Protein AF-A0A094FSR0-F1 (afdb_monomer_lite)

pLDDT: mean 74.22, std 22.24, range [37.44, 98.38]

Foldseek 3Di:
DDDDDDDDDDDDDDDDDDDDDPDDDDDPPPPPPDDDDDDDDDDDDDDDDDDDDDDDDDDDDDDDDDPDDDDDDDDPDDDDDDDDDPDCVVVVVVVVVVVVVVVVVVVVVVVVVVVVVVVVVVVVVVVVVVVVVVVVVVVVVVVVVVVVVVVVVVVVVVVVVVVVVVVVVVVVVVVVVVVVVVVVVVVVVVVVVVVVVVVVVVVVVVVVVVVVVVVVVVVVVVVVVVVVVVVVVVVVVVVVVVVVVVVVVPPDDDDDDDDDDDDDDDDDDDDDDDDDDDDDDDDDDDDDDDDDDDDDDDDDDPPDPPVPPDPPPQDPDPPPDPWDFLVQLLVLLVWLPDDWADDVDSQDTPVCVVVVHTTHTQPPVCVVLSSVLVSLSVCLVPDDPVCNVVSSVVSNVSSVVSSVVSVVVCVVVVVVVVVVVVVVVVVVVVVVVVVVVVVVVVVVPPPPPPVPDDDPDPPVVVVVVVPPD

Sequence (469 aa):
MARINVKVEDFDDGNRPYRSRASSPTTPRRTTRSASKRPAESVDLTERSPRSIKKHKTAVIPIRVQDDKNESDEDDYTSGESSEGTTDDDEKLVKKQLASVQKEQQRKADIMRNEMQMKQCEENRRRERERFERLAKHRKEQEQKLKESEENQRREKEHLERLEKARKEKEAREKKRLEEEDQRKKKLFRQQETLNMYNRVKERMDQERLAKEHNEAEEKRDRRLAAEREERLSKIRQAGVDAAKKLELEEADDEGDDDEDKDEDEESENEEDENESDEDDEPAKKDTRKTKLKEDRKDKDNGGKKNSFLGANAPDLPKAEFCACVRCIRSLATSPLFSCVFTDDPDKCSRCIDRGRSCKPVPNSLHDVVCELLVLQKQYDGADPKSREALRTRVQTEASAIAEKIRIEQSPRRKTQENTYRAILFGQVEIKHNQEEILKLLRSFLPGHSAKEKGSALSDRIAIQKRSA

Secondary structure (DSSP, 8-state):
-------------------------------------------------------------------------------------TT-HHHHHHHHHHHHHHHHHHHHHHHHHHHHHHHHHHHHHHHHHHHHHHHHHHHHHHHHHHHHHHHHHHHHHHHHHHHHHHHHHHHHHHHHHHHHHHHHHHHHHHHHHHHHHHHHHHHHHHHHHHHHHHHHHHHHHHHHHHHHHHHHHHHHHHHHHHHHHHHTT-SS-------------------------------------------------------TTS-S------------BHHHHHHHTT-S-----B-SSTT-BHHHHHTT----BPPGGGHHHHHHHHHHHHHHHHS-HHHHHHHHHHHHHHHHHHHHHHHHHHHHHHHHHHHHHHHHHHHHHHHHHHHHHHHHHHHHHS------SS-SSSSSHHHHTTS--

Radius of gyration: 61.95 Å; chains: 1; bounding box: 132×57×213 Å

Structure (mmCIF, N/CA/C/O backbone):
data_AF-A0A094FSR0-F1
#
_entry.id   AF-A0A094FSR0-F1
#
loop_
_atom_site.group_PDB
_atom_site.id
_atom_site.type_symbol
_atom_site.label_atom_id
_atom_site.label_alt_id
_atom_site.label_comp_id
_atom_site.label_asym_id
_atom_site.label_entity_id
_atom_site.label_seq_id
_atom_site.pdbx_PDB_ins_code
_atom_site.Cartn_x
_atom_site.Cartn_y
_atom_site.Cartn_z
_atom_site.occupancy
_atom_site.B_iso_or_equiv
_atom_site.auth_seq_id
_atom_site.auth_comp_id
_atom_site.auth_asym_id
_atom_site.auth_atom_id
_atom_site.pdbx_PDB_model_num
ATOM 1 N N . MET A 1 1 ? -54.459 -12.807 -39.708 1.00 43.84 1 MET A N 1
ATOM 2 C CA . MET A 1 1 ? -55.376 -12.789 -38.549 1.00 43.84 1 MET A CA 1
ATOM 3 C C . MET A 1 1 ? -54.689 -13.465 -37.373 1.00 43.84 1 MET A C 1
ATOM 5 O O . MET A 1 1 ? -54.616 -14.683 -37.341 1.00 43.84 1 MET A O 1
ATOM 9 N N . ALA A 1 2 ? -54.139 -12.677 -36.452 1.00 43.12 2 ALA A N 1
ATOM 10 C CA . ALA A 1 2 ? -53.562 -13.146 -35.197 1.00 43.12 2 ALA A CA 1
ATOM 11 C C . ALA A 1 2 ? -53.977 -12.141 -34.116 1.00 43.12 2 ALA A C 1
ATOM 13 O O . ALA A 1 2 ? -53.751 -10.942 -34.267 1.00 43.12 2 ALA A O 1
ATOM 14 N N . ARG A 1 3 ? -54.692 -12.625 -33.097 1.00 42.28 3 ARG A N 1
ATOM 15 C CA . ARG A 1 3 ? -55.248 -11.827 -32.000 1.00 42.28 3 ARG A CA 1
ATOM 16 C C . ARG A 1 3 ? -54.177 -11.672 -30.923 1.00 42.28 3 ARG A C 1
ATOM 18 O O . ARG A 1 3 ? -53.754 -12.674 -30.355 1.00 42.28 3 ARG A O 1
ATOM 25 N N . ILE A 1 4 ? -53.768 -10.440 -30.635 1.00 50.75 4 ILE A N 1
ATOM 26 C CA . ILE A 1 4 ? -52.958 -10.113 -29.458 1.00 50.75 4 ILE A CA 1
ATOM 27 C C . ILE A 1 4 ? -53.881 -9.384 -28.480 1.00 50.75 4 ILE A C 1
ATOM 29 O O . ILE A 1 4 ? -54.333 -8.274 -28.746 1.00 50.75 4 ILE A O 1
ATOM 33 N N . ASN A 1 5 ? -54.205 -10.069 -27.383 1.00 43.47 5 ASN A N 1
ATOM 34 C CA . ASN A 1 5 ? -54.980 -9.547 -26.262 1.00 43.47 5 ASN A CA 1
ATOM 35 C C . ASN A 1 5 ? -54.150 -8.507 -25.501 1.00 43.47 5 ASN A C 1
ATOM 37 O O . ASN A 1 5 ? -53.149 -8.853 -24.875 1.00 43.47 5 ASN A O 1
ATOM 41 N N . VAL A 1 6 ? -54.597 -7.254 -25.520 1.00 45.62 6 VAL A N 1
ATOM 42 C CA . VAL A 1 6 ? -54.106 -6.193 -24.636 1.00 45.62 6 VAL A CA 1
ATOM 43 C C . VAL A 1 6 ? -54.909 -6.269 -23.339 1.00 45.62 6 VAL A C 1
ATOM 45 O O . VAL A 1 6 ? -56.114 -6.026 -23.338 1.00 45.62 6 VAL A O 1
ATOM 48 N N . LYS A 1 7 ? -54.253 -6.649 -22.237 1.00 50.91 7 LYS A N 1
ATOM 49 C CA . LYS A 1 7 ? -54.781 -6.445 -20.884 1.00 50.91 7 LYS A CA 1
ATOM 50 C C . LYS A 1 7 ? -54.538 -4.989 -20.501 1.00 50.91 7 LYS A C 1
ATOM 52 O O . LYS A 1 7 ? -53.390 -4.576 -20.366 1.00 50.91 7 LYS A O 1
ATOM 57 N N . VAL A 1 8 ? -55.627 -4.247 -20.360 1.00 50.06 8 VAL A N 1
ATOM 58 C CA . VAL A 1 8 ? -55.680 -2.953 -19.682 1.00 50.06 8 VAL A CA 1
ATOM 59 C C . VAL A 1 8 ? -55.925 -3.269 -18.209 1.00 50.06 8 VAL A C 1
ATOM 61 O O . VAL A 1 8 ? -56.940 -3.881 -17.885 1.00 50.06 8 VAL A O 1
ATOM 64 N N . GLU A 1 9 ? -54.968 -2.944 -17.344 1.00 52.50 9 GLU A N 1
ATOM 65 C CA . GLU A 1 9 ? -55.216 -2.845 -15.906 1.00 52.50 9 GLU A CA 1
ATOM 66 C C . GLU A 1 9 ? -55.279 -1.365 -15.549 1.00 52.50 9 GLU A C 1
ATOM 68 O O . GLU A 1 9 ? -54.282 -0.643 -15.619 1.00 52.50 9 GLU A O 1
ATOM 73 N N . ASP A 1 10 ? -56.491 -0.948 -15.202 1.00 46.72 10 ASP A N 1
ATOM 74 C CA . ASP A 1 10 ? -56.797 0.274 -14.483 1.00 46.72 10 ASP A CA 1
ATOM 75 C C . ASP A 1 10 ? -56.188 0.197 -13.077 1.00 46.72 10 ASP A C 1
ATOM 77 O O . ASP A 1 10 ? -56.450 -0.745 -12.327 1.00 46.72 10 ASP A O 1
ATOM 81 N N . PHE A 1 11 ? -55.404 1.206 -12.697 1.00 46.72 11 PHE A N 1
ATOM 82 C CA . PHE A 1 11 ? -55.164 1.517 -11.291 1.00 46.72 11 PHE A CA 1
ATOM 83 C C . PHE A 1 11 ? -55.527 2.971 -11.036 1.00 46.72 11 PHE A C 1
ATOM 85 O O . PHE A 1 11 ? -54.746 3.899 -11.253 1.00 46.72 11 PHE A O 1
ATOM 92 N N . ASP A 1 12 ? -56.771 3.093 -10.600 1.00 48.53 12 ASP A N 1
ATOM 93 C CA . ASP A 1 12 ? -57.404 4.268 -10.045 1.00 48.53 12 ASP A CA 1
ATOM 94 C C . ASP A 1 12 ? -56.803 4.650 -8.682 1.00 48.53 12 ASP A C 1
ATOM 96 O O . ASP A 1 12 ? -56.354 3.809 -7.899 1.00 48.53 12 ASP A O 1
ATOM 100 N N . ASP A 1 13 ? -56.874 5.950 -8.423 1.00 43.97 13 ASP A N 1
ATOM 101 C CA . ASP A 1 13 ? -56.979 6.606 -7.124 1.00 43.97 13 ASP A CA 1
ATOM 102 C C . ASP A 1 13 ? -55.958 6.329 -6.005 1.00 43.97 13 ASP A C 1
ATOM 104 O O . ASP A 1 13 ? -56.028 5.399 -5.200 1.00 43.97 13 ASP A O 1
ATOM 108 N N . GLY A 1 14 ? -55.077 7.317 -5.828 1.00 42.06 14 GLY A N 1
ATOM 109 C CA . GLY A 1 14 ? -54.175 7.426 -4.686 1.00 42.06 14 GLY A CA 1
ATOM 110 C C . GLY A 1 14 ? -53.884 8.865 -4.279 1.00 42.06 14 GLY A C 1
ATOM 111 O O . GLY A 1 14 ? -52.733 9.208 -4.019 1.00 42.06 14 GLY A O 1
ATOM 112 N N . ASN A 1 15 ? -54.919 9.704 -4.227 1.00 46.00 15 ASN A N 1
ATOM 113 C CA . ASN A 1 15 ? -54.903 11.052 -3.662 1.00 46.00 15 ASN A CA 1
ATOM 114 C C . ASN A 1 15 ? -54.245 11.047 -2.259 1.00 46.00 15 ASN A C 1
ATOM 116 O O . ASN A 1 15 ? -54.845 10.614 -1.272 1.00 46.00 15 ASN A O 1
ATOM 120 N N . ARG A 1 16 ? -52.996 11.520 -2.141 1.00 40.97 16 ARG A N 1
ATOM 121 C CA . ARG A 1 16 ? -52.360 11.814 -0.845 1.00 40.97 16 ARG A CA 1
ATOM 122 C C . ARG A 1 16 ? -51.785 13.228 -0.839 1.00 40.97 16 ARG A C 1
ATOM 124 O O . ARG A 1 16 ? -50.930 13.538 -1.667 1.00 40.97 16 ARG A O 1
ATOM 131 N N . PRO A 1 17 ? -52.196 14.077 0.118 1.00 54.84 17 PRO A N 1
ATOM 132 C CA . PRO A 1 17 ? -51.729 15.445 0.195 1.00 54.84 17 PRO A CA 1
ATOM 133 C C . PRO A 1 17 ? -50.281 15.494 0.688 1.00 54.84 17 PRO A C 1
ATOM 135 O O . PRO A 1 17 ? -49.914 14.920 1.716 1.00 54.84 17 PRO A O 1
ATOM 138 N N . TYR A 1 18 ? -49.485 16.219 -0.089 1.00 50.06 18 TYR A N 1
ATOM 139 C CA . TYR A 1 18 ? -48.314 17.008 0.277 1.00 50.06 18 TYR A CA 1
ATOM 140 C C . TYR A 1 18 ? -47.999 17.039 1.789 1.00 50.06 18 TYR A C 1
ATOM 142 O O . TYR A 1 18 ? -48.530 17.850 2.548 1.00 50.06 18 TYR A O 1
ATOM 150 N N . ARG A 1 19 ? -47.083 16.171 2.240 1.00 39.91 19 ARG A N 1
ATOM 151 C CA . ARG A 1 19 ? -46.357 16.365 3.504 1.00 39.91 19 ARG A CA 1
ATOM 152 C C . ARG A 1 19 ? -44.909 16.710 3.204 1.00 39.91 19 ARG A C 1
ATOM 154 O O . ARG A 1 19 ? -44.064 15.836 3.033 1.00 39.91 19 ARG A O 1
ATOM 161 N N . SER A 1 20 ? -44.636 18.008 3.222 1.00 50.81 20 SER A N 1
ATOM 162 C CA . SER A 1 20 ? -43.314 18.591 3.406 1.00 50.81 20 SER A CA 1
ATOM 163 C C . SER A 1 20 ? -42.628 17.945 4.613 1.00 50.81 20 SER A C 1
ATOM 165 O O . SER A 1 20 ? -42.999 18.187 5.763 1.00 50.81 20 SER A O 1
ATOM 167 N N . ARG A 1 21 ? -41.615 17.114 4.369 1.00 41.81 21 ARG A N 1
ATOM 168 C CA . ARG A 1 21 ? -40.647 16.713 5.391 1.00 41.81 21 ARG A CA 1
ATOM 169 C C . ARG A 1 21 ? -39.294 17.283 5.005 1.00 41.81 21 ARG A C 1
ATOM 171 O O . ARG A 1 21 ? -38.531 16.685 4.258 1.00 41.81 21 ARG A O 1
ATOM 178 N N . ALA A 1 22 ? -39.020 18.460 5.557 1.00 48.03 22 ALA A N 1
ATOM 179 C CA . ALA A 1 22 ? -37.665 18.914 5.791 1.00 48.03 22 ALA A CA 1
ATOM 180 C C . ALA A 1 22 ? -36.964 17.874 6.680 1.00 48.03 22 ALA A C 1
ATOM 182 O O . ALA A 1 22 ? -37.241 17.768 7.874 1.00 48.03 22 ALA A O 1
ATOM 183 N N . SER A 1 23 ? -36.092 17.068 6.087 1.00 39.88 23 SER A N 1
ATOM 184 C CA . SER A 1 23 ? -35.124 16.253 6.814 1.00 39.88 23 SER A CA 1
ATOM 185 C C . SER A 1 23 ? -33.767 16.933 6.721 1.00 39.88 23 SER A C 1
ATOM 187 O O . SER A 1 23 ? -32.976 16.680 5.815 1.00 39.88 23 SER A O 1
ATOM 189 N N . SER A 1 24 ? -33.527 17.821 7.682 1.00 51.06 24 SER A N 1
ATOM 190 C CA . SER A 1 24 ? -32.193 18.260 8.078 1.00 51.06 24 SER A CA 1
ATOM 191 C C . SER A 1 24 ? -31.370 17.041 8.522 1.00 51.06 24 SER A C 1
ATOM 193 O O . SER A 1 24 ? -31.921 16.148 9.175 1.00 51.06 24 SER A O 1
ATOM 195 N N . PRO A 1 25 ? -30.064 16.973 8.220 1.00 53.81 25 PRO A N 1
ATOM 196 C CA . PRO A 1 25 ? -29.224 15.865 8.645 1.00 53.81 25 PRO A CA 1
ATOM 197 C C . PRO A 1 25 ? -29.012 15.939 10.161 1.00 53.81 25 PRO A C 1
ATOM 199 O O . PRO A 1 25 ? -28.206 16.716 10.670 1.00 53.81 25 PRO A O 1
ATOM 202 N N . THR A 1 26 ? -29.751 15.116 10.900 1.00 44.50 26 THR A N 1
ATOM 203 C CA . THR A 1 26 ? -29.479 14.825 12.306 1.00 44.50 26 THR A CA 1
ATOM 204 C C . THR A 1 26 ? -28.156 14.081 12.407 1.00 44.50 26 THR A C 1
ATOM 206 O O . THR A 1 26 ? -28.063 12.885 12.127 1.00 44.50 26 THR A O 1
ATOM 209 N N . THR A 1 27 ? -27.121 14.799 12.826 1.00 56.94 27 THR A N 1
ATOM 210 C CA . THR A 1 27 ? -25.922 14.207 13.405 1.00 56.94 27 THR A CA 1
ATOM 211 C C . THR A 1 27 ? -26.318 13.434 14.671 1.00 56.94 27 THR A C 1
ATOM 213 O O . THR A 1 27 ? -27.090 13.943 15.490 1.00 56.94 27 THR A O 1
ATOM 216 N N . PRO A 1 28 ? -25.825 12.203 14.886 1.00 50.50 28 PRO A N 1
ATOM 217 C CA . PRO A 1 28 ? -26.023 11.538 16.162 1.00 50.50 28 PRO A CA 1
ATOM 218 C C . PRO A 1 28 ? -25.202 12.272 17.230 1.00 50.50 28 PRO A C 1
ATOM 220 O O . PRO A 1 28 ? -23.974 12.184 17.281 1.00 50.50 28 PRO A O 1
ATOM 223 N N . ARG A 1 29 ? -25.901 13.015 18.097 1.00 44.56 29 ARG A N 1
ATOM 224 C CA . ARG A 1 29 ? -25.373 13.549 19.356 1.00 44.56 29 ARG A CA 1
ATOM 225 C C . ARG A 1 29 ? -24.877 12.380 20.207 1.00 44.56 29 ARG A C 1
ATOM 227 O O . ARG A 1 29 ? -25.660 11.674 20.836 1.00 44.56 29 ARG A O 1
ATOM 234 N N . ARG A 1 30 ? -23.559 12.195 20.252 1.00 41.16 30 ARG A N 1
ATOM 235 C CA . ARG A 1 30 ? -22.891 11.327 21.222 1.00 41.16 30 ARG A CA 1
ATOM 236 C C . ARG A 1 30 ? -22.998 11.986 22.599 1.00 41.16 30 ARG A C 1
ATOM 238 O O . ARG A 1 30 ? -22.191 12.832 22.965 1.00 41.16 30 ARG A O 1
ATOM 245 N N . THR A 1 31 ? -24.028 11.624 23.353 1.00 41.44 31 THR A N 1
ATOM 246 C CA . THR A 1 31 ? -24.169 11.952 24.774 1.00 41.44 31 THR A CA 1
ATOM 247 C C . THR A 1 31 ? -23.152 11.152 25.585 1.00 41.44 31 THR A C 1
ATOM 249 O O . THR A 1 31 ? -23.440 10.046 26.035 1.00 41.44 31 THR A O 1
ATOM 252 N N . THR A 1 32 ? -21.955 11.699 25.799 1.00 45.06 32 THR A N 1
ATOM 253 C CA . THR A 1 32 ? -21.090 11.259 26.901 1.00 45.06 32 THR A CA 1
ATOM 254 C C . THR A 1 32 ? -21.557 11.952 28.171 1.00 45.06 32 THR A C 1
ATOM 256 O O . THR A 1 32 ? -21.217 13.100 28.451 1.00 45.06 32 THR A O 1
ATOM 259 N N . ARG A 1 33 ? -22.400 11.247 28.921 1.00 42.94 33 ARG A N 1
ATOM 260 C CA . ARG A 1 33 ? -22.825 11.624 30.264 1.00 42.94 33 ARG A CA 1
ATOM 261 C C . ARG A 1 33 ? -21.732 11.175 31.239 1.00 42.94 33 ARG A C 1
ATOM 263 O O . ARG A 1 33 ? -21.821 10.097 31.808 1.00 42.94 33 ARG A O 1
ATOM 270 N N . SER A 1 34 ? -20.691 11.981 31.410 1.00 41.44 34 SER A N 1
ATOM 271 C CA . SER A 1 34 ? -19.741 11.837 32.519 1.00 41.44 34 SER A CA 1
ATOM 272 C C . SER A 1 34 ? -19.976 12.973 33.504 1.00 41.44 34 SER A C 1
ATOM 274 O O . SER A 1 34 ? -19.424 14.065 33.408 1.00 41.44 34 SER A O 1
ATOM 276 N N . ALA A 1 35 ? -20.860 12.689 34.457 1.00 45.66 35 ALA A N 1
ATOM 277 C CA . ALA A 1 35 ? -20.922 13.403 35.714 1.00 45.66 35 ALA A CA 1
ATOM 278 C C . ALA A 1 35 ? -19.736 12.948 36.573 1.00 45.66 35 ALA A C 1
ATOM 280 O O . ALA A 1 35 ? -19.643 11.780 36.935 1.00 45.66 35 ALA A O 1
ATOM 281 N N . SER A 1 36 ? -18.843 13.875 36.897 1.00 44.97 36 SER A N 1
ATOM 282 C CA . SER A 1 36 ? -17.933 13.751 38.032 1.00 44.97 36 SER A CA 1
ATOM 283 C C . SER A 1 36 ? -17.534 15.157 38.470 1.00 44.97 36 SER A C 1
ATOM 285 O O . SER A 1 36 ? -16.567 15.747 37.999 1.00 44.97 36 SER A O 1
ATOM 287 N N . LYS A 1 37 ? -18.374 15.732 39.333 1.00 55.59 37 LYS A N 1
ATOM 288 C CA . LYS A 1 37 ? -17.992 16.791 40.264 1.00 55.59 37 LYS A CA 1
ATOM 289 C C . LYS A 1 37 ? -17.608 16.087 41.565 1.00 55.59 37 LYS A C 1
ATOM 291 O O . LYS A 1 37 ? -18.510 15.595 42.238 1.00 55.59 37 LYS A O 1
ATOM 296 N N . ARG A 1 38 ? -16.327 16.092 41.937 1.00 50.06 38 ARG A N 1
ATOM 297 C CA . ARG A 1 38 ? -15.820 16.724 43.173 1.00 50.06 38 ARG A CA 1
ATOM 298 C C . ARG A 1 38 ? -14.296 16.540 43.336 1.00 50.06 38 ARG A C 1
ATOM 300 O O . ARG A 1 38 ? -13.741 15.641 42.712 1.00 50.06 38 ARG A O 1
ATOM 307 N N . PRO A 1 39 ? -13.647 17.426 44.120 1.00 63.62 39 PRO A N 1
ATOM 308 C CA . PRO A 1 39 ? -12.198 17.610 44.186 1.00 63.62 39 PRO A CA 1
ATOM 309 C C . PRO A 1 39 ? -11.564 16.944 45.422 1.00 63.62 39 PRO A C 1
ATOM 311 O O . PRO A 1 39 ? -12.248 16.746 46.423 1.00 63.62 39 PRO A O 1
ATOM 314 N N . ALA A 1 40 ? -10.262 16.664 45.355 1.00 43.88 40 ALA A N 1
ATOM 315 C CA . ALA A 1 40 ? -9.326 16.508 46.479 1.00 43.88 40 ALA A CA 1
ATOM 316 C C . ALA A 1 40 ? -7.914 16.494 45.859 1.00 43.88 40 ALA A C 1
ATOM 318 O O . ALA A 1 40 ? -7.660 15.736 44.929 1.00 43.88 40 ALA A O 1
ATOM 319 N N . GLU A 1 41 ? -7.134 17.551 46.058 1.00 37.50 41 GLU A N 1
ATOM 320 C CA . GLU A 1 41 ? -6.096 17.645 47.096 1.00 37.50 41 GLU A CA 1
ATOM 321 C C . GLU A 1 41 ? -4.815 16.869 46.756 1.00 37.50 41 GLU A C 1
ATOM 323 O O . GLU A 1 41 ? -4.781 15.656 46.583 1.00 37.50 41 GLU A O 1
ATOM 328 N N . SER A 1 42 ? -3.763 17.674 46.649 1.00 51.12 42 SER A N 1
ATOM 329 C CA . SER A 1 42 ? -2.338 17.380 46.592 1.00 51.12 42 SER A CA 1
ATOM 330 C C . SER A 1 42 ? -1.875 16.241 47.493 1.00 51.12 42 SER A C 1
ATOM 332 O O . SER A 1 42 ? -2.148 16.302 48.687 1.00 51.12 42 SER A O 1
ATOM 334 N N . VAL A 1 43 ? -1.015 15.362 46.967 1.00 43.62 43 VAL A N 1
ATOM 335 C CA . VAL A 1 43 ? 0.235 14.962 47.638 1.00 43.62 43 VAL A CA 1
ATOM 336 C C . VAL A 1 43 ? 1.268 14.587 46.564 1.00 43.62 43 VAL A C 1
ATOM 338 O O . VAL A 1 43 ? 1.073 13.627 45.819 1.00 43.62 43 VAL A O 1
ATOM 341 N N . ASP A 1 44 ? 2.366 15.341 46.496 1.00 60.84 44 ASP A N 1
ATOM 342 C CA . ASP A 1 44 ? 3.619 14.912 45.872 1.00 60.84 44 ASP A CA 1
ATOM 343 C C . ASP A 1 44 ? 4.149 13.674 46.600 1.00 60.84 44 ASP A C 1
ATOM 345 O O . ASP A 1 44 ? 4.447 13.751 47.792 1.00 60.84 44 ASP A O 1
ATOM 349 N N . LEU A 1 45 ? 4.336 12.553 45.899 1.00 43.53 45 LEU A N 1
ATOM 350 C CA . LEU A 1 45 ? 5.230 11.499 46.372 1.00 43.53 45 LEU A CA 1
ATOM 351 C C . LEU A 1 45 ? 6.140 11.012 45.246 1.00 43.53 45 LEU A C 1
ATOM 353 O O . LEU A 1 45 ? 5.733 10.417 44.251 1.00 43.53 45 LEU A O 1
ATOM 357 N N . THR A 1 46 ? 7.401 11.326 45.493 1.00 47.34 46 THR A N 1
ATOM 358 C CA . THR A 1 46 ? 8.648 10.942 44.859 1.00 47.34 46 THR A CA 1
ATOM 359 C C . THR A 1 46 ? 8.764 9.460 44.518 1.00 47.34 46 THR A C 1
ATOM 361 O O . THR A 1 46 ? 8.390 8.566 45.278 1.00 47.34 46 THR A O 1
ATOM 364 N N . GLU A 1 47 ? 9.408 9.232 43.377 1.00 53.22 47 GLU A N 1
ATOM 365 C CA . GLU A 1 47 ? 10.026 7.980 42.965 1.00 53.22 47 GLU A CA 1
ATOM 366 C C . GLU A 1 47 ? 10.829 7.350 44.115 1.00 53.22 47 GLU A C 1
ATOM 368 O O . GLU A 1 47 ? 11.793 7.929 44.623 1.00 53.22 47 GLU A O 1
ATOM 373 N N . ARG A 1 48 ? 10.479 6.119 44.506 1.00 40.41 48 ARG A N 1
ATOM 374 C CA . ARG A 1 48 ? 11.389 5.259 45.268 1.00 40.41 48 ARG A CA 1
ATOM 375 C C . ARG A 1 48 ? 11.344 3.818 44.770 1.00 40.41 48 ARG A C 1
ATOM 377 O O . ARG A 1 48 ? 10.313 3.156 44.740 1.00 40.41 48 ARG A O 1
ATOM 384 N N . SER A 1 49 ? 12.536 3.397 44.369 1.00 44.19 49 SER A N 1
ATOM 385 C CA . SER A 1 49 ? 12.959 2.117 43.805 1.00 44.19 49 SER A CA 1
ATOM 386 C C . SER A 1 49 ? 12.584 0.884 44.657 1.00 44.19 49 SER A C 1
ATOM 388 O O . SER A 1 49 ? 12.563 0.978 45.888 1.00 44.19 49 SER A O 1
ATOM 390 N N . PRO A 1 50 ? 12.352 -0.300 44.051 1.00 55.31 50 PRO A N 1
ATOM 391 C CA . PRO A 1 50 ? 11.938 -1.497 44.770 1.00 55.31 50 PRO A CA 1
ATOM 392 C C . PRO A 1 50 ? 13.146 -2.359 45.161 1.00 55.31 50 PRO A C 1
ATOM 394 O O . PRO A 1 50 ? 13.594 -3.189 44.375 1.00 55.31 50 PRO A O 1
ATOM 397 N N . ARG A 1 51 ? 13.663 -2.227 46.390 1.00 42.38 51 ARG A N 1
ATOM 398 C CA . ARG A 1 51 ? 14.527 -3.255 47.011 1.00 42.38 51 ARG A CA 1
ATOM 399 C C . ARG A 1 51 ? 14.402 -3.263 48.535 1.00 42.38 51 ARG A C 1
ATOM 401 O O . ARG A 1 51 ? 14.929 -2.398 49.219 1.00 42.38 51 ARG A O 1
ATOM 408 N N . SER A 1 52 ? 13.777 -4.300 49.077 1.00 45.12 52 SER A N 1
ATOM 409 C CA . SER A 1 52 ? 14.435 -5.297 49.938 1.00 45.12 52 SER A CA 1
ATOM 410 C C . SER A 1 52 ? 13.399 -6.028 50.791 1.00 45.12 52 SER A C 1
ATOM 412 O O . SER A 1 52 ? 12.561 -5.445 51.473 1.00 45.12 52 SER A O 1
ATOM 414 N N . ILE A 1 53 ? 13.461 -7.350 50.705 1.00 54.06 53 ILE A N 1
ATOM 415 C CA . ILE A 1 53 ? 12.674 -8.291 51.488 1.00 54.06 53 ILE A CA 1
ATOM 416 C C . ILE A 1 53 ? 13.344 -8.374 52.860 1.00 54.06 53 ILE A C 1
ATOM 418 O O . ILE A 1 53 ? 14.431 -8.940 52.974 1.00 54.06 53 ILE A O 1
ATOM 422 N N . LYS A 1 54 ? 12.710 -7.840 53.907 1.00 52.66 54 LYS A N 1
ATOM 423 C CA . LYS A 1 54 ? 13.107 -8.122 55.291 1.00 52.66 54 LYS A CA 1
ATOM 424 C C . LYS A 1 54 ? 11.901 -8.634 56.069 1.00 52.66 54 LYS A C 1
ATOM 426 O O . LYS A 1 54 ? 10.953 -7.912 56.358 1.00 52.66 54 LYS A O 1
ATOM 431 N N . LYS A 1 55 ? 11.943 -9.940 56.335 1.00 60.84 55 LYS A N 1
ATOM 432 C CA . LYS A 1 55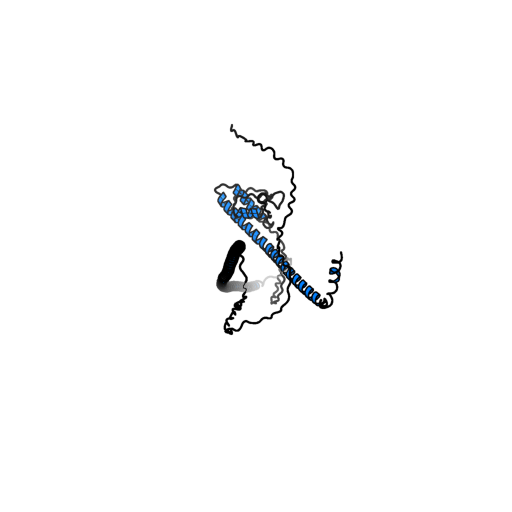 ? 10.990 -10.689 57.151 1.00 60.84 55 LYS A CA 1
ATOM 433 C C . LYS A 1 55 ? 10.955 -10.085 58.558 1.00 60.84 55 LYS A C 1
ATOM 435 O O . LYS A 1 55 ? 11.964 -10.139 59.254 1.00 60.84 55 LYS A O 1
ATOM 440 N N . HIS A 1 56 ? 9.796 -9.604 58.993 1.00 42.16 56 HIS A N 1
ATOM 441 C CA . HIS A 1 56 ? 9.498 -9.439 60.411 1.00 42.16 56 HIS A CA 1
ATOM 442 C C . HIS A 1 56 ? 8.403 -10.433 60.794 1.00 42.16 56 HIS A C 1
ATOM 444 O O . HIS A 1 56 ? 7.281 -10.378 60.301 1.00 42.16 56 HIS A O 1
ATOM 450 N N . LYS A 1 57 ? 8.789 -11.391 61.644 1.00 60.69 57 LYS A N 1
ATOM 451 C CA . LYS A 1 57 ? 7.883 -12.206 62.451 1.00 60.69 57 LYS A CA 1
ATOM 452 C C . LYS A 1 57 ? 7.139 -11.261 63.393 1.00 60.69 57 LYS A C 1
ATOM 454 O O . LYS A 1 57 ? 7.772 -10.676 64.266 1.00 60.69 57 LYS A O 1
ATOM 459 N N . THR A 1 58 ? 5.825 -11.159 63.260 1.00 49.47 58 THR A N 1
ATOM 460 C CA . THR A 1 58 ? 4.961 -10.658 64.330 1.00 49.47 58 THR A CA 1
ATOM 461 C C . THR A 1 58 ? 4.234 -11.848 64.934 1.00 49.47 58 THR A C 1
ATOM 463 O O . THR A 1 58 ? 3.422 -12.507 64.288 1.00 49.47 58 THR A O 1
ATOM 466 N N . ALA A 1 59 ? 4.619 -12.159 66.170 1.00 48.97 59 ALA A N 1
ATOM 467 C CA . ALA A 1 59 ? 3.915 -13.078 67.038 1.00 48.97 59 ALA A CA 1
ATOM 468 C C . ALA A 1 59 ? 2.501 -12.539 67.286 1.00 48.97 59 ALA A C 1
ATOM 470 O O . ALA A 1 59 ? 2.319 -11.374 67.638 1.00 48.97 59 ALA A O 1
ATOM 471 N N . VAL A 1 60 ? 1.512 -13.398 67.069 1.00 57.44 60 VAL A N 1
ATOM 472 C CA . VAL A 1 60 ? 0.114 -13.153 67.412 1.00 57.44 60 VAL A CA 1
ATOM 473 C C . VAL A 1 60 ? 0.002 -13.239 68.932 1.00 57.44 60 VAL A C 1
ATOM 475 O O . VAL A 1 60 ? 0.198 -14.307 69.505 1.00 57.44 60 VAL A O 1
ATOM 478 N N . ILE A 1 61 ? -0.282 -12.111 69.582 1.00 57.22 61 ILE A N 1
ATOM 479 C CA . ILE A 1 61 ? -0.724 -12.073 70.978 1.00 57.22 61 ILE A CA 1
ATOM 480 C C . ILE A 1 61 ? -2.229 -12.376 70.963 1.00 57.22 61 ILE A C 1
ATOM 482 O O . ILE A 1 61 ? -2.976 -11.614 70.345 1.00 57.22 61 ILE A O 1
ATOM 486 N N . PRO A 1 62 ? -2.706 -13.462 71.594 1.00 51.94 62 PRO A N 1
ATOM 487 C CA . PRO A 1 62 ? -4.132 -13.678 71.752 1.00 51.94 62 PRO A CA 1
ATOM 488 C C . PRO A 1 62 ? -4.656 -12.740 72.844 1.00 51.94 62 PRO A C 1
ATOM 490 O O . PRO A 1 62 ? -4.234 -12.799 73.999 1.00 51.94 62 PRO A O 1
ATOM 493 N N . ILE A 1 63 ? -5.579 -11.863 72.457 1.00 48.62 63 ILE A N 1
ATOM 494 C CA . ILE A 1 63 ? -6.375 -11.047 73.372 1.00 48.62 63 ILE A CA 1
ATOM 495 C C . ILE A 1 63 ? -7.283 -12.005 74.153 1.00 48.62 63 ILE A C 1
ATOM 497 O O . ILE A 1 63 ? -8.190 -12.612 73.586 1.00 48.62 63 ILE A O 1
ATOM 501 N N . ARG A 1 64 ? -7.003 -12.168 75.451 1.00 45.03 64 ARG A N 1
ATOM 502 C CA . ARG A 1 64 ? -7.921 -12.772 76.422 1.00 45.03 64 ARG A CA 1
ATOM 503 C C . ARG A 1 64 ? -9.108 -11.825 76.579 1.00 45.03 64 ARG A C 1
ATOM 505 O O . ARG A 1 64 ? -8.942 -10.718 77.081 1.00 45.03 64 ARG A O 1
ATOM 512 N N . VAL A 1 65 ? -10.276 -12.262 76.127 1.00 49.94 65 VAL A N 1
ATOM 513 C CA . VAL A 1 65 ? -11.556 -11.652 76.490 1.00 49.94 65 VAL A CA 1
ATOM 514 C C . VAL A 1 65 ? -11.799 -12.010 77.956 1.00 49.94 65 VAL A C 1
ATOM 516 O O . VAL A 1 65 ? -11.816 -13.189 78.305 1.00 49.94 65 VAL A O 1
ATOM 519 N N . GLN A 1 66 ? -11.852 -10.991 78.813 1.00 41.28 66 GLN A N 1
ATOM 520 C CA . GLN A 1 66 ? -12.316 -11.101 80.192 1.00 41.28 66 GLN A CA 1
ATOM 521 C C . GLN A 1 66 ? -13.824 -11.362 80.162 1.00 41.28 66 GLN A C 1
ATOM 523 O O . GLN A 1 66 ? -14.576 -10.554 79.620 1.00 41.28 66 GLN A O 1
ATOM 528 N N . ASP A 1 67 ? -14.238 -12.496 80.721 1.00 43.41 67 ASP A N 1
ATOM 529 C CA . ASP A 1 67 ? -15.621 -12.742 81.113 1.00 43.41 67 ASP A CA 1
ATOM 530 C C . ASP A 1 67 ? -15.907 -11.900 82.362 1.00 43.41 67 ASP A C 1
ATOM 532 O O . ASP A 1 67 ? -15.584 -12.290 83.485 1.00 43.41 67 ASP A O 1
ATOM 536 N N . ASP A 1 68 ? -16.466 -10.712 82.148 1.00 48.62 68 ASP A N 1
ATOM 537 C CA . ASP A 1 68 ? -17.071 -9.917 83.208 1.00 48.62 68 ASP A CA 1
ATOM 538 C C . ASP A 1 68 ? -18.503 -10.404 83.473 1.00 48.62 68 ASP A C 1
ATOM 540 O O . ASP A 1 68 ? -19.321 -10.506 82.558 1.00 48.62 68 ASP A O 1
ATOM 544 N N . LYS A 1 69 ? -18.787 -10.573 84.770 1.00 51.75 69 LYS A N 1
ATOM 545 C CA . LYS A 1 69 ? -20.098 -10.629 85.438 1.00 51.75 69 LYS A CA 1
ATOM 546 C C . LYS A 1 69 ? -20.912 -11.924 85.350 1.00 51.75 69 LYS A C 1
ATOM 548 O O . LYS A 1 69 ? -21.638 -12.181 84.400 1.00 51.75 69 LYS A O 1
ATOM 553 N N . ASN A 1 70 ? -20.949 -12.612 86.488 1.00 45.38 70 ASN A N 1
ATOM 554 C CA . ASN A 1 70 ? -22.205 -12.748 87.224 1.00 45.38 70 ASN A CA 1
ATOM 555 C C . ASN A 1 70 ? -21.895 -12.662 88.721 1.00 45.38 70 ASN A C 1
ATOM 557 O O . ASN A 1 70 ? -21.439 -13.622 89.340 1.00 45.38 70 ASN A O 1
ATOM 561 N N . GLU A 1 71 ? -22.092 -11.463 89.263 1.00 47.94 71 GLU A N 1
ATOM 562 C CA . GLU A 1 71 ? -22.266 -11.246 90.693 1.00 47.94 71 GLU A CA 1
ATOM 563 C C . GLU A 1 71 ? -23.541 -11.994 91.100 1.00 47.94 71 GLU A C 1
ATOM 565 O O . GLU A 1 71 ? -24.603 -11.821 90.503 1.00 47.94 71 GLU A O 1
ATOM 570 N N . SER A 1 72 ? -23.376 -12.920 92.040 1.00 46.12 72 SER A N 1
ATOM 571 C CA . SER A 1 72 ? -24.457 -13.637 92.699 1.00 46.12 72 SER A CA 1
ATOM 572 C C . SER A 1 72 ? -25.203 -12.630 93.565 1.00 46.12 72 SER A C 1
ATOM 574 O O . SER A 1 72 ? -24.612 -12.102 94.504 1.00 46.12 72 SER A O 1
ATOM 576 N N . ASP A 1 73 ? -26.460 -12.354 93.220 1.00 49.38 73 ASP A N 1
ATOM 577 C CA . ASP A 1 73 ? -27.368 -11.580 94.063 1.00 49.38 73 ASP A CA 1
ATOM 578 C C . ASP A 1 73 ? -27.481 -12.241 95.438 1.00 49.38 73 ASP A C 1
ATOM 580 O O . ASP A 1 73 ? -27.564 -13.467 95.563 1.00 49.38 73 ASP A O 1
ATOM 584 N N . GLU A 1 74 ? -27.429 -11.385 96.447 1.00 49.62 74 GLU A N 1
ATOM 585 C CA . GLU A 1 74 ? -27.442 -11.730 97.852 1.00 49.62 74 GLU A CA 1
ATOM 586 C C . GLU A 1 74 ? -28.810 -12.252 98.301 1.00 49.62 74 GLU A C 1
ATOM 588 O O . GLU A 1 74 ? -29.871 -11.760 97.909 1.00 49.62 74 GLU A O 1
ATOM 593 N N . ASP A 1 75 ? -28.751 -13.252 99.174 1.00 47.69 75 ASP A N 1
ATOM 594 C CA . ASP A 1 75 ? -29.876 -13.789 99.920 1.00 47.69 75 ASP A CA 1
ATOM 595 C C . ASP A 1 75 ? -30.337 -12.768 100.977 1.00 47.69 75 ASP A C 1
ATOM 597 O O . ASP A 1 75 ? -29.847 -12.756 102.109 1.00 47.69 75 ASP A O 1
ATOM 601 N N . ASP A 1 76 ? -31.301 -11.913 100.627 1.00 47.19 76 ASP A N 1
ATOM 602 C CA . ASP A 1 76 ? -32.006 -11.080 101.606 1.00 47.19 76 ASP A CA 1
ATOM 603 C C . ASP A 1 76 ? -33.066 -11.925 102.336 1.00 47.19 76 ASP A C 1
ATOM 605 O O . ASP A 1 76 ? -34.194 -12.142 101.881 1.00 47.19 76 ASP A O 1
ATOM 609 N N . TYR A 1 77 ? -32.656 -12.461 103.486 1.00 49.16 77 TYR A N 1
ATOM 610 C CA . TYR A 1 77 ? -33.531 -13.034 104.501 1.00 49.16 77 TYR A CA 1
ATOM 611 C C . TYR A 1 77 ? -34.357 -11.920 105.156 1.00 49.16 77 TYR A C 1
ATOM 613 O O . TYR A 1 77 ? -33.977 -11.379 106.195 1.00 49.16 77 TYR A O 1
ATOM 621 N N . THR A 1 78 ? -35.546 -11.638 104.622 1.00 45.47 78 THR A N 1
ATOM 622 C CA . THR A 1 78 ? -36.566 -10.894 105.373 1.00 45.47 78 THR A CA 1
ATOM 623 C C . THR A 1 78 ? -37.599 -11.849 105.966 1.00 45.47 78 THR A C 1
ATOM 625 O O . THR A 1 78 ? -38.524 -12.325 105.310 1.00 45.47 78 THR A O 1
ATOM 628 N N . SER A 1 79 ? -37.392 -12.126 107.253 1.00 51.62 79 SER A N 1
ATOM 629 C CA . SER A 1 79 ? -38.363 -12.696 108.183 1.00 51.62 79 SER A CA 1
ATOM 630 C C . SER A 1 79 ? -39.615 -11.813 108.265 1.00 51.62 79 SER A C 1
ATOM 632 O O . SER A 1 79 ? -39.509 -10.591 108.370 1.00 51.62 79 SER A O 1
ATOM 634 N N . GLY A 1 80 ? -40.795 -12.433 108.243 1.00 43.75 80 GLY A N 1
ATOM 635 C CA . GLY A 1 80 ? -42.082 -11.759 108.391 1.00 43.75 80 GLY A CA 1
ATOM 636 C C . GLY A 1 80 ? -43.178 -12.738 108.801 1.00 43.75 80 GLY A C 1
ATOM 637 O O . GLY A 1 80 ? -43.894 -13.268 107.956 1.00 43.75 80 GLY A O 1
ATOM 638 N N . GLU A 1 81 ? -43.288 -12.983 110.107 1.00 50.88 81 GLU A N 1
ATOM 639 C CA . GLU A 1 81 ? -44.482 -13.534 110.756 1.00 50.88 81 GLU A CA 1
ATOM 640 C C . GLU A 1 81 ? -45.684 -12.593 110.565 1.00 50.88 81 GLU A C 1
ATOM 642 O O . GLU A 1 81 ? -45.578 -11.396 110.828 1.00 50.88 81 GLU A O 1
ATOM 647 N N . SER A 1 82 ? -46.840 -13.121 110.144 1.00 42.66 82 SER A N 1
ATOM 648 C CA . SER A 1 82 ? -48.198 -12.615 110.465 1.00 42.66 82 SER A CA 1
ATOM 649 C C . SER A 1 82 ? -49.244 -13.565 109.856 1.00 42.66 82 SER A C 1
ATOM 651 O O . SER A 1 82 ? -49.303 -13.762 108.647 1.00 42.66 82 SER A O 1
ATOM 653 N N . SER A 1 83 ? -49.883 -14.386 110.689 1.00 43.50 83 SER A N 1
ATOM 654 C CA . SER A 1 83 ? -51.229 -14.181 111.258 1.00 43.50 83 SER A CA 1
ATOM 655 C C . SER A 1 83 ? -52.372 -14.665 110.352 1.00 43.50 83 SER A C 1
ATOM 657 O O . SER A 1 83 ? -52.811 -13.982 109.433 1.00 43.50 83 SER A O 1
ATOM 659 N N . GLU A 1 84 ? -52.815 -15.884 110.656 1.00 51.59 84 GLU A N 1
ATOM 660 C CA . GLU A 1 84 ? -54.209 -16.330 110.799 1.00 51.59 84 GLU A CA 1
ATOM 661 C C . GLU A 1 84 ? -55.306 -15.384 110.252 1.00 51.59 84 GLU A C 1
ATOM 663 O O . GLU A 1 84 ? -55.605 -14.341 110.828 1.00 51.59 84 GLU A O 1
ATOM 668 N N . GLY A 1 85 ? -55.923 -15.790 109.135 1.00 48.47 85 GLY A N 1
ATOM 669 C CA . GLY A 1 85 ? -57.051 -15.114 108.483 1.00 48.47 85 GLY A CA 1
ATOM 670 C C . GLY A 1 85 ? -57.504 -15.882 107.234 1.00 48.47 85 GLY A C 1
ATOM 671 O O . GLY A 1 85 ? -57.021 -15.652 106.130 1.00 48.47 85 GLY A O 1
ATOM 672 N N . THR A 1 86 ? -58.393 -16.854 107.421 1.00 49.22 86 THR A N 1
ATOM 673 C CA . THR A 1 86 ? -58.748 -17.952 106.500 1.00 49.22 86 THR A CA 1
ATOM 674 C C . THR A 1 86 ? -59.776 -17.601 105.409 1.00 49.22 86 THR A C 1
ATOM 676 O O . THR A 1 86 ? -60.662 -18.403 105.120 1.00 49.22 86 THR A O 1
ATOM 679 N N . THR A 1 87 ? -59.674 -16.435 104.758 1.00 50.69 87 THR A N 1
ATOM 680 C CA . THR A 1 87 ? -60.605 -16.069 103.659 1.00 50.69 87 THR A CA 1
ATOM 681 C C . THR A 1 87 ? -59.974 -15.419 102.417 1.00 50.69 87 THR A C 1
ATOM 683 O O . THR A 1 87 ? -60.707 -15.105 101.488 1.00 50.69 87 THR A O 1
ATOM 686 N N . ASP A 1 88 ? -58.643 -15.268 102.349 1.00 55.59 88 ASP A N 1
ATOM 687 C CA . ASP A 1 88 ? -57.926 -14.560 101.258 1.00 55.59 88 ASP A CA 1
ATOM 688 C C . ASP A 1 88 ? -57.054 -15.468 100.354 1.00 55.59 88 ASP A C 1
ATOM 690 O O . ASP A 1 88 ? -56.294 -14.994 99.500 1.00 55.59 88 ASP A O 1
ATOM 694 N N . ASP A 1 89 ? -57.128 -16.790 100.535 1.00 67.31 89 ASP A N 1
ATOM 695 C CA . ASP A 1 89 ? -56.277 -17.758 99.823 1.00 67.31 89 ASP A CA 1
ATOM 696 C C . ASP A 1 89 ? -56.574 -17.840 98.316 1.00 67.31 89 ASP A C 1
ATOM 698 O O . ASP A 1 89 ? -55.658 -18.012 97.501 1.00 67.31 89 ASP A O 1
ATOM 702 N N . ASP A 1 90 ? -57.829 -17.628 97.920 1.00 74.50 90 ASP A N 1
ATOM 703 C CA . ASP A 1 90 ? -58.241 -17.706 96.517 1.00 74.50 90 ASP A CA 1
ATOM 704 C C . ASP A 1 90 ? -57.670 -16.547 95.681 1.00 74.50 90 ASP A C 1
ATOM 706 O O . ASP A 1 90 ? -57.201 -16.751 94.556 1.00 74.50 90 ASP A O 1
ATOM 710 N N . GLU A 1 91 ? -57.599 -15.331 96.233 1.00 79.81 91 GLU A N 1
ATOM 711 C CA . GLU A 1 91 ? -56.990 -14.188 95.540 1.00 79.81 91 GLU A CA 1
ATOM 712 C C . GLU A 1 91 ? -55.483 -14.370 95.322 1.00 79.81 91 GLU A C 1
ATOM 714 O O . GLU A 1 91 ? -54.945 -14.023 94.261 1.00 79.81 91 GLU A O 1
ATOM 719 N N . LYS A 1 92 ? -54.778 -14.921 96.318 1.00 83.00 92 LYS A N 1
ATOM 720 C CA . LYS A 1 92 ? -53.342 -15.210 96.208 1.00 83.00 92 LYS A CA 1
ATOM 721 C C . LYS A 1 92 ? -53.080 -16.287 95.159 1.00 83.00 92 LYS A C 1
ATOM 723 O O . LYS A 1 92 ? -52.112 -16.171 94.400 1.00 83.00 92 LYS A O 1
ATOM 728 N N . LEU A 1 93 ? -53.954 -17.291 95.061 1.00 85.00 93 LEU A N 1
ATOM 729 C CA . LEU A 1 93 ? -53.869 -18.334 94.042 1.00 85.00 93 LEU A CA 1
ATOM 730 C C . LEU A 1 93 ? -54.025 -17.757 92.625 1.00 85.00 93 LEU A C 1
ATOM 732 O O . LEU A 1 93 ? -53.200 -18.046 91.753 1.00 85.00 93 LEU A O 1
ATOM 736 N N . VAL A 1 94 ? -55.014 -16.883 92.409 1.00 87.19 94 VAL A N 1
ATOM 737 C CA . VAL A 1 94 ? -55.254 -16.227 91.109 1.00 87.19 94 VAL A CA 1
ATOM 738 C C . VAL A 1 94 ? -54.089 -15.312 90.716 1.00 87.19 94 VAL A C 1
ATOM 740 O O . VAL A 1 94 ? -53.601 -15.388 89.585 1.00 87.19 94 VAL A O 1
ATOM 743 N N . LYS A 1 95 ? -53.566 -14.500 91.646 1.00 88.44 95 LYS A N 1
ATOM 744 C CA . LYS A 1 95 ? -52.381 -13.649 91.403 1.00 88.44 95 LYS A CA 1
ATOM 745 C C . LYS A 1 95 ? -51.150 -14.485 91.033 1.00 88.44 95 LYS A C 1
ATOM 747 O O . LYS A 1 95 ? -50.408 -14.122 90.118 1.00 88.44 95 LYS A O 1
ATOM 752 N N . LYS A 1 96 ? -50.954 -15.638 91.682 1.00 91.44 96 LYS A N 1
ATOM 753 C CA . LYS A 1 96 ? -49.852 -16.567 91.383 1.00 91.44 96 LYS A CA 1
ATOM 754 C C . LYS A 1 96 ? -50.010 -17.234 90.012 1.00 91.44 96 LYS A C 1
ATOM 756 O O . LYS A 1 96 ? -49.023 -17.352 89.285 1.00 91.44 96 LYS A O 1
ATOM 761 N N . GLN A 1 97 ? -51.229 -17.618 89.626 1.00 91.75 97 GLN A N 1
ATOM 762 C CA . GLN A 1 97 ? -51.513 -18.146 88.286 1.00 91.75 97 GLN A CA 1
ATOM 763 C C . GLN A 1 97 ? -51.294 -17.090 87.193 1.00 91.75 97 GLN A C 1
ATOM 765 O O . GLN A 1 97 ? -50.614 -17.380 86.209 1.00 91.75 97 GLN A O 1
ATOM 770 N N . LEU A 1 98 ? -51.770 -15.855 87.382 1.00 93.75 98 LEU A N 1
ATOM 771 C CA . LEU A 1 98 ? -51.534 -14.746 86.448 1.00 93.75 98 LEU A CA 1
ATOM 772 C C . LEU A 1 98 ? -50.040 -14.440 86.282 1.00 93.75 98 LEU A C 1
ATOM 774 O O . LEU A 1 98 ? -49.559 -14.332 85.155 1.00 93.75 98 LEU A O 1
ATOM 778 N N . ALA A 1 99 ? -49.284 -14.382 87.382 1.00 93.31 99 ALA A N 1
ATOM 779 C CA . ALA A 1 99 ? -47.836 -14.193 87.335 1.00 93.31 99 ALA A CA 1
ATOM 780 C C . ALA A 1 99 ? -47.119 -15.348 86.609 1.00 93.31 99 ALA A C 1
ATOM 782 O O . ALA A 1 99 ? -46.143 -15.117 85.895 1.00 93.31 99 ALA A O 1
ATOM 783 N N . SER A 1 100 ? -47.605 -16.587 86.755 1.00 94.62 100 SER A N 1
ATOM 784 C CA . SER A 1 100 ? -47.089 -17.749 86.019 1.00 94.62 100 SER A CA 1
ATOM 785 C C . SER A 1 100 ? -47.333 -17.618 84.513 1.00 94.62 100 SER A C 1
ATOM 787 O O . SER A 1 100 ? -46.396 -17.765 83.729 1.00 94.62 100 SER A O 1
ATOM 789 N N . VAL A 1 101 ? -48.555 -17.256 84.105 1.00 95.62 101 VAL A N 1
ATOM 790 C CA . VAL A 1 101 ? -48.906 -17.028 82.692 1.00 95.62 101 VAL A CA 1
ATOM 791 C C . VAL A 1 101 ? -48.090 -15.880 82.100 1.00 95.62 101 VAL A C 1
ATOM 793 O O . VAL A 1 101 ? -47.563 -16.007 80.997 1.00 95.62 101 VAL A O 1
ATOM 796 N N . GLN A 1 102 ? -47.918 -14.779 82.835 1.00 95.75 102 GLN A N 1
ATOM 797 C CA . GLN A 1 102 ? -47.118 -13.641 82.385 1.00 95.75 102 GLN A CA 1
ATOM 798 C C . GLN A 1 102 ? -45.636 -14.015 82.224 1.00 95.75 102 GLN A C 1
ATOM 800 O O . GLN A 1 102 ? -45.027 -13.678 81.208 1.00 95.75 102 GLN A O 1
ATOM 805 N N . LYS A 1 103 ? -45.063 -14.781 83.167 1.00 95.69 103 LYS A N 1
ATOM 806 C CA . LYS A 1 103 ? -43.698 -15.324 83.048 1.00 95.69 103 LYS A CA 1
ATOM 807 C C . LYS A 1 103 ? -43.563 -16.283 81.865 1.00 95.69 103 LYS A C 1
ATOM 809 O O . LYS A 1 103 ? -42.546 -16.252 81.176 1.00 95.69 103 LYS A O 1
ATOM 814 N N . GLU A 1 104 ? -44.561 -17.125 81.603 1.00 94.94 104 GLU A N 1
ATOM 815 C CA . GLU A 1 104 ? -44.555 -18.024 80.445 1.00 94.94 104 GLU A CA 1
ATOM 816 C C . GLU A 1 104 ? -44.623 -17.247 79.121 1.00 94.94 104 GLU A C 1
ATOM 818 O O . GLU A 1 104 ? -43.863 -17.537 78.195 1.00 94.94 104 GLU A O 1
ATOM 823 N N . GLN A 1 105 ? -45.478 -16.222 79.038 1.00 96.50 105 GLN A N 1
ATOM 824 C CA . GLN A 1 105 ? -45.558 -15.333 77.876 1.00 96.50 105 GLN A CA 1
ATOM 825 C C . GLN A 1 105 ? -44.241 -14.585 77.645 1.00 96.50 105 GLN A C 1
ATOM 827 O O . GLN A 1 105 ? -43.775 -14.513 76.508 1.00 96.50 105 GLN A O 1
ATOM 832 N N . GLN A 1 106 ? -43.602 -14.092 78.709 1.00 97.00 106 GLN A N 1
ATOM 833 C CA . GLN A 1 106 ? -42.303 -13.428 78.618 1.00 97.00 106 GLN A CA 1
ATOM 834 C C . GLN A 1 106 ? -41.208 -14.392 78.144 1.00 97.00 106 GLN A C 1
ATOM 836 O O . GLN A 1 106 ? -40.492 -14.077 77.198 1.00 97.00 106 GLN A O 1
ATOM 841 N N . ARG A 1 107 ? -41.150 -15.615 78.693 1.00 96.62 107 ARG A N 1
ATOM 842 C CA . ARG A 1 107 ? -40.224 -16.661 78.220 1.00 96.62 107 ARG A CA 1
ATOM 843 C C . ARG A 1 107 ? -40.430 -16.987 76.741 1.00 96.62 107 ARG A C 1
ATOM 845 O O . ARG A 1 107 ? -39.456 -17.100 76.004 1.00 96.62 107 ARG A O 1
ATOM 852 N N . LYS A 1 108 ? -41.681 -17.107 76.284 1.00 97.50 108 LYS A N 1
ATOM 853 C CA . LYS A 1 108 ? -42.001 -17.319 74.861 1.00 97.50 108 LYS A CA 1
ATOM 854 C C . LYS A 1 108 ? -41.534 -16.147 73.990 1.00 97.50 108 LYS A C 1
ATOM 856 O O . LYS A 1 108 ? -40.981 -16.380 72.916 1.00 97.50 108 LYS A O 1
ATOM 861 N N . ALA A 1 109 ? -41.713 -14.908 74.449 1.00 96.81 109 ALA A N 1
ATOM 862 C CA . ALA A 1 109 ? -41.237 -13.720 73.743 1.00 96.81 109 ALA A CA 1
ATOM 863 C C . ALA A 1 109 ? -39.701 -13.671 73.653 1.00 96.81 109 ALA A C 1
ATOM 865 O O . ALA A 1 109 ? -39.162 -13.357 72.591 1.00 96.81 109 ALA A O 1
ATOM 866 N N . ASP A 1 110 ? -38.996 -14.036 74.724 1.00 96.81 110 ASP A N 1
ATOM 867 C CA . ASP A 1 110 ? -37.531 -14.071 74.746 1.00 96.81 110 ASP A CA 1
ATOM 868 C C . ASP A 1 110 ? -36.968 -15.185 73.854 1.00 96.81 110 ASP A C 1
ATOM 870 O O . ASP A 1 110 ? -36.017 -14.948 73.109 1.00 96.81 110 ASP A O 1
ATOM 874 N N . ILE A 1 111 ? -37.595 -16.368 73.836 1.00 97.38 111 ILE A N 1
ATOM 875 C CA . ILE A 1 111 ? -37.245 -17.444 72.893 1.00 97.38 111 ILE A CA 1
ATOM 876 C C . ILE A 1 111 ? -37.412 -16.957 71.449 1.00 97.38 111 ILE A C 1
ATOM 878 O O . ILE A 1 111 ? -36.484 -17.083 70.653 1.00 97.38 111 ILE A O 1
ATOM 882 N N . MET A 1 112 ? -38.546 -16.330 71.116 1.00 97.00 112 MET A N 1
ATOM 883 C CA . MET A 1 112 ? -38.790 -15.796 69.771 1.00 97.00 112 MET A CA 1
ATOM 884 C C . MET A 1 112 ? -37.767 -14.713 69.386 1.00 97.00 112 MET A C 1
ATOM 886 O O . MET A 1 112 ? -37.294 -14.678 68.247 1.00 97.00 112 MET A O 1
ATOM 890 N N . ARG A 1 113 ? -37.391 -13.842 70.331 1.00 97.81 113 ARG A N 1
ATOM 891 C CA . ARG A 1 113 ? -36.361 -12.815 70.123 1.00 97.81 113 ARG A CA 1
ATOM 892 C C . ARG A 1 113 ? -34.990 -13.448 69.865 1.00 97.81 113 ARG A C 1
ATOM 894 O O . ARG A 1 113 ? -34.321 -13.049 68.911 1.00 97.81 113 ARG A O 1
ATOM 901 N N . ASN A 1 114 ? -34.599 -14.450 70.651 1.00 96.62 114 ASN A N 1
ATOM 902 C CA . ASN A 1 114 ? -33.333 -15.166 70.482 1.00 96.62 114 ASN A CA 1
ATOM 903 C C . ASN A 1 114 ? -33.287 -15.934 69.152 1.00 96.62 114 ASN A C 1
ATOM 905 O O . ASN A 1 114 ? -32.286 -15.874 68.439 1.00 96.62 114 ASN A O 1
ATOM 909 N N . GLU A 1 115 ? -34.380 -16.591 68.760 1.00 97.69 115 GLU A N 1
ATOM 910 C CA . GLU A 1 115 ? -34.488 -17.246 67.453 1.00 97.69 115 GLU A CA 1
ATOM 911 C C . GLU A 1 115 ? -34.353 -16.251 66.294 1.00 97.69 115 GLU A C 1
ATOM 913 O O . GLU A 1 115 ? -33.669 -16.535 65.307 1.00 97.69 115 GLU A O 1
ATOM 918 N N . MET A 1 116 ? -34.978 -15.074 66.403 1.00 97.06 116 MET A N 1
ATOM 919 C CA . MET A 1 116 ? -34.866 -14.019 65.395 1.00 97.06 116 MET A CA 1
ATOM 920 C C . MET A 1 116 ? -33.424 -13.508 65.276 1.00 97.06 116 MET A C 1
ATOM 922 O O . MET A 1 116 ? -32.916 -13.377 64.161 1.00 97.06 116 MET A O 1
ATOM 926 N N . GLN A 1 117 ? -32.744 -13.281 66.403 1.00 96.88 117 GLN A N 1
ATOM 927 C CA . GLN A 1 117 ? -31.338 -12.866 66.420 1.00 96.88 117 GLN A CA 1
ATOM 928 C C . GLN A 1 117 ? -30.417 -13.932 65.816 1.00 96.88 117 GLN A C 1
ATOM 930 O O . GLN A 1 117 ? -29.545 -13.604 65.012 1.00 96.88 117 GLN A O 1
ATOM 935 N N . MET A 1 118 ? -30.636 -15.213 66.126 1.00 95.88 118 MET A N 1
ATOM 936 C CA . MET A 1 118 ? -29.855 -16.313 65.551 1.00 95.88 118 MET A CA 1
ATOM 937 C C . MET A 1 118 ? -30.040 -16.419 64.034 1.00 95.88 118 MET A C 1
ATOM 939 O O . MET A 1 118 ? -29.049 -16.504 63.306 1.00 95.88 118 MET A O 1
ATOM 943 N N . LYS A 1 119 ? -31.284 -16.320 63.542 1.00 98.06 119 LYS A N 1
ATOM 944 C CA . LYS A 1 119 ? -31.575 -16.281 62.097 1.00 98.06 119 LYS A CA 1
ATOM 945 C C . LYS A 1 119 ? -30.889 -15.096 61.417 1.00 98.06 119 LYS A C 1
ATOM 947 O O . LYS A 1 119 ? -30.305 -15.256 60.347 1.00 98.06 119 LYS A O 1
ATOM 952 N N . GLN A 1 120 ? -30.898 -13.925 62.053 1.00 97.12 120 GLN A N 1
ATOM 953 C CA . GLN A 1 120 ? -30.232 -12.733 61.529 1.00 97.12 120 GLN A CA 1
ATOM 954 C C . GLN A 1 120 ? -28.700 -12.890 61.488 1.00 97.12 120 GLN A C 1
ATOM 956 O O . GLN A 1 120 ? -28.065 -12.526 60.495 1.00 97.12 120 GLN A O 1
ATOM 961 N N . CYS A 1 121 ? -28.093 -13.468 62.528 1.00 97.56 121 CYS A N 1
ATOM 962 C CA . CYS A 1 121 ? -26.662 -13.780 62.563 1.00 97.56 121 CYS A CA 1
ATOM 963 C C . CYS A 1 121 ? -26.259 -14.783 61.470 1.00 97.56 121 CYS A C 1
ATOM 965 O O . CYS A 1 121 ? -25.233 -14.605 60.805 1.00 97.56 121 CYS A O 1
ATOM 967 N N . GLU A 1 122 ? -27.067 -15.819 61.244 1.00 97.69 122 GLU A N 1
ATOM 968 C CA . GLU A 1 122 ? -26.819 -16.806 60.193 1.00 97.69 122 GLU A CA 1
ATOM 969 C C . GLU A 1 122 ? -26.966 -16.207 58.786 1.00 97.69 122 GLU A C 1
ATOM 971 O O . GLU A 1 122 ? -26.117 -16.442 57.917 1.00 97.69 122 GLU A O 1
ATOM 976 N N . GLU A 1 123 ? -27.980 -15.367 58.567 1.00 97.69 123 GLU A N 1
ATOM 977 C CA . GLU A 1 123 ? -28.157 -14.652 57.305 1.00 97.69 123 GLU A CA 1
ATOM 978 C C . GLU A 1 123 ? -26.981 -13.705 57.021 1.00 97.69 123 GLU A C 1
ATOM 980 O O . GLU A 1 123 ? -26.460 -13.676 55.902 1.00 97.69 123 GLU A O 1
ATOM 985 N N . ASN A 1 124 ? -26.493 -12.981 58.032 1.00 97.50 124 ASN A N 1
ATOM 986 C CA . ASN A 1 124 ? -25.308 -12.134 57.894 1.00 97.50 124 ASN A CA 1
ATOM 987 C C . ASN A 1 124 ? -24.067 -12.957 57.516 1.00 97.50 124 ASN A C 1
ATOM 989 O O . ASN A 1 124 ? -23.376 -12.609 56.555 1.00 97.50 124 ASN A O 1
ATOM 993 N N . ARG A 1 125 ? -23.839 -14.107 58.166 1.00 98.06 125 ARG A N 1
ATOM 994 C CA . ARG A 1 125 ? -22.761 -15.044 57.792 1.00 98.06 125 ARG A CA 1
ATOM 995 C C . ARG A 1 125 ? -22.905 -15.572 56.366 1.00 98.06 125 ARG A C 1
ATOM 997 O O . ARG A 1 125 ? -21.907 -15.803 55.680 1.00 98.06 125 ARG A O 1
ATOM 1004 N N . ARG A 1 126 ? -24.130 -15.805 55.894 1.00 98.31 126 ARG A N 1
ATOM 1005 C CA . ARG A 1 126 ? -24.383 -16.194 54.500 1.00 98.31 126 ARG A CA 1
ATOM 1006 C C . ARG A 1 126 ? -24.015 -15.063 53.537 1.00 98.31 126 ARG A C 1
ATOM 1008 O O . ARG A 1 126 ? -23.265 -15.301 52.594 1.00 98.31 126 ARG A O 1
ATOM 1015 N N . ARG A 1 127 ? -24.468 -13.835 53.801 1.00 97.56 127 ARG A N 1
ATOM 1016 C CA . ARG A 1 127 ? -24.157 -12.655 52.973 1.00 97.56 127 ARG A CA 1
ATOM 1017 C C . ARG A 1 127 ? -22.655 -12.373 52.913 1.00 97.56 127 ARG A C 1
ATOM 1019 O O . ARG A 1 127 ? -22.151 -11.997 51.857 1.00 97.56 127 ARG A O 1
ATOM 1026 N N . GLU A 1 128 ? -21.925 -12.569 54.008 1.00 97.44 128 GLU A N 1
ATOM 1027 C CA . GLU A 1 128 ? -20.463 -12.443 54.017 1.00 97.44 128 GLU A CA 1
ATOM 1028 C C . GLU A 1 128 ? -19.784 -13.487 53.129 1.00 97.44 128 GLU A C 1
ATOM 1030 O O . GLU A 1 128 ? -18.936 -13.126 52.310 1.00 97.44 128 GLU A O 1
ATOM 1035 N N . ARG A 1 129 ? -20.200 -14.757 53.212 1.00 97.69 129 ARG A N 1
ATOM 1036 C CA . ARG A 1 129 ? -19.694 -15.820 52.326 1.00 97.69 129 ARG A CA 1
ATOM 1037 C C . ARG A 1 129 ? -19.937 -15.492 50.853 1.00 97.69 129 ARG A C 1
ATOM 1039 O O . ARG A 1 129 ? -19.007 -15.569 50.054 1.00 97.69 129 ARG A O 1
ATOM 1046 N N . GLU A 1 130 ? -21.136 -15.024 50.511 1.00 97.75 130 GLU A N 1
ATOM 1047 C CA . GLU A 1 130 ? -21.467 -14.600 49.144 1.00 97.75 130 GLU A CA 1
ATOM 1048 C C . GLU A 1 130 ? -20.611 -13.406 48.676 1.00 97.75 130 GLU A C 1
ATOM 1050 O O . GLU A 1 130 ? -20.200 -13.348 47.514 1.00 97.75 130 GLU A O 1
ATOM 1055 N N . ARG A 1 131 ? -20.287 -12.452 49.563 1.00 98.00 131 ARG A N 1
ATOM 1056 C CA . ARG A 1 131 ? -19.375 -11.337 49.239 1.00 98.00 131 ARG A CA 1
ATOM 1057 C C . ARG A 1 131 ? -17.958 -11.832 48.955 1.00 98.00 131 ARG A C 1
ATOM 1059 O O . ARG A 1 131 ? -17.363 -11.407 47.962 1.00 98.00 131 ARG A O 1
ATOM 1066 N N . PHE A 1 132 ? -17.429 -12.735 49.781 1.00 97.44 132 PHE A N 1
ATOM 1067 C CA . PHE A 1 132 ? -16.107 -13.325 49.561 1.00 97.44 132 PHE A CA 1
ATOM 1068 C C . PHE A 1 132 ? -16.046 -14.126 48.260 1.00 97.44 132 PHE A C 1
ATOM 1070 O O . PHE A 1 132 ? -15.082 -13.989 47.506 1.00 97.44 132 PHE A O 1
ATOM 1077 N N . GLU A 1 133 ? -17.088 -14.893 47.945 1.00 98.38 133 GLU A N 1
ATOM 1078 C CA . GLU A 1 133 ? -17.163 -15.657 46.701 1.00 98.38 133 GLU A CA 1
ATOM 1079 C C . GLU A 1 133 ? -17.182 -14.743 45.466 1.00 98.38 133 GLU A C 1
ATOM 1081 O O . GLU A 1 133 ? -16.436 -14.973 44.510 1.00 98.38 133 GLU A O 1
ATOM 1086 N N . ARG A 1 134 ? -17.951 -13.644 45.499 1.00 97.56 134 ARG A N 1
ATOM 1087 C CA . ARG A 1 134 ? -17.958 -12.643 44.416 1.00 97.56 134 ARG A CA 1
ATOM 1088 C C . ARG A 1 134 ? -16.586 -11.998 44.221 1.00 97.56 134 ARG A C 1
ATOM 1090 O O . ARG A 1 134 ? -16.143 -11.853 43.082 1.00 97.56 134 ARG A O 1
ATOM 1097 N N . LEU A 1 135 ? -15.893 -11.650 45.307 1.00 95.62 135 LEU A N 1
ATOM 1098 C CA . LEU A 1 135 ? -14.537 -11.094 45.239 1.00 95.62 135 LEU A CA 1
ATOM 1099 C C . LEU A 1 135 ? -13.527 -12.109 44.691 1.00 95.62 135 LEU A C 1
ATOM 1101 O O . LEU A 1 135 ? -12.688 -11.752 43.863 1.00 95.62 135 LEU A O 1
ATOM 1105 N N . ALA A 1 136 ? -13.620 -13.375 45.101 1.00 98.25 136 ALA A N 1
ATOM 1106 C CA . ALA A 1 136 ? -12.773 -14.444 44.582 1.00 98.25 136 ALA A CA 1
ATOM 1107 C C . ALA A 1 136 ? -13.011 -14.675 43.081 1.00 98.25 136 ALA A C 1
ATOM 1109 O O . ALA A 1 136 ? -12.052 -14.801 42.318 1.00 98.25 136 ALA A O 1
ATOM 1110 N N . LYS A 1 137 ? -14.275 -14.665 42.637 1.00 98.12 137 LYS A N 1
ATOM 1111 C CA . LYS A 1 137 ? -14.638 -14.775 41.219 1.00 98.12 137 LYS A CA 1
ATOM 1112 C C . LYS A 1 137 ? -14.089 -13.603 40.403 1.00 98.12 137 LYS A C 1
ATOM 1114 O O . LYS A 1 137 ? -13.479 -13.829 39.364 1.00 98.12 137 LYS A O 1
ATOM 1119 N N . HIS A 1 138 ? -14.221 -12.377 40.906 1.00 96.25 138 HIS A N 1
ATOM 1120 C CA . HIS A 1 138 ? -13.677 -11.185 40.254 1.00 96.25 138 HIS A CA 1
ATOM 1121 C C . HIS A 1 138 ? -12.144 -11.234 40.127 1.00 96.25 138 HIS A C 1
ATOM 1123 O O . HIS A 1 138 ? -11.605 -10.914 39.071 1.00 96.25 138 HIS A O 1
ATOM 1129 N N . ARG A 1 139 ? -11.427 -11.691 41.165 1.00 97.38 139 ARG A N 1
ATOM 1130 C CA . ARG A 1 139 ? -9.965 -11.883 41.091 1.00 97.38 139 ARG A CA 1
ATOM 1131 C C . ARG A 1 139 ? -9.572 -12.913 40.032 1.00 97.38 139 ARG A C 1
ATOM 1133 O O . ARG A 1 139 ? -8.660 -12.649 39.257 1.00 97.38 139 ARG A O 1
ATOM 1140 N N . LYS A 1 140 ? -10.280 -14.046 39.960 1.00 98.06 140 LYS A N 1
ATOM 1141 C CA . LYS A 1 140 ? -10.046 -15.066 38.922 1.00 98.06 140 LYS A CA 1
ATOM 1142 C C . LYS A 1 140 ? -10.287 -14.517 37.516 1.00 98.06 140 LYS A C 1
ATOM 1144 O O . LYS A 1 140 ? -9.507 -14.799 36.616 1.00 98.06 140 LYS A O 1
ATOM 1149 N N . GLU A 1 141 ? -11.330 -13.712 37.330 1.00 97.75 141 GLU A N 1
ATOM 1150 C CA . GLU A 1 141 ? -11.620 -13.078 36.039 1.00 97.75 141 GLU A CA 1
ATOM 1151 C C . GLU A 1 141 ? -10.528 -12.073 35.635 1.00 97.75 141 GLU A C 1
ATOM 1153 O O . GLU A 1 141 ? -10.106 -12.045 34.481 1.00 97.75 141 GLU A O 1
ATOM 1158 N N . GLN A 1 142 ? -10.019 -11.276 36.582 1.00 95.44 142 GLN A N 1
ATOM 1159 C CA . GLN A 1 142 ? -8.886 -10.381 36.325 1.00 95.44 142 GLN A CA 1
ATOM 1160 C C . GLN A 1 142 ? -7.611 -11.151 35.961 1.00 95.44 142 GLN A C 1
ATOM 1162 O O . GLN A 1 142 ? -6.912 -10.762 35.029 1.00 95.44 142 GLN A O 1
ATOM 1167 N N . GLU A 1 143 ? -7.327 -12.260 36.647 1.00 97.81 143 GLU A N 1
ATOM 1168 C CA . GLU A 1 143 ? -6.181 -13.117 36.331 1.00 97.81 143 GLU A CA 1
ATOM 1169 C C . GLU A 1 143 ? -6.305 -13.745 34.933 1.00 97.81 143 GLU A C 1
ATOM 1171 O O . GLU A 1 143 ? -5.331 -13.781 34.184 1.00 97.81 143 GLU A O 1
ATOM 1176 N N . GLN A 1 144 ? -7.505 -14.192 34.546 1.00 97.69 144 GLN A N 1
ATOM 1177 C CA . GLN A 1 144 ? -7.766 -14.706 33.198 1.00 97.69 144 GLN A CA 1
ATOM 1178 C C . GLN A 1 144 ? -7.550 -13.635 32.126 1.00 97.69 144 GLN A C 1
ATOM 1180 O O . GLN A 1 144 ? -6.862 -13.897 31.144 1.00 97.69 144 GLN A O 1
ATOM 1185 N N . LYS A 1 145 ? -8.056 -12.415 32.344 1.00 96.38 145 LYS A N 1
ATOM 1186 C CA . LYS A 1 145 ? -7.852 -11.283 31.424 1.00 96.38 145 LYS A CA 1
ATOM 1187 C C . LYS A 1 145 ? -6.376 -10.919 31.263 1.00 96.38 145 LYS A C 1
ATOM 1189 O O . LYS A 1 145 ? -5.944 -10.602 30.158 1.00 96.38 145 LYS A O 1
ATOM 1194 N N . LEU A 1 146 ? -5.592 -10.980 32.341 1.00 96.75 146 LEU A N 1
ATOM 1195 C CA . LEU A 1 146 ? -4.146 -10.752 32.272 1.00 96.75 146 LEU A CA 1
ATOM 1196 C C . LEU A 1 146 ? -3.438 -11.855 31.479 1.00 96.75 146 LEU A C 1
ATOM 1198 O O . LEU A 1 146 ? -2.657 -11.536 30.588 1.00 96.75 146 LEU A O 1
ATOM 1202 N N . LYS A 1 147 ? -3.760 -13.132 31.727 1.00 98.12 147 LYS A N 1
ATOM 1203 C CA . LYS A 1 147 ? -3.199 -14.259 30.960 1.00 98.12 147 LYS A CA 1
ATOM 1204 C C . LYS A 1 147 ? -3.531 -14.167 29.470 1.00 98.12 147 LYS A C 1
ATOM 1206 O O . LYS A 1 147 ? -2.649 -14.356 28.640 1.00 98.12 147 LYS A O 1
ATOM 1211 N N . GLU A 1 148 ? -4.771 -13.822 29.131 1.00 97.00 148 GLU A N 1
ATOM 1212 C CA . GLU A 1 148 ? -5.196 -13.619 27.742 1.00 97.00 148 GLU A CA 1
ATOM 1213 C C . GLU A 1 148 ? -4.456 -12.437 27.092 1.00 97.00 148 GLU A C 1
ATOM 1215 O O . GLU A 1 148 ? -3.991 -12.533 25.957 1.00 97.00 148 GLU A O 1
ATOM 1220 N N . SER A 1 149 ? -4.272 -11.332 27.825 1.00 96.44 149 SER A N 1
ATOM 1221 C CA . SER A 1 149 ? -3.485 -10.190 27.348 1.00 96.44 149 SER A CA 1
ATOM 1222 C C . SER A 1 149 ? -2.015 -10.553 27.114 1.00 96.44 149 SER A C 1
ATOM 1224 O O . SER A 1 149 ? -1.430 -10.103 26.130 1.00 96.44 149 SER A O 1
ATOM 1226 N N . GLU A 1 150 ? -1.400 -11.342 27.995 1.00 97.50 150 GLU A N 1
ATOM 1227 C CA . GLU A 1 150 ? -0.018 -11.809 27.830 1.00 97.50 150 GLU A CA 1
ATOM 1228 C C . GLU A 1 150 ? 0.124 -12.757 26.634 1.00 97.50 150 GLU A C 1
ATOM 1230 O O . GLU A 1 150 ? 1.086 -12.652 25.870 1.00 97.50 150 GLU A O 1
ATOM 1235 N N . GLU A 1 151 ? -0.837 -13.660 26.431 1.00 97.69 151 GLU A N 1
ATOM 1236 C CA . GLU A 1 151 ? -0.853 -14.556 25.275 1.00 97.69 151 GLU A CA 1
ATOM 1237 C C . GLU A 1 151 ? -1.016 -13.779 23.962 1.00 97.69 151 GLU A C 1
ATOM 1239 O O . GLU A 1 151 ? -0.280 -14.022 23.003 1.00 97.69 151 GLU A O 1
ATOM 1244 N N . ASN A 1 152 ? -1.908 -12.786 23.929 1.00 94.50 152 ASN A N 1
ATOM 1245 C CA . ASN A 1 152 ? -2.070 -11.909 22.771 1.00 94.50 152 ASN A CA 1
ATOM 1246 C C . ASN A 1 152 ? -0.780 -11.139 22.461 1.00 94.50 152 ASN A C 1
ATOM 1248 O O . ASN A 1 152 ? -0.358 -11.108 21.306 1.00 94.50 152 ASN A O 1
ATOM 1252 N N . GLN A 1 153 ? -0.083 -10.617 23.476 1.00 95.00 153 GLN A N 1
ATOM 1253 C CA . GLN A 1 153 ? 1.223 -9.979 23.276 1.00 95.00 153 GLN A CA 1
ATOM 1254 C C . GLN A 1 153 ? 2.279 -10.946 22.721 1.00 95.00 153 GLN A C 1
ATOM 1256 O O . GLN A 1 153 ? 3.117 -10.537 21.915 1.00 95.00 153 GLN A O 1
ATOM 1261 N N . ARG A 1 154 ? 2.268 -12.225 23.121 1.00 97.75 154 ARG A N 1
ATOM 1262 C CA . ARG A 1 154 ? 3.170 -13.238 22.543 1.00 97.75 154 ARG A CA 1
ATOM 1263 C C . ARG A 1 154 ? 2.857 -13.484 21.070 1.00 97.75 154 ARG A C 1
ATOM 1265 O O . ARG A 1 154 ? 3.769 -13.435 20.250 1.00 97.75 154 ARG A O 1
ATOM 1272 N N . ARG A 1 155 ? 1.578 -13.655 20.723 1.00 95.94 155 ARG A N 1
ATOM 1273 C CA . ARG A 1 155 ? 1.130 -13.838 19.331 1.00 95.94 155 ARG A CA 1
ATOM 1274 C C . ARG A 1 155 ? 1.485 -12.635 18.452 1.00 95.94 155 ARG A C 1
ATOM 1276 O O . ARG A 1 155 ? 1.939 -12.813 17.324 1.00 95.94 155 ARG A O 1
ATOM 1283 N N . GLU A 1 156 ? 1.333 -11.416 18.968 1.00 95.56 156 GLU A N 1
ATOM 1284 C CA . GLU A 1 156 ? 1.731 -10.192 18.261 1.00 95.56 156 GLU A CA 1
ATOM 1285 C C . GLU A 1 156 ? 3.246 -10.113 18.045 1.00 95.56 156 GLU A C 1
ATOM 1287 O O . GLU A 1 156 ? 3.687 -9.796 16.939 1.00 95.56 156 GLU A O 1
ATOM 1292 N N . LYS A 1 157 ? 4.054 -10.454 19.060 1.00 96.56 157 LYS A N 1
ATOM 1293 C CA . LYS A 1 157 ? 5.519 -10.512 18.926 1.00 96.56 157 LYS A CA 1
ATOM 1294 C C . LYS A 1 157 ? 5.957 -11.535 17.880 1.00 96.56 157 LYS A C 1
ATOM 1296 O O . LYS A 1 157 ? 6.758 -11.196 17.014 1.00 96.56 157 LYS A O 1
ATOM 1301 N N . GLU A 1 158 ? 5.393 -12.741 17.901 1.00 97.25 158 GLU A N 1
ATOM 1302 C CA . GLU A 1 158 ? 5.675 -13.770 16.890 1.00 97.25 158 GLU A CA 1
ATOM 1303 C C . GLU A 1 158 ? 5.271 -13.317 15.480 1.00 97.25 158 GLU A C 1
ATOM 1305 O O . GLU A 1 158 ? 5.979 -13.573 14.504 1.00 97.25 158 GLU A O 1
ATOM 1310 N N . HIS A 1 159 ? 4.141 -12.620 15.347 1.00 96.00 159 HIS A N 1
ATOM 1311 C CA . HIS A 1 159 ? 3.704 -12.072 14.067 1.00 96.00 159 HIS A CA 1
ATOM 1312 C C . HIS A 1 159 ? 4.671 -10.998 13.542 1.00 96.00 159 HIS A C 1
ATOM 1314 O O . HIS A 1 159 ? 5.026 -11.012 12.361 1.00 96.00 159 HIS A O 1
ATOM 1320 N N . LEU A 1 160 ? 5.140 -10.098 14.411 1.00 93.69 160 LEU A N 1
ATOM 1321 C CA . LEU A 1 160 ? 6.141 -9.090 14.057 1.00 93.69 160 LEU A CA 1
ATOM 1322 C C . LEU A 1 160 ? 7.476 -9.726 13.647 1.00 93.69 160 LEU A C 1
ATOM 1324 O O . LEU A 1 160 ? 8.049 -9.324 12.635 1.00 93.69 160 LEU A O 1
ATOM 1328 N N . GLU A 1 161 ? 7.931 -10.758 14.358 1.00 97.69 161 GLU A N 1
ATOM 1329 C CA . GLU A 1 161 ? 9.156 -11.490 14.015 1.00 97.69 161 GLU A CA 1
ATOM 1330 C C . GLU A 1 161 ? 9.048 -12.174 12.641 1.00 97.69 161 GLU A C 1
ATOM 1332 O O . GLU A 1 161 ? 9.970 -12.102 11.822 1.00 97.69 161 GLU A O 1
ATOM 1337 N N . ARG A 1 162 ? 7.891 -12.773 12.322 1.00 97.50 162 ARG A N 1
ATOM 1338 C CA . ARG A 1 162 ? 7.631 -13.351 10.990 1.00 97.50 162 ARG A CA 1
ATOM 1339 C C . ARG A 1 162 ? 7.684 -12.297 9.886 1.00 97.50 162 ARG A C 1
ATOM 1341 O O . ARG A 1 162 ? 8.255 -12.561 8.826 1.00 97.50 162 ARG A O 1
ATOM 1348 N N . LEU A 1 163 ? 7.120 -11.111 10.123 1.00 94.75 163 LEU A N 1
ATOM 1349 C CA . LEU A 1 163 ? 7.180 -10.002 9.168 1.00 94.75 163 LEU A CA 1
ATOM 1350 C C . LEU A 1 163 ? 8.611 -9.490 8.972 1.00 94.75 163 LEU A C 1
ATOM 1352 O O . LEU A 1 163 ? 9.015 -9.226 7.838 1.00 94.75 163 LEU A O 1
ATOM 1356 N N . GLU A 1 164 ? 9.396 -9.387 10.044 1.00 97.19 164 GLU A N 1
ATOM 1357 C CA . GLU A 1 164 ? 10.800 -8.987 9.959 1.00 97.19 164 GLU A CA 1
ATOM 1358 C C . GLU A 1 164 ? 11.626 -10.015 9.175 1.00 97.19 164 GLU A C 1
ATOM 1360 O O . GLU A 1 164 ? 12.399 -9.646 8.287 1.00 97.19 164 GLU A O 1
ATOM 1365 N N . LYS A 1 165 ? 11.413 -11.311 9.430 1.00 97.38 165 LYS A N 1
ATOM 1366 C CA . LYS A 1 165 ? 12.067 -12.395 8.687 1.00 97.38 165 LYS A CA 1
ATOM 1367 C C . LYS A 1 165 ? 11.713 -12.357 7.199 1.00 97.38 165 LYS A C 1
ATOM 1369 O O . LYS A 1 165 ? 12.612 -12.431 6.363 1.00 97.38 165 LYS A O 1
ATOM 1374 N N . ALA A 1 166 ? 10.437 -12.163 6.861 1.00 96.38 166 ALA A N 1
ATOM 1375 C CA . ALA A 1 166 ? 9.993 -12.024 5.473 1.00 96.38 166 ALA A CA 1
ATOM 1376 C C . ALA A 1 166 ? 10.609 -10.793 4.784 1.00 96.38 166 ALA A C 1
ATOM 1378 O O . ALA A 1 166 ? 10.978 -10.853 3.609 1.00 96.38 166 ALA A O 1
ATOM 1379 N N . ARG A 1 167 ? 10.770 -9.679 5.512 1.00 96.94 167 ARG A N 1
ATOM 1380 C CA . ARG A 1 167 ? 11.442 -8.477 5.002 1.00 96.94 167 ARG A CA 1
ATOM 1381 C C . ARG A 1 167 ? 12.920 -8.741 4.709 1.00 96.94 167 ARG A C 1
ATOM 1383 O O . ARG A 1 167 ? 13.365 -8.417 3.611 1.00 96.94 167 ARG A O 1
ATOM 1390 N N . LYS A 1 168 ? 13.648 -9.364 5.642 1.00 96.44 168 LYS A N 1
ATOM 1391 C CA . LYS A 1 168 ? 15.065 -9.729 5.461 1.00 96.44 168 LYS A CA 1
ATOM 1392 C C . LYS A 1 168 ? 15.257 -10.699 4.295 1.00 96.44 168 LYS A C 1
ATOM 1394 O O . LYS A 1 168 ? 16.181 -10.538 3.506 1.00 96.44 168 LYS A O 1
ATOM 1399 N N . GLU A 1 169 ? 14.364 -11.674 4.138 1.00 97.56 169 GLU A N 1
ATOM 1400 C CA . GLU A 1 169 ? 14.412 -12.603 3.006 1.00 97.56 169 GLU A CA 1
ATOM 1401 C C . GLU A 1 169 ? 14.170 -11.889 1.668 1.00 97.56 169 GLU A C 1
ATOM 1403 O O . GLU A 1 169 ? 14.873 -12.147 0.689 1.00 97.56 169 GLU A O 1
ATOM 1408 N N . LYS A 1 170 ? 13.208 -10.960 1.616 1.00 95.62 170 LYS A N 1
ATOM 1409 C CA . LYS A 1 170 ? 12.949 -10.157 0.415 1.00 95.62 170 LYS A CA 1
ATOM 1410 C C . LYS A 1 170 ? 14.158 -9.295 0.042 1.00 95.62 170 LYS A C 1
ATOM 1412 O O . LYS A 1 170 ? 14.527 -9.266 -1.128 1.00 95.62 170 LYS A O 1
ATOM 1417 N N . GLU A 1 171 ? 14.787 -8.657 1.024 1.00 96.25 171 GLU A N 1
ATOM 1418 C CA . GLU A 1 171 ? 15.999 -7.852 0.837 1.00 96.25 171 GLU A CA 1
ATOM 1419 C C . GLU A 1 171 ? 17.178 -8.706 0.343 1.00 96.25 171 GLU A C 1
ATOM 1421 O O . GLU A 1 171 ? 17.851 -8.337 -0.617 1.00 96.25 171 GLU A O 1
ATOM 1426 N N . ALA A 1 172 ? 17.376 -9.901 0.908 1.00 97.56 172 ALA A N 1
ATOM 1427 C CA . ALA A 1 172 ? 18.402 -10.835 0.445 1.00 97.56 172 ALA A CA 1
ATOM 1428 C C . ALA A 1 172 ? 18.162 -11.300 -1.003 1.00 97.56 172 ALA A C 1
ATOM 1430 O O . ALA A 1 172 ? 19.100 -11.380 -1.799 1.00 97.56 172 ALA A O 1
ATOM 1431 N N . ARG A 1 173 ? 16.902 -11.573 -1.376 1.00 95.88 173 ARG A N 1
ATOM 1432 C CA . ARG A 1 173 ? 16.534 -11.920 -2.759 1.00 95.88 173 ARG A CA 1
ATOM 1433 C C . ARG A 1 173 ? 16.776 -10.759 -3.721 1.00 95.88 173 ARG A C 1
ATOM 1435 O O . ARG A 1 173 ? 17.245 -10.988 -4.832 1.00 95.88 173 ARG A O 1
ATOM 1442 N N . GLU A 1 174 ? 16.466 -9.531 -3.318 1.00 96.81 174 GLU A N 1
ATOM 1443 C CA . GLU A 1 174 ? 16.703 -8.334 -4.128 1.00 96.81 174 GLU A CA 1
ATOM 1444 C C . GLU A 1 174 ? 18.199 -8.075 -4.328 1.00 96.81 174 GLU A C 1
ATOM 1446 O O . GLU A 1 174 ? 18.636 -7.901 -5.463 1.00 96.81 174 GLU A O 1
ATOM 1451 N N . LYS A 1 175 ? 19.000 -8.185 -3.262 1.00 97.31 175 LYS A N 1
ATOM 1452 C CA . LYS A 1 175 ? 20.462 -8.090 -3.345 1.00 97.31 175 LYS A CA 1
ATOM 1453 C C . LYS A 1 175 ? 21.048 -9.127 -4.306 1.00 97.31 175 LYS A C 1
ATOM 1455 O O . LYS A 1 175 ? 21.845 -8.773 -5.169 1.00 97.31 175 LYS A O 1
ATOM 1460 N N . LYS A 1 176 ? 20.596 -10.383 -4.226 1.00 97.56 176 LYS A N 1
ATOM 1461 C CA . LYS A 1 176 ? 21.028 -11.440 -5.152 1.00 97.56 176 LYS A CA 1
ATOM 1462 C C . LYS A 1 176 ? 20.671 -11.117 -6.609 1.00 97.56 176 LYS A C 1
ATOM 1464 O O . LYS A 1 176 ? 21.485 -11.337 -7.500 1.00 97.56 176 LYS A O 1
ATOM 1469 N N . ARG A 1 177 ? 19.479 -10.562 -6.864 1.00 96.62 177 ARG A N 1
ATOM 1470 C CA . ARG A 1 177 ? 19.077 -10.133 -8.216 1.00 96.62 177 ARG A CA 1
ATOM 1471 C C . ARG A 1 177 ? 19.959 -9.007 -8.754 1.00 96.62 177 ARG A C 1
ATOM 1473 O O . ARG A 1 177 ? 20.309 -9.048 -9.928 1.00 96.62 177 ARG A O 1
ATOM 1480 N N . LEU A 1 178 ? 20.319 -8.037 -7.913 1.00 96.25 178 LEU A N 1
ATOM 1481 C CA . LEU A 1 178 ? 21.222 -6.947 -8.293 1.00 96.25 178 LEU A CA 1
ATOM 1482 C C . LEU A 1 178 ? 22.626 -7.472 -8.623 1.00 96.25 178 LEU A C 1
ATOM 1484 O O . LEU A 1 178 ? 23.184 -7.110 -9.653 1.00 96.25 178 LEU A O 1
ATOM 1488 N N . GLU A 1 179 ? 23.163 -8.391 -7.816 1.00 97.62 179 GLU A N 1
ATOM 1489 C CA . GLU A 1 179 ? 24.460 -9.027 -8.087 1.00 97.62 179 GLU A CA 1
ATOM 1490 C C . GLU A 1 179 ? 24.455 -9.816 -9.411 1.00 97.62 179 GLU A C 1
ATOM 1492 O O . GLU A 1 179 ? 25.408 -9.735 -10.190 1.00 97.62 179 GLU A O 1
ATOM 1497 N N . GLU A 1 180 ? 23.377 -10.549 -9.711 1.00 97.19 180 GLU A N 1
ATOM 1498 C CA . GLU A 1 180 ? 23.212 -11.247 -10.994 1.00 97.19 180 GLU A CA 1
ATOM 1499 C C . GLU A 1 180 ? 23.112 -10.271 -12.181 1.00 97.19 180 GLU A C 1
ATOM 1501 O O . GLU A 1 180 ? 23.679 -10.530 -13.247 1.00 97.19 180 GLU A O 1
ATOM 1506 N N . GLU A 1 181 ? 22.417 -9.143 -12.018 1.00 96.12 181 GLU A N 1
ATOM 1507 C CA . GLU A 1 181 ? 22.312 -8.103 -13.045 1.00 96.12 181 GLU A CA 1
ATOM 1508 C C . GLU A 1 181 ? 23.667 -7.434 -13.314 1.00 96.12 181 GLU A C 1
ATOM 1510 O O . GLU A 1 181 ? 24.054 -7.273 -14.474 1.00 96.12 181 GLU A O 1
ATOM 1515 N N . ASP A 1 182 ? 24.437 -7.134 -12.270 1.00 96.00 182 ASP A N 1
ATOM 1516 C CA . ASP A 1 182 ? 25.787 -6.584 -12.395 1.00 96.00 182 ASP A CA 1
ATOM 1517 C C . ASP A 1 182 ? 26.736 -7.560 -13.094 1.00 96.00 182 ASP A C 1
ATOM 1519 O O . ASP A 1 182 ? 27.543 -7.159 -13.937 1.00 96.00 182 ASP A O 1
ATOM 1523 N N . GLN A 1 183 ? 26.622 -8.861 -12.816 1.00 97.12 183 GLN A N 1
ATOM 1524 C CA . GLN A 1 183 ? 27.375 -9.873 -13.557 1.00 97.12 183 GLN A CA 1
ATOM 1525 C C . GLN A 1 183 ? 26.979 -9.918 -15.038 1.00 97.12 183 GLN A C 1
ATOM 1527 O O . GLN A 1 183 ? 27.855 -10.060 -15.895 1.00 97.12 183 GLN A O 1
ATOM 1532 N N . ARG A 1 184 ? 25.688 -9.772 -15.368 1.00 96.94 184 ARG A N 1
ATOM 1533 C CA . ARG A 1 184 ? 25.227 -9.686 -16.766 1.00 96.94 184 ARG A CA 1
ATOM 1534 C C . ARG A 1 184 ? 25.773 -8.440 -17.457 1.00 96.94 184 ARG A C 1
ATOM 1536 O O . ARG A 1 184 ? 26.307 -8.562 -18.555 1.00 96.94 184 ARG A O 1
ATOM 1543 N N . LYS A 1 185 ? 25.723 -7.277 -16.801 1.00 96.50 185 LYS A N 1
ATOM 1544 C CA . LYS A 1 185 ? 26.299 -6.024 -17.317 1.00 96.50 185 LYS A CA 1
ATOM 1545 C C . LYS A 1 185 ? 27.800 -6.155 -17.561 1.00 96.50 185 LYS A C 1
ATOM 1547 O O . LYS A 1 185 ? 28.263 -5.818 -18.643 1.00 96.50 185 LYS A O 1
ATOM 1552 N N . LYS A 1 186 ? 28.551 -6.740 -16.620 1.00 97.50 186 LYS A N 1
ATOM 1553 C CA . LYS A 1 186 ? 29.990 -7.011 -16.792 1.00 97.50 186 LYS A CA 1
ATOM 1554 C C . LYS A 1 186 ? 30.278 -7.938 -17.976 1.00 97.50 186 LYS A C 1
ATOM 1556 O O . LYS A 1 186 ? 31.248 -7.717 -18.693 1.00 97.50 186 LYS A O 1
ATOM 1561 N N . LYS A 1 187 ? 29.453 -8.967 -18.204 1.00 97.44 187 LYS A N 1
ATOM 1562 C CA . LYS A 1 187 ? 29.593 -9.856 -19.373 1.00 97.44 187 LYS A CA 1
ATOM 1563 C C . LYS A 1 187 ? 29.324 -9.121 -20.687 1.00 97.44 187 LYS A C 1
ATOM 1565 O O . LYS A 1 187 ? 30.110 -9.272 -21.614 1.00 97.44 187 LYS A O 1
ATOM 1570 N N . LEU A 1 188 ? 28.262 -8.315 -20.746 1.00 96.62 188 LEU A N 1
ATOM 1571 C CA . LEU A 1 188 ? 27.944 -7.497 -21.921 1.00 96.62 188 LEU A CA 1
ATOM 1572 C C . LEU A 1 188 ? 29.051 -6.482 -22.216 1.00 96.62 188 LEU A C 1
ATOM 1574 O O . LEU A 1 188 ? 29.451 -6.338 -23.365 1.00 96.62 188 LEU A O 1
ATOM 1578 N N . PHE A 1 189 ? 29.599 -5.845 -21.181 1.00 96.81 189 PHE A N 1
ATOM 1579 C CA . PHE A 1 189 ? 30.707 -4.906 -21.328 1.00 96.81 189 PHE A CA 1
ATOM 1580 C C . PHE A 1 189 ? 31.947 -5.578 -21.934 1.00 96.81 189 PHE A C 1
ATOM 1582 O O . PHE A 1 189 ? 32.484 -5.088 -22.919 1.00 96.81 189 PHE A O 1
ATOM 1589 N N . ARG A 1 190 ? 32.332 -6.765 -21.443 1.00 96.25 190 ARG A N 1
ATOM 1590 C CA . ARG A 1 190 ? 33.437 -7.545 -22.034 1.00 96.25 190 ARG A CA 1
ATOM 1591 C C . ARG A 1 190 ? 33.178 -7.922 -23.494 1.00 96.25 190 ARG A C 1
ATOM 1593 O O . ARG A 1 190 ? 34.089 -7.861 -24.309 1.00 96.25 190 ARG A O 1
ATOM 1600 N N . GLN A 1 191 ? 31.945 -8.306 -23.837 1.00 96.44 191 GLN A N 1
ATOM 1601 C CA . GLN A 1 191 ? 31.573 -8.592 -25.230 1.00 96.44 191 GLN A CA 1
ATOM 1602 C C . GLN A 1 191 ? 31.693 -7.341 -26.110 1.00 96.44 191 GLN A C 1
ATOM 1604 O O . GLN A 1 191 ? 32.205 -7.410 -27.226 1.00 96.44 191 GLN A O 1
ATOM 1609 N N . GLN A 1 192 ? 31.280 -6.185 -25.597 1.00 96.50 192 GLN A N 1
ATOM 1610 C CA . GLN A 1 192 ? 31.415 -4.916 -26.300 1.00 96.50 192 GLN A CA 1
ATOM 1611 C C . GLN A 1 192 ? 32.887 -4.528 -26.495 1.00 96.50 192 GLN A C 1
ATOM 1613 O O . GLN A 1 192 ? 33.263 -4.126 -27.591 1.00 96.50 192 GLN A O 1
ATOM 1618 N N . GLU A 1 193 ? 33.743 -4.718 -25.488 1.00 97.12 193 GLU A N 1
ATOM 1619 C CA . GLU A 1 193 ? 35.192 -4.501 -25.608 1.00 97.12 193 GLU A CA 1
ATOM 1620 C C . GLU A 1 193 ? 35.815 -5.392 -26.689 1.00 97.12 193 GLU A C 1
ATOM 1622 O O . GLU A 1 193 ? 36.596 -4.905 -27.508 1.00 97.12 193 GLU A O 1
ATOM 1627 N N . THR A 1 194 ? 35.434 -6.675 -26.752 1.00 97.06 194 THR A N 1
ATOM 1628 C CA . THR A 1 194 ? 35.927 -7.574 -27.810 1.00 97.06 194 THR A CA 1
ATOM 1629 C C . THR A 1 194 ? 35.493 -7.129 -29.204 1.00 97.06 194 THR A C 1
ATOM 1631 O O . THR A 1 194 ? 36.276 -7.209 -30.150 1.00 97.06 194 THR A O 1
ATOM 1634 N N . LEU A 1 195 ? 34.270 -6.611 -29.332 1.00 97.44 195 LEU A N 1
ATOM 1635 C CA . LEU A 1 195 ? 33.717 -6.163 -30.608 1.00 97.44 195 LEU A CA 1
ATOM 1636 C C . LEU A 1 195 ? 34.363 -4.841 -31.051 1.00 97.44 195 LEU A C 1
ATOM 1638 O O . LEU A 1 195 ? 34.739 -4.691 -32.210 1.00 97.44 195 LEU A O 1
ATOM 1642 N N . ASN A 1 196 ? 34.608 -3.930 -30.108 1.00 97.06 196 ASN A N 1
ATOM 1643 C CA . ASN A 1 196 ? 35.361 -2.699 -30.342 1.00 97.06 196 ASN A CA 1
ATOM 1644 C C . ASN A 1 196 ? 36.808 -2.987 -30.768 1.00 97.06 196 ASN A C 1
ATOM 1646 O O . ASN A 1 196 ? 37.321 -2.337 -31.676 1.00 97.06 196 ASN A O 1
ATOM 1650 N N . MET A 1 197 ? 37.468 -3.971 -30.148 1.00 97.38 197 MET A N 1
ATOM 1651 C CA . MET A 1 197 ? 38.816 -4.390 -30.543 1.00 97.38 197 MET A CA 1
ATOM 1652 C C . MET A 1 197 ? 38.835 -4.933 -31.978 1.00 97.38 197 MET A C 1
ATOM 1654 O O . MET A 1 197 ? 39.698 -4.541 -32.761 1.00 97.38 197 MET A O 1
ATOM 165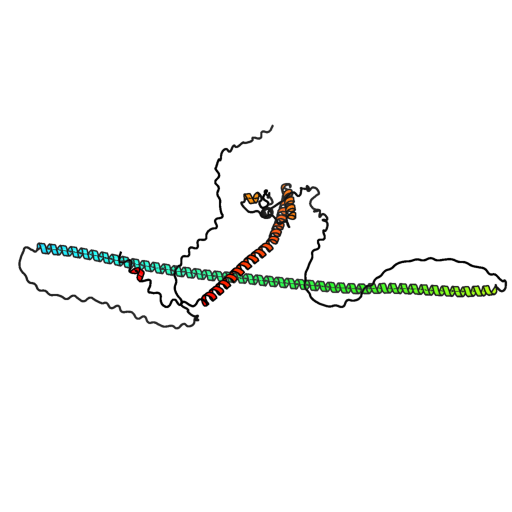8 N N . TYR A 1 198 ? 37.869 -5.783 -32.338 1.00 97.94 198 TYR A N 1
ATOM 1659 C CA . TYR A 1 198 ? 37.725 -6.291 -33.702 1.00 97.94 198 TYR A CA 1
ATOM 1660 C C . TYR A 1 198 ? 37.507 -5.158 -34.714 1.00 97.94 198 TYR A C 1
ATOM 1662 O O . TYR A 1 198 ? 38.199 -5.109 -35.729 1.00 97.94 198 TYR A O 1
ATOM 1670 N N . ASN A 1 199 ? 36.617 -4.209 -34.410 1.00 97.00 199 ASN A N 1
ATOM 1671 C CA . ASN A 1 199 ? 36.359 -3.058 -35.276 1.00 97.00 199 ASN A CA 1
ATOM 1672 C C . ASN A 1 199 ? 37.613 -2.199 -35.482 1.00 97.00 199 ASN A C 1
ATOM 1674 O O . ASN A 1 199 ? 37.905 -1.845 -36.616 1.00 97.00 199 ASN A O 1
ATOM 1678 N N . ARG A 1 200 ? 38.408 -1.952 -34.430 1.00 97.88 200 ARG A N 1
ATOM 1679 C CA . ARG A 1 200 ? 39.696 -1.240 -34.551 1.00 97.88 200 ARG A CA 1
ATOM 1680 C C . ARG A 1 200 ? 40.701 -1.981 -35.433 1.00 97.88 200 ARG A C 1
ATOM 1682 O O . ARG A 1 200 ? 41.442 -1.361 -36.185 1.00 97.88 200 ARG A O 1
ATOM 1689 N N . VAL A 1 201 ? 40.772 -3.311 -35.332 1.00 98.06 201 VAL A N 1
ATOM 1690 C CA . VAL A 1 201 ? 41.646 -4.113 -36.206 1.00 98.06 201 VAL A CA 1
ATOM 1691 C C . VAL A 1 201 ? 41.171 -4.033 -37.654 1.00 98.06 201 VAL A C 1
ATOM 1693 O O . VAL A 1 201 ? 41.993 -3.837 -38.543 1.00 98.06 201 VAL A O 1
ATOM 1696 N N . LYS A 1 202 ? 39.859 -4.140 -37.881 1.00 97.81 202 LYS A N 1
ATOM 1697 C CA . LYS A 1 202 ? 39.260 -4.017 -39.210 1.00 97.81 202 LYS A CA 1
ATOM 1698 C C . LYS A 1 202 ? 39.537 -2.646 -39.828 1.00 97.81 202 LYS A C 1
ATOM 1700 O O . LYS A 1 202 ? 39.991 -2.585 -40.960 1.00 97.81 202 LYS A O 1
ATOM 1705 N N . GLU A 1 203 ? 39.343 -1.576 -39.066 1.00 97.69 203 GLU A N 1
ATOM 1706 C CA . GLU A 1 203 ? 39.614 -0.206 -39.504 1.00 97.69 203 GLU A CA 1
ATOM 1707 C C . GLU A 1 203 ? 41.081 -0.020 -39.909 1.00 97.69 203 GLU A C 1
ATOM 1709 O O . GLU A 1 203 ? 41.345 0.521 -40.976 1.00 97.69 203 GLU A O 1
ATOM 1714 N N . ARG A 1 204 ? 42.038 -0.565 -39.142 1.00 97.69 204 ARG A N 1
ATOM 1715 C CA . ARG A 1 204 ? 43.459 -0.547 -39.534 1.00 97.69 204 ARG A CA 1
ATOM 1716 C C . ARG A 1 204 ? 43.735 -1.311 -40.830 1.00 97.69 204 ARG A C 1
ATOM 1718 O O . ARG A 1 204 ? 44.481 -0.819 -41.665 1.00 97.69 204 ARG A O 1
ATOM 1725 N N . MET A 1 205 ? 43.132 -2.486 -41.009 1.00 97.25 205 MET A N 1
ATOM 1726 C CA . MET A 1 205 ? 43.274 -3.279 -42.240 1.00 97.25 205 MET A CA 1
ATOM 1727 C C . MET A 1 205 ? 42.670 -2.570 -43.460 1.00 97.25 205 MET A C 1
ATOM 1729 O O . MET A 1 205 ? 43.201 -2.669 -44.565 1.00 97.25 205 MET A O 1
ATOM 1733 N N . ASP A 1 206 ? 41.543 -1.882 -43.275 1.00 97.69 206 ASP A N 1
ATOM 1734 C CA . ASP A 1 206 ? 40.88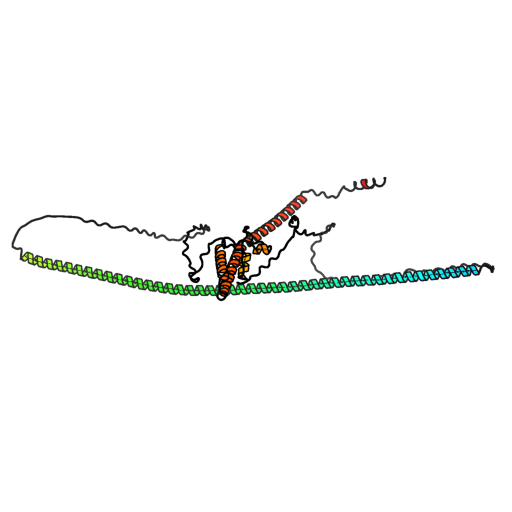9 -1.118 -44.335 1.00 97.69 206 ASP A CA 1
ATOM 1735 C C . ASP A 1 206 ? 41.698 0.156 -44.662 1.00 97.69 206 ASP A C 1
ATOM 1737 O O . ASP A 1 206 ? 41.912 0.444 -45.837 1.00 97.69 206 ASP A O 1
ATOM 1741 N N . GLN A 1 207 ? 42.251 0.850 -43.658 1.00 97.06 207 GLN A N 1
ATOM 1742 C CA . GLN A 1 207 ? 43.185 1.972 -43.850 1.00 97.06 207 GLN A CA 1
ATOM 1743 C C . GLN A 1 207 ? 44.463 1.548 -44.584 1.00 97.06 207 GLN A C 1
ATOM 1745 O O . GLN A 1 207 ? 44.891 2.232 -45.509 1.00 97.06 207 GLN A O 1
ATOM 1750 N N . GLU A 1 208 ? 45.059 0.410 -44.219 1.00 97.50 208 GLU A N 1
ATOM 1751 C CA . GLU A 1 208 ? 46.246 -0.128 -44.894 1.00 97.50 208 GLU A CA 1
ATOM 1752 C C . GLU A 1 208 ? 45.955 -0.469 -46.363 1.00 97.50 208 GLU A C 1
ATOM 1754 O O . GLU A 1 208 ? 46.768 -0.183 -47.242 1.00 97.50 208 GLU A O 1
ATOM 1759 N N . ARG A 1 209 ? 44.768 -1.022 -46.652 1.00 98.00 209 ARG A N 1
ATOM 1760 C CA . ARG A 1 209 ? 44.331 -1.291 -48.028 1.00 98.00 209 ARG A CA 1
ATOM 1761 C C . ARG A 1 209 ? 44.185 -0.005 -48.836 1.00 98.00 209 ARG A C 1
ATOM 1763 O O . ARG A 1 209 ? 44.716 0.060 -49.939 1.00 98.00 209 ARG A O 1
ATOM 1770 N N . LEU A 1 210 ? 43.521 1.008 -48.278 1.00 97.38 210 LEU A N 1
ATOM 1771 C CA . LEU A 1 210 ? 43.350 2.309 -48.931 1.00 97.38 210 LEU A CA 1
ATOM 1772 C C . LEU A 1 210 ? 44.696 3.007 -49.165 1.00 97.38 210 LEU A C 1
ATOM 1774 O O . LEU A 1 210 ? 44.929 3.538 -50.246 1.00 97.38 210 LEU A O 1
ATOM 1778 N N . ALA A 1 211 ? 45.613 2.956 -48.195 1.00 97.06 211 ALA A N 1
ATOM 1779 C CA . ALA A 1 211 ? 46.963 3.497 -48.350 1.00 97.06 211 ALA A CA 1
ATOM 1780 C C . ALA A 1 211 ? 47.742 2.774 -49.459 1.00 97.06 211 ALA A C 1
ATOM 1782 O O . ALA A 1 211 ? 48.446 3.406 -50.244 1.00 97.06 211 ALA A O 1
ATOM 1783 N N . LYS A 1 212 ? 47.587 1.450 -49.568 1.00 97.38 212 LYS A N 1
ATOM 1784 C CA . LYS A 1 212 ? 48.197 0.670 -50.646 1.00 97.38 212 LYS A CA 1
ATOM 1785 C C . LYS A 1 212 ? 47.630 1.042 -52.017 1.00 97.38 212 LYS A C 1
ATOM 1787 O O . LYS A 1 212 ? 48.406 1.243 -52.944 1.00 97.38 212 LYS A O 1
ATOM 1792 N N . GLU A 1 213 ? 46.310 1.167 -52.140 1.00 96.50 213 GLU A N 1
ATOM 1793 C CA . GLU A 1 213 ? 45.652 1.605 -53.379 1.00 96.50 213 GLU A CA 1
ATOM 1794 C C . GLU A 1 213 ? 46.097 3.017 -53.787 1.00 96.50 213 GLU A C 1
ATOM 1796 O O . GLU A 1 213 ? 46.378 3.255 -54.962 1.00 96.50 213 GLU A O 1
ATOM 1801 N N . HIS A 1 214 ? 46.230 3.931 -52.821 1.00 96.19 214 HIS A N 1
ATOM 1802 C CA . HIS A 1 214 ? 46.748 5.277 -53.057 1.00 96.19 214 HIS A CA 1
ATOM 1803 C C . HIS A 1 214 ? 48.196 5.247 -53.566 1.00 96.19 214 HIS A C 1
ATOM 1805 O O . HIS A 1 214 ? 48.495 5.851 -54.594 1.00 96.19 214 HIS A O 1
ATOM 1811 N N . ASN A 1 215 ? 49.078 4.488 -52.908 1.00 96.56 215 ASN A N 1
ATOM 1812 C CA . ASN A 1 215 ? 50.478 4.352 -53.319 1.00 96.56 215 ASN A CA 1
ATOM 1813 C C . ASN A 1 215 ? 50.617 3.706 -54.710 1.00 96.56 215 ASN A C 1
ATOM 1815 O O . ASN A 1 215 ? 51.431 4.150 -55.514 1.00 96.56 215 ASN A O 1
ATOM 1819 N N . GLU A 1 216 ? 49.816 2.683 -55.029 1.00 95.94 216 GLU A N 1
ATOM 1820 C CA . GLU A 1 216 ? 49.800 2.065 -56.365 1.00 95.94 216 GLU A CA 1
ATOM 1821 C C . GLU A 1 216 ? 49.287 3.041 -57.441 1.00 95.94 216 GLU A C 1
ATOM 1823 O O . GLU A 1 216 ? 49.792 3.054 -58.569 1.00 95.94 216 GLU A O 1
ATOM 1828 N N . ALA A 1 217 ? 48.293 3.874 -57.114 1.00 95.81 217 ALA A N 1
ATOM 1829 C CA . ALA A 1 217 ? 47.785 4.908 -58.013 1.00 95.81 217 ALA A CA 1
ATOM 1830 C C . ALA A 1 217 ? 48.822 6.014 -58.265 1.00 95.81 217 ALA A C 1
ATOM 1832 O O . ALA A 1 217 ? 48.986 6.445 -59.411 1.00 95.81 217 ALA A O 1
ATOM 1833 N N . GLU A 1 218 ? 49.542 6.434 -57.225 1.00 96.50 218 GLU A N 1
ATOM 1834 C CA . GLU A 1 218 ? 50.637 7.402 -57.303 1.00 96.50 218 GLU A CA 1
ATOM 1835 C C . GLU A 1 218 ? 51.806 6.849 -58.127 1.00 96.50 218 GLU A C 1
ATOM 1837 O O . GLU A 1 218 ? 52.201 7.467 -59.113 1.00 96.50 218 GLU A O 1
ATOM 1842 N N . GLU A 1 219 ? 52.255 5.618 -57.860 1.00 96.00 219 GLU A N 1
ATOM 1843 C CA . GLU A 1 219 ? 53.308 4.969 -58.650 1.00 96.00 219 GLU A CA 1
ATOM 1844 C C . GLU A 1 219 ? 52.902 4.834 -60.131 1.00 96.00 219 GLU A C 1
ATOM 1846 O O . GLU A 1 219 ? 53.703 5.045 -61.046 1.00 96.00 219 GLU A O 1
ATOM 1851 N N . LYS A 1 220 ? 51.630 4.519 -60.407 1.00 95.81 220 LYS A N 1
ATOM 1852 C CA . LYS A 1 220 ? 51.103 4.467 -61.778 1.00 95.81 220 LYS A CA 1
ATOM 1853 C C . LYS A 1 220 ? 51.097 5.844 -62.444 1.00 95.81 220 LYS A C 1
ATOM 1855 O O . LYS A 1 220 ? 51.338 5.922 -63.652 1.00 95.81 220 LYS A O 1
ATOM 1860 N N . ARG A 1 221 ? 50.818 6.916 -61.697 1.00 95.06 221 ARG A N 1
ATOM 1861 C CA . ARG A 1 221 ? 50.910 8.301 -62.182 1.00 95.06 221 ARG A CA 1
ATOM 1862 C C . ARG A 1 221 ? 52.361 8.664 -62.492 1.00 95.06 221 ARG A C 1
ATOM 1864 O O . ARG A 1 221 ? 52.620 9.162 -63.584 1.00 95.06 221 ARG A O 1
ATOM 1871 N N . ASP A 1 222 ? 53.296 8.324 -61.615 1.00 95.31 222 ASP A N 1
ATOM 1872 C CA . ASP A 1 222 ? 54.722 8.587 -61.812 1.00 95.31 222 ASP A CA 1
ATOM 1873 C C . ASP A 1 222 ? 55.284 7.844 -63.024 1.00 95.31 222 ASP A C 1
ATOM 1875 O O . ASP A 1 222 ? 55.982 8.434 -63.848 1.00 95.31 222 ASP A O 1
ATOM 1879 N N . ARG A 1 223 ? 54.908 6.572 -63.215 1.00 94.94 223 ARG A N 1
ATOM 1880 C CA . ARG A 1 223 ? 55.275 5.808 -64.420 1.00 94.94 223 ARG A CA 1
ATOM 1881 C C . ARG A 1 223 ? 54.734 6.450 -65.700 1.00 94.94 223 ARG A C 1
ATOM 1883 O O . ARG A 1 223 ? 55.435 6.457 -66.709 1.00 94.94 223 ARG A O 1
ATOM 1890 N N . ARG A 1 224 ? 53.511 7.001 -65.676 1.00 94.50 224 ARG A N 1
ATOM 1891 C CA . ARG A 1 224 ? 52.936 7.731 -66.823 1.00 94.50 224 ARG A CA 1
ATOM 1892 C C . ARG A 1 224 ? 53.707 9.014 -67.114 1.00 94.50 224 ARG A C 1
ATOM 1894 O O . ARG A 1 224 ? 54.053 9.243 -68.266 1.00 94.50 224 ARG A O 1
ATOM 1901 N N . LEU A 1 225 ? 54.016 9.802 -66.085 1.00 94.44 225 LEU A N 1
ATOM 1902 C CA . LEU A 1 225 ? 54.802 11.031 -66.225 1.00 94.44 225 LEU A CA 1
ATOM 1903 C C . LEU A 1 225 ? 56.225 10.742 -66.728 1.00 94.44 225 LEU A C 1
ATOM 1905 O O . LEU A 1 225 ? 56.743 11.474 -67.571 1.00 94.44 225 LEU A O 1
ATOM 1909 N N . ALA A 1 226 ? 56.852 9.660 -66.259 1.00 94.69 226 ALA A N 1
ATOM 1910 C CA . ALA A 1 226 ? 58.162 9.223 -66.734 1.00 94.69 226 ALA A CA 1
ATOM 1911 C C . ALA A 1 226 ? 58.129 8.800 -68.213 1.00 94.69 226 ALA A C 1
ATOM 1913 O O . ALA A 1 226 ? 58.977 9.245 -68.986 1.00 94.69 226 ALA A O 1
ATOM 1914 N N . ALA A 1 227 ? 57.129 8.009 -68.616 1.00 93.12 227 ALA A N 1
ATOM 1915 C CA . ALA A 1 227 ? 56.940 7.602 -70.008 1.00 93.12 227 ALA A CA 1
ATOM 1916 C C . ALA A 1 227 ? 56.664 8.804 -70.929 1.00 93.12 227 ALA A C 1
ATOM 1918 O O . ALA A 1 227 ? 57.272 8.918 -71.990 1.00 93.12 227 ALA A O 1
ATOM 1919 N N . GLU A 1 228 ? 55.815 9.746 -70.504 1.00 93.19 228 GLU A N 1
ATOM 1920 C CA . GLU A 1 228 ? 55.550 10.981 -71.251 1.00 93.19 228 GLU A CA 1
ATOM 1921 C C . GLU A 1 228 ? 56.824 11.831 -71.398 1.00 93.19 228 GLU A C 1
ATOM 1923 O O . GLU A 1 228 ? 57.107 12.376 -72.467 1.00 93.19 228 GLU A O 1
ATOM 1928 N N . ARG A 1 229 ? 57.644 11.919 -70.342 1.00 92.62 229 ARG A N 1
ATOM 1929 C CA . ARG A 1 229 ? 58.934 12.620 -70.387 1.00 92.62 229 ARG A CA 1
ATOM 1930 C C . ARG A 1 229 ? 59.903 11.965 -71.372 1.00 92.62 229 ARG A C 1
ATOM 1932 O O . ARG A 1 229 ? 60.586 12.680 -72.102 1.00 92.62 229 ARG A O 1
ATOM 1939 N N . GLU A 1 230 ? 59.970 10.637 -71.411 1.00 92.12 230 GLU A N 1
ATOM 1940 C CA . GLU A 1 230 ? 60.799 9.896 -72.370 1.00 92.12 230 GLU A CA 1
ATOM 1941 C C . GLU A 1 230 ? 60.309 10.077 -73.814 1.00 92.12 230 GLU A C 1
ATOM 1943 O O . GLU A 1 230 ? 61.117 10.299 -74.722 1.00 92.12 230 GLU A O 1
ATOM 1948 N N . GLU A 1 231 ? 58.992 10.076 -74.030 1.00 91.94 231 GLU A N 1
ATOM 1949 C CA . GLU A 1 231 ? 58.389 10.369 -75.331 1.00 91.94 231 GLU A CA 1
ATOM 1950 C C . GLU A 1 231 ? 58.734 11.792 -75.795 1.00 91.94 231 GLU A C 1
ATOM 1952 O O . GLU A 1 231 ? 59.177 11.983 -76.929 1.00 91.94 231 GLU A O 1
ATOM 1957 N N . ARG A 1 232 ? 58.611 12.797 -74.913 1.00 90.44 232 ARG A N 1
ATOM 1958 C CA . ARG A 1 232 ? 59.007 14.186 -75.208 1.00 90.44 232 ARG A CA 1
ATOM 1959 C C . ARG A 1 232 ? 60.487 14.285 -75.576 1.00 90.44 232 ARG A C 1
ATOM 1961 O O . ARG A 1 232 ? 60.825 14.945 -76.554 1.00 90.44 232 ARG A O 1
ATOM 1968 N N . LEU A 1 233 ? 61.370 13.610 -74.838 1.00 90.81 233 LEU A N 1
ATOM 1969 C CA . LEU A 1 233 ? 62.804 13.583 -75.151 1.00 90.81 233 LEU A CA 1
ATOM 1970 C C . LEU A 1 233 ? 63.087 12.909 -76.500 1.00 90.81 233 LEU A C 1
ATOM 1972 O O . LEU A 1 233 ? 63.950 13.372 -77.245 1.00 90.81 233 LEU A O 1
ATOM 1976 N N . SER A 1 234 ? 62.350 11.851 -76.833 1.00 88.81 234 SER A N 1
ATOM 1977 C CA . SER A 1 234 ? 62.464 11.160 -78.121 1.00 88.81 234 SER A CA 1
ATOM 1978 C C . SER A 1 234 ? 61.997 12.048 -79.277 1.00 88.81 234 SER A C 1
ATOM 1980 O O . SER A 1 234 ? 62.708 12.151 -80.275 1.00 88.81 234 SER A O 1
ATOM 1982 N N . LYS A 1 235 ? 60.880 12.775 -79.112 1.00 89.44 235 LYS A N 1
ATOM 1983 C CA . LYS A 1 235 ? 60.404 13.786 -80.074 1.00 89.44 235 LYS A CA 1
ATOM 1984 C C . LYS A 1 235 ? 61.429 14.894 -80.293 1.00 89.44 235 LYS A C 1
ATOM 1986 O O . LYS A 1 235 ? 61.696 15.236 -81.436 1.00 89.44 235 LYS A O 1
ATOM 1991 N N . ILE A 1 236 ? 62.056 15.406 -79.230 1.00 86.12 236 ILE A N 1
ATOM 1992 C CA . ILE A 1 236 ? 63.120 16.420 -79.343 1.00 86.12 236 ILE A CA 1
ATOM 1993 C C . ILE A 1 236 ? 64.328 15.865 -80.110 1.00 86.12 236 ILE A C 1
ATOM 1995 O O . ILE A 1 236 ? 64.861 16.544 -80.982 1.00 86.12 236 ILE A O 1
ATOM 1999 N N . ARG A 1 237 ? 64.757 14.627 -79.828 1.00 83.19 237 ARG A N 1
ATOM 2000 C CA . ARG A 1 237 ? 65.859 13.991 -80.573 1.00 83.19 237 ARG A CA 1
ATOM 2001 C C . ARG A 1 237 ? 65.522 13.813 -82.048 1.00 83.19 237 ARG A C 1
ATOM 2003 O O . ARG A 1 237 ? 66.367 14.098 -82.888 1.00 83.19 237 ARG A O 1
ATOM 2010 N N . GLN A 1 238 ? 64.313 13.354 -82.356 1.00 80.88 238 GLN A N 1
ATOM 2011 C CA . GLN A 1 238 ? 63.868 13.147 -83.729 1.00 80.88 238 GLN A CA 1
ATOM 2012 C C . GLN A 1 238 ? 63.738 14.474 -84.478 1.00 80.88 238 GLN A C 1
ATOM 2014 O O . GLN A 1 238 ? 64.302 14.599 -85.556 1.00 80.88 238 GLN A O 1
ATOM 2019 N N . ALA A 1 239 ? 63.147 15.497 -83.855 1.00 80.56 239 ALA A N 1
ATOM 2020 C CA . ALA A 1 239 ? 63.127 16.857 -84.385 1.00 80.56 239 ALA A CA 1
ATOM 2021 C C . ALA A 1 239 ? 64.543 17.416 -84.599 1.00 80.56 239 ALA A C 1
ATOM 2023 O O . ALA A 1 239 ? 64.776 18.098 -85.585 1.00 80.56 239 ALA A O 1
ATOM 2024 N N . GLY A 1 240 ? 65.510 17.095 -83.731 1.00 76.75 240 GLY A N 1
ATOM 2025 C CA . GLY A 1 240 ? 66.919 17.445 -83.937 1.00 76.75 240 GLY A CA 1
ATOM 2026 C C . GLY A 1 240 ? 67.558 16.736 -85.138 1.00 76.75 240 GLY A C 1
ATOM 2027 O O . GLY A 1 240 ? 68.344 17.347 -85.855 1.00 76.75 240 GLY A O 1
ATOM 2028 N N . VAL A 1 241 ? 67.203 15.472 -85.396 1.00 75.88 241 VAL A N 1
ATOM 2029 C CA . VAL A 1 241 ? 67.642 14.726 -86.592 1.00 75.88 241 VAL A CA 1
ATOM 2030 C C . VAL A 1 241 ? 66.975 15.268 -87.857 1.00 75.88 241 VAL A C 1
ATOM 2032 O O . VAL A 1 241 ? 67.642 15.423 -88.877 1.00 75.88 241 VAL A O 1
ATOM 2035 N N . ASP A 1 242 ? 65.682 15.578 -87.797 1.00 74.50 242 ASP A N 1
ATOM 2036 C CA . ASP A 1 242 ? 64.929 16.134 -88.920 1.00 74.50 242 ASP A CA 1
ATOM 2037 C C . ASP A 1 242 ? 65.370 17.574 -89.223 1.00 74.50 242 ASP A C 1
ATOM 2039 O O . ASP A 1 242 ? 65.543 17.918 -90.386 1.00 74.50 242 ASP A O 1
ATOM 2043 N N . ALA A 1 243 ? 65.665 18.388 -88.204 1.00 70.81 243 ALA A N 1
ATOM 2044 C CA . ALA A 1 243 ? 66.260 19.715 -88.362 1.00 70.81 243 ALA A CA 1
ATOM 2045 C C . ALA A 1 243 ? 67.688 19.649 -88.922 1.00 70.81 243 ALA A C 1
ATOM 2047 O O . ALA A 1 243 ? 68.041 20.464 -89.767 1.00 70.81 243 ALA A O 1
ATOM 2048 N N . ALA A 1 244 ? 68.499 18.663 -88.518 1.00 67.19 244 ALA A N 1
ATOM 2049 C CA . ALA A 1 244 ? 69.822 18.445 -89.105 1.00 67.19 244 ALA A CA 1
ATOM 2050 C C . ALA A 1 244 ? 69.736 18.026 -90.585 1.00 67.19 244 ALA A C 1
ATOM 2052 O O . ALA A 1 244 ? 70.500 18.530 -91.399 1.00 67.19 244 ALA A O 1
ATOM 2053 N N . LYS A 1 245 ? 68.773 17.168 -90.954 1.00 63.81 245 LYS A N 1
ATOM 2054 C CA . LYS A 1 245 ? 68.482 16.839 -92.363 1.00 63.81 245 LYS A CA 1
ATOM 2055 C C . LYS A 1 245 ? 67.934 18.029 -93.148 1.00 63.81 245 LYS A C 1
ATOM 2057 O O . LYS A 1 245 ? 68.210 18.146 -94.334 1.00 63.81 245 LYS A O 1
ATOM 2062 N N . LYS A 1 246 ? 67.145 18.890 -92.502 1.00 61.06 246 LYS A N 1
ATOM 2063 C CA . LYS A 1 246 ? 66.581 20.099 -93.107 1.00 61.06 246 LYS A CA 1
ATOM 2064 C C . LYS A 1 246 ? 67.663 21.161 -93.351 1.00 61.06 246 LYS A C 1
ATOM 2066 O O . LYS A 1 246 ? 67.685 21.740 -94.426 1.00 61.06 246 LYS A O 1
ATOM 2071 N N . LEU A 1 247 ? 68.629 21.305 -92.441 1.00 57.69 247 LEU A N 1
ATOM 2072 C CA . LEU A 1 247 ? 69.836 22.123 -92.641 1.00 57.69 247 LEU A CA 1
ATOM 2073 C C . LEU A 1 247 ? 70.745 21.606 -93.768 1.00 57.69 247 LEU A C 1
ATOM 2075 O O . LEU A 1 247 ? 71.459 22.395 -94.371 1.00 57.69 247 LEU A O 1
ATOM 2079 N N . GLU A 1 248 ? 70.710 20.308 -94.079 1.00 56.59 248 GLU A N 1
ATOM 2080 C CA . GLU A 1 248 ? 71.403 19.736 -95.245 1.00 56.59 248 GLU A CA 1
ATOM 2081 C C . GLU A 1 248 ? 70.639 19.983 -96.568 1.00 56.59 248 GLU A C 1
ATOM 2083 O O . GLU A 1 248 ? 71.191 19.777 -97.646 1.00 56.59 248 GLU A O 1
ATOM 2088 N N . LEU A 1 249 ? 69.377 20.432 -96.496 1.00 49.06 249 LEU A N 1
ATOM 2089 C CA . LEU A 1 249 ? 68.521 20.742 -97.648 1.00 49.06 249 LEU A CA 1
ATOM 2090 C C . LEU A 1 249 ? 68.294 22.254 -97.866 1.00 49.06 249 LEU A C 1
ATOM 2092 O O . LEU A 1 249 ? 67.933 22.642 -98.971 1.00 49.06 249 LEU A O 1
ATOM 2096 N N . GLU A 1 250 ? 68.521 23.098 -96.855 1.00 44.81 250 GLU A N 1
ATOM 2097 C CA . GLU A 1 250 ? 68.351 24.566 -96.894 1.00 44.81 250 GLU A CA 1
ATOM 2098 C C . GLU A 1 250 ? 69.681 25.317 -97.161 1.00 44.81 250 GLU A C 1
ATOM 2100 O O . GLU A 1 250 ? 69.925 26.397 -96.631 1.00 44.81 250 GLU A O 1
ATOM 2105 N N . GLU A 1 251 ? 70.543 24.765 -98.030 1.00 47.75 251 GLU A N 1
ATOM 2106 C CA . GLU A 1 251 ? 71.547 25.542 -98.794 1.00 47.75 251 GLU A CA 1
ATOM 2107 C C . GLU A 1 251 ? 70.966 26.109 -100.114 1.00 47.75 251 GLU A C 1
ATOM 2109 O O . GLU A 1 251 ? 71.706 26.561 -100.989 1.00 47.75 251 GLU A O 1
ATOM 2114 N N . ALA A 1 252 ? 69.639 26.113 -100.276 1.00 45.09 252 ALA A N 1
ATOM 2115 C CA . ALA A 1 252 ? 68.958 26.793 -101.373 1.00 45.09 252 ALA A CA 1
ATOM 2116 C C . ALA A 1 252 ? 67.602 27.361 -100.921 1.00 45.09 252 ALA A C 1
ATOM 2118 O O . ALA A 1 252 ? 66.790 26.629 -100.361 1.00 45.09 252 ALA A O 1
ATOM 2119 N N . ASP A 1 253 ? 67.402 28.637 -101.254 1.00 38.88 253 ASP A N 1
ATOM 2120 C CA . ASP A 1 253 ? 66.187 29.461 -101.168 1.00 38.88 253 ASP A CA 1
ATOM 2121 C C . ASP A 1 253 ? 65.700 29.823 -99.749 1.00 38.88 253 ASP A C 1
ATOM 2123 O O . ASP A 1 253 ? 65.252 28.972 -98.991 1.00 38.88 253 ASP A O 1
ATOM 2127 N N . ASP A 1 254 ? 65.913 31.040 -99.236 1.00 37.53 254 ASP A N 1
ATOM 2128 C CA . ASP A 1 254 ? 65.538 32.396 -99.706 1.00 37.53 254 ASP A CA 1
ATOM 2129 C C . ASP A 1 254 ? 64.119 32.827 -99.263 1.00 37.53 254 ASP A C 1
ATOM 2131 O O . ASP A 1 254 ? 63.128 32.184 -99.587 1.00 37.53 254 ASP A O 1
ATOM 2135 N N . GLU A 1 255 ? 64.122 33.913 -98.476 1.00 41.22 255 GLU A N 1
ATOM 2136 C CA . GLU A 1 255 ? 63.128 34.972 -98.190 1.00 41.22 255 GLU A CA 1
ATOM 2137 C C . GLU A 1 255 ? 61.604 34.718 -97.990 1.00 41.22 255 GLU A C 1
ATOM 2139 O O . GLU A 1 255 ? 60.935 34.024 -98.748 1.00 41.22 255 GLU A O 1
ATOM 2144 N N . GLY A 1 256 ? 61.031 35.454 -97.012 1.00 37.44 256 GLY A N 1
ATOM 2145 C CA . GLY A 1 256 ? 59.590 35.780 -96.861 1.00 37.44 256 GLY A CA 1
ATOM 2146 C C . GLY A 1 256 ? 58.994 35.301 -95.525 1.00 37.44 256 GLY A C 1
ATOM 2147 O O . GLY A 1 256 ? 58.928 34.097 -95.307 1.00 37.44 256 GLY A O 1
ATOM 2148 N N . ASP A 1 257 ? 58.737 36.123 -94.498 1.00 45.47 257 ASP A N 1
ATOM 2149 C CA . ASP A 1 257 ? 57.808 37.275 -94.338 1.00 45.47 257 ASP A CA 1
ATOM 2150 C C . ASP A 1 257 ? 56.315 36.876 -94.262 1.00 45.47 257 ASP A C 1
ATOM 2152 O O . ASP A 1 257 ? 55.929 35.890 -94.885 1.00 45.47 257 ASP A O 1
ATOM 2156 N N . ASP A 1 258 ? 55.530 37.657 -93.501 1.00 45.38 258 ASP A N 1
ATOM 2157 C CA . ASP A 1 258 ? 54.078 37.562 -93.183 1.00 45.38 258 ASP A CA 1
ATOM 2158 C C . ASP A 1 258 ? 53.650 36.538 -92.104 1.00 45.38 258 ASP A C 1
ATOM 2160 O O . ASP A 1 258 ? 54.152 35.418 -92.032 1.00 45.38 258 ASP A O 1
ATOM 2164 N N . ASP A 1 259 ? 52.643 36.749 -91.252 1.00 43.44 259 ASP A N 1
ATOM 2165 C CA . ASP A 1 259 ? 51.826 37.891 -90.795 1.00 43.44 259 ASP A CA 1
ATOM 2166 C C . ASP A 1 259 ? 50.901 37.289 -89.700 1.00 43.44 259 ASP A C 1
ATOM 2168 O O . ASP A 1 259 ? 50.531 36.118 -89.779 1.00 43.44 259 ASP A O 1
ATOM 2172 N N . GLU A 1 260 ? 50.712 37.966 -88.565 1.00 41.41 260 GLU A N 1
ATOM 2173 C CA . GLU A 1 260 ? 49.425 38.489 -88.057 1.00 41.41 260 GLU A CA 1
ATOM 2174 C C . GLU A 1 260 ? 48.414 37.505 -87.425 1.00 41.41 260 GLU A C 1
ATOM 2176 O O . GLU A 1 260 ? 48.212 36.373 -87.851 1.00 41.41 260 GLU A O 1
ATOM 2181 N N . ASP A 1 261 ? 47.718 38.069 -86.426 1.00 44.72 261 ASP A N 1
ATOM 2182 C CA . ASP A 1 261 ? 46.393 37.702 -85.911 1.00 44.72 261 ASP A CA 1
ATOM 2183 C C . ASP A 1 261 ? 46.260 36.473 -84.989 1.00 44.72 261 ASP A C 1
ATOM 2185 O O . ASP A 1 261 ? 46.905 35.447 -85.159 1.00 44.72 261 ASP A O 1
ATOM 2189 N N . LYS A 1 262 ? 45.370 36.429 -83.992 1.00 44.25 262 LYS A N 1
ATOM 2190 C CA . LYS A 1 262 ? 44.579 37.372 -83.173 1.00 44.25 262 LYS A CA 1
ATOM 2191 C C . LYS A 1 262 ? 43.700 36.464 -82.274 1.00 44.25 262 LYS A C 1
ATOM 2193 O O . LYS A 1 262 ? 43.589 35.271 -82.547 1.00 44.25 262 LYS A O 1
ATOM 2198 N N . ASP A 1 263 ? 43.051 37.066 -81.282 1.00 46.00 263 ASP A N 1
ATOM 2199 C CA . ASP A 1 263 ? 41.813 36.604 -80.615 1.00 46.00 263 ASP A CA 1
ATOM 2200 C C . ASP A 1 263 ? 41.949 35.507 -79.532 1.00 46.00 263 ASP A C 1
ATOM 2202 O O . ASP A 1 263 ? 42.510 34.437 -79.752 1.00 46.00 263 ASP A O 1
ATOM 2206 N N . GLU A 1 264 ? 41.687 35.808 -78.252 1.00 41.47 264 GLU A N 1
ATOM 2207 C CA . GLU A 1 264 ? 40.406 36.040 -77.521 1.00 41.47 264 GLU A CA 1
ATOM 2208 C C . GLU A 1 264 ? 40.150 34.805 -76.627 1.00 41.47 264 GLU A C 1
ATOM 2210 O O . GLU A 1 264 ? 40.220 33.666 -77.078 1.00 41.47 264 GLU A O 1
ATOM 2215 N N . ASP A 1 265 ? 40.259 34.977 -75.307 1.00 48.03 265 ASP A N 1
ATOM 2216 C CA . ASP A 1 265 ? 39.142 35.031 -74.342 1.00 48.03 265 ASP A CA 1
ATOM 2217 C C . ASP A 1 265 ? 38.359 33.713 -74.203 1.00 48.03 265 ASP A C 1
ATOM 2219 O O . ASP A 1 265 ? 37.724 33.257 -75.142 1.00 48.03 265 ASP A O 1
ATOM 2223 N N . GLU A 1 266 ? 38.341 33.144 -72.990 1.00 48.91 266 GLU A N 1
ATOM 2224 C CA . GLU A 1 266 ? 37.079 32.758 -72.338 1.00 48.91 266 GLU A CA 1
ATOM 2225 C C . GLU A 1 266 ? 37.282 32.418 -70.851 1.00 48.91 266 GLU A C 1
ATOM 2227 O O . GLU A 1 266 ? 38.133 31.617 -70.452 1.00 48.91 266 GLU A O 1
ATOM 2232 N N . GLU A 1 267 ? 36.469 33.086 -70.036 1.00 49.03 267 GLU A N 1
ATOM 2233 C CA . GLU A 1 267 ? 36.272 32.888 -68.607 1.00 49.03 267 GLU A CA 1
ATOM 2234 C C . GLU A 1 267 ? 35.618 31.533 -68.285 1.00 49.03 267 GLU A C 1
ATOM 2236 O O . GLU A 1 267 ? 34.855 30.987 -69.076 1.00 49.03 267 GLU A O 1
ATOM 2241 N N . SER A 1 268 ? 35.814 31.041 -67.058 1.00 44.03 268 SER A N 1
ATOM 2242 C CA . SER A 1 268 ? 34.789 30.245 -66.372 1.00 44.03 268 SER A CA 1
ATOM 2243 C C . SER A 1 268 ? 35.038 30.250 -64.868 1.00 44.03 268 SER A C 1
ATOM 2245 O O . SER A 1 268 ? 35.982 29.644 -64.361 1.00 44.03 268 SER A O 1
ATOM 2247 N N . GLU A 1 269 ? 34.126 30.929 -64.186 1.00 46.31 269 GLU A N 1
ATOM 2248 C CA . GLU A 1 269 ? 33.735 30.814 -62.783 1.00 46.31 269 GLU A CA 1
ATOM 2249 C C . GLU A 1 269 ? 33.629 29.341 -62.321 1.00 46.31 269 GLU A C 1
ATOM 2251 O O . GLU A 1 269 ? 33.271 28.487 -63.134 1.00 46.31 269 GLU A O 1
ATOM 2256 N N . ASN A 1 270 ? 33.909 29.037 -61.040 1.00 43.12 270 ASN A N 1
ATOM 2257 C CA . ASN A 1 270 ? 32.888 28.501 -60.117 1.00 43.12 270 ASN A CA 1
ATOM 2258 C C . ASN A 1 270 ? 33.394 28.296 -58.662 1.00 43.12 270 ASN A C 1
ATOM 2260 O O . ASN A 1 270 ? 34.377 27.590 -58.448 1.00 43.12 270 ASN A O 1
ATOM 2264 N N . GLU A 1 271 ? 32.647 28.896 -57.722 1.00 46.09 271 GLU A N 1
ATOM 2265 C CA . GLU A 1 271 ? 32.222 28.455 -56.366 1.00 46.09 271 GLU A CA 1
ATOM 2266 C C . GLU A 1 271 ? 33.266 27.877 -55.378 1.00 46.09 271 GLU A C 1
ATOM 2268 O O . GLU A 1 271 ? 33.908 26.858 -55.611 1.00 46.09 271 GLU A O 1
ATOM 2273 N N . GLU A 1 272 ? 33.564 28.575 -54.273 1.00 48.34 272 GLU A N 1
ATOM 2274 C CA . GLU A 1 272 ? 32.842 28.501 -52.977 1.00 48.34 272 GLU A CA 1
ATOM 2275 C C . GLU A 1 272 ? 32.737 27.071 -52.411 1.00 48.34 272 GLU A C 1
ATOM 2277 O O . GLU A 1 272 ? 31.911 26.289 -52.861 1.00 48.34 272 GLU A O 1
ATOM 2282 N N . ASP A 1 273 ? 33.507 26.758 -51.358 1.00 45.56 273 ASP A N 1
ATOM 2283 C CA . ASP A 1 273 ? 32.883 26.247 -50.129 1.00 45.56 273 ASP A CA 1
ATOM 2284 C C . ASP A 1 273 ? 33.799 26.459 -48.914 1.00 45.56 273 ASP A C 1
ATOM 2286 O O . ASP A 1 273 ? 34.943 25.994 -48.847 1.00 45.56 273 ASP A O 1
ATOM 2290 N N . GLU A 1 274 ? 33.256 27.203 -47.962 1.00 51.25 274 GLU A N 1
ATOM 2291 C CA . GLU A 1 274 ? 33.770 27.418 -46.623 1.00 51.25 274 GLU A CA 1
ATOM 2292 C C . GLU A 1 274 ? 33.612 26.124 -45.817 1.00 51.25 274 GLU A C 1
ATOM 2294 O O . GLU A 1 274 ? 32.535 25.541 -45.753 1.00 51.25 274 GLU A O 1
ATOM 2299 N N . ASN A 1 275 ? 34.655 25.696 -45.109 1.00 40.25 275 ASN A N 1
ATOM 2300 C CA . ASN A 1 275 ? 34.434 24.960 -43.868 1.00 40.25 275 ASN A CA 1
ATOM 2301 C C . ASN A 1 275 ? 35.577 25.222 -42.892 1.00 40.25 275 ASN A C 1
ATOM 2303 O O . ASN A 1 275 ? 36.572 24.499 -42.821 1.00 40.25 275 ASN A O 1
ATOM 2307 N N . GLU A 1 276 ? 35.384 26.293 -42.126 1.00 46.66 276 GLU A N 1
ATOM 2308 C CA . GLU A 1 276 ? 35.894 26.416 -40.770 1.00 46.66 276 GLU A CA 1
ATOM 2309 C C . GLU A 1 276 ? 35.284 25.291 -39.922 1.00 46.66 276 GLU A C 1
ATOM 2311 O O . GLU A 1 276 ? 34.070 25.218 -39.735 1.00 46.66 276 GLU A O 1
ATOM 2316 N N . SER A 1 277 ? 36.120 24.407 -39.385 1.00 45.19 277 SER A N 1
ATOM 2317 C CA . SER A 1 277 ? 35.733 23.597 -38.233 1.00 45.19 277 SER A CA 1
ATOM 2318 C C . SER A 1 277 ? 36.788 23.776 -37.159 1.00 45.19 277 SER A C 1
ATOM 2320 O O . SER A 1 277 ? 37.836 23.134 -37.188 1.00 45.19 277 SER A O 1
ATOM 2322 N N . ASP A 1 278 ? 36.454 24.678 -36.240 1.00 43.75 278 ASP A N 1
ATOM 2323 C CA . ASP A 1 278 ? 37.080 24.915 -34.946 1.00 43.75 278 ASP A CA 1
ATOM 2324 C C . ASP A 1 278 ? 37.489 23.610 -34.248 1.00 43.75 278 ASP A C 1
ATOM 2326 O O . ASP A 1 278 ? 36.656 22.772 -33.885 1.00 43.75 278 ASP A O 1
ATOM 2330 N N . GLU A 1 279 ? 38.792 23.482 -34.013 1.00 49.78 279 GLU A N 1
ATOM 2331 C CA . GLU A 1 279 ? 39.356 22.651 -32.959 1.00 49.78 279 GLU A CA 1
ATOM 2332 C C . GLU A 1 279 ? 39.471 23.504 -31.690 1.00 49.78 279 GLU A C 1
ATOM 2334 O O . GLU A 1 279 ? 40.355 24.348 -31.597 1.00 49.78 279 GLU A O 1
ATOM 2339 N N . ASP A 1 280 ? 38.604 23.278 -30.701 1.00 46.66 280 ASP A N 1
ATOM 2340 C CA . ASP A 1 280 ? 38.922 23.573 -29.298 1.00 46.66 280 ASP A CA 1
ATOM 2341 C C . ASP A 1 280 ? 37.951 22.824 -28.367 1.00 46.66 280 ASP A C 1
ATOM 2343 O O . ASP A 1 280 ? 36.816 23.240 -28.129 1.00 46.66 280 ASP A O 1
ATOM 2347 N N . ASP A 1 281 ? 38.397 21.685 -27.831 1.00 45.16 281 ASP A N 1
ATOM 2348 C CA . ASP A 1 281 ? 37.712 20.984 -26.741 1.00 45.16 281 ASP A CA 1
ATOM 2349 C C . ASP A 1 281 ? 38.743 20.592 -25.671 1.00 45.16 281 ASP A C 1
ATOM 2351 O O . ASP A 1 281 ? 39.412 19.561 -25.750 1.00 45.16 281 ASP A O 1
ATOM 2355 N N . GLU A 1 282 ? 38.877 21.446 -24.654 1.00 49.94 282 GLU A N 1
ATOM 2356 C CA . GLU A 1 282 ? 39.466 21.101 -23.357 1.00 49.94 282 GLU A CA 1
ATOM 2357 C C . GLU A 1 282 ? 38.453 21.413 -22.234 1.00 49.94 282 GLU A C 1
ATOM 2359 O O . GLU A 1 282 ? 37.685 22.379 -22.307 1.00 49.94 282 GLU A O 1
ATOM 2364 N N . PRO A 1 283 ? 38.405 20.598 -21.163 1.00 61.53 283 PRO A N 1
ATOM 2365 C CA . PRO A 1 283 ? 37.192 20.396 -20.391 1.00 61.53 283 PRO A CA 1
ATOM 2366 C C . PRO A 1 283 ? 37.202 21.154 -19.059 1.00 61.53 283 PRO A C 1
ATOM 2368 O O . PRO A 1 283 ? 38.137 21.060 -18.261 1.00 61.53 283 PRO A O 1
ATOM 2371 N N . ALA A 1 284 ? 36.079 21.787 -18.710 1.00 41.78 284 ALA A N 1
ATOM 2372 C CA . ALA A 1 284 ? 35.880 22.342 -17.372 1.00 41.78 284 ALA A CA 1
ATOM 2373 C C . ALA A 1 284 ? 34.537 21.936 -16.753 1.00 41.78 284 ALA A C 1
ATOM 2375 O O . ALA A 1 284 ? 33.454 22.398 -17.105 1.00 41.78 284 ALA A O 1
ATOM 2376 N N . LYS A 1 285 ? 34.651 21.084 -15.732 1.00 59.31 285 LYS A N 1
ATOM 2377 C CA . LYS A 1 285 ? 33.631 20.778 -14.726 1.00 59.31 285 LYS A CA 1
ATOM 2378 C C . LYS A 1 285 ? 33.053 22.064 -14.119 1.00 59.31 285 LYS A C 1
ATOM 2380 O O . LYS A 1 285 ? 33.812 22.833 -13.530 1.00 59.31 285 LYS A O 1
ATOM 2385 N N . LYS A 1 286 ? 31.723 22.190 -14.055 1.00 44.31 286 LYS A N 1
ATOM 2386 C CA . LYS A 1 286 ? 31.047 22.642 -12.825 1.00 44.31 286 LYS A CA 1
ATOM 2387 C C . LYS A 1 286 ? 29.539 22.422 -12.847 1.00 44.31 286 LYS A C 1
ATOM 2389 O O . LYS A 1 286 ? 28.837 22.809 -13.772 1.00 44.31 286 LYS A O 1
ATOM 2394 N N . ASP A 1 287 ? 29.080 21.828 -11.753 1.00 49.59 287 ASP A N 1
ATOM 2395 C CA . ASP A 1 287 ? 27.702 21.776 -11.288 1.00 49.59 287 ASP A CA 1
ATOM 2396 C C . ASP A 1 287 ? 26.921 23.070 -11.543 1.00 49.59 287 ASP A C 1
ATOM 2398 O O . ASP A 1 287 ? 27.376 24.151 -11.180 1.00 49.59 287 ASP A O 1
ATOM 2402 N N . THR A 1 288 ? 25.675 22.955 -12.004 1.00 38.97 288 THR A N 1
ATOM 2403 C CA . THR A 1 288 ? 24.545 23.582 -11.299 1.00 38.97 288 THR A CA 1
ATOM 2404 C C . THR A 1 288 ? 23.192 23.050 -11.775 1.00 38.97 288 THR A C 1
ATOM 2406 O O . THR A 1 288 ? 22.832 23.039 -12.947 1.00 38.97 288 THR A O 1
ATOM 2409 N N . ARG A 1 289 ? 22.399 22.642 -10.782 1.00 51.00 289 ARG A N 1
ATOM 2410 C CA . ARG A 1 289 ? 20.959 22.390 -10.846 1.00 51.00 289 ARG A CA 1
ATOM 2411 C C . ARG A 1 289 ? 20.197 23.582 -11.444 1.00 51.00 289 ARG A C 1
ATOM 2413 O O . ARG A 1 289 ? 20.199 24.651 -10.836 1.00 51.00 289 ARG A O 1
ATOM 2420 N N . LYS A 1 290 ? 19.388 23.344 -12.482 1.00 40.84 290 LYS A N 1
ATOM 2421 C CA . LYS A 1 290 ? 18.006 23.864 -12.593 1.00 40.84 290 LYS A CA 1
ATOM 2422 C C . LYS A 1 290 ? 17.274 23.240 -13.783 1.00 40.84 290 LYS A C 1
ATOM 2424 O O . LYS A 1 290 ? 17.376 23.682 -14.919 1.00 40.84 290 LYS A O 1
ATOM 2429 N N . THR A 1 291 ? 16.465 22.233 -13.487 1.00 38.88 291 THR A N 1
ATOM 2430 C CA . THR A 1 291 ? 15.411 21.714 -14.358 1.00 38.88 291 THR A CA 1
ATOM 2431 C C . THR A 1 291 ? 14.326 22.781 -14.548 1.00 38.88 291 THR A C 1
ATOM 2433 O O . THR A 1 291 ? 13.486 22.998 -13.677 1.00 38.88 291 THR A O 1
ATOM 2436 N N . LYS A 1 292 ? 14.339 23.454 -15.701 1.00 49.12 292 LYS A N 1
ATOM 2437 C CA . LYS A 1 292 ? 13.170 24.111 -16.303 1.00 49.12 292 LYS A CA 1
ATOM 2438 C C . LYS A 1 292 ? 12.914 23.428 -17.646 1.00 49.12 292 LYS A C 1
ATOM 2440 O O . LYS A 1 292 ? 13.451 23.842 -18.665 1.00 49.12 292 LYS A O 1
ATOM 2445 N N . LEU A 1 293 ? 12.108 22.369 -17.630 1.00 43.66 293 LEU A N 1
ATOM 2446 C CA . LEU A 1 293 ? 11.503 21.830 -18.845 1.00 43.66 293 LEU A CA 1
ATOM 2447 C C . LEU A 1 293 ? 10.293 22.707 -19.181 1.00 43.66 293 LEU A C 1
ATOM 2449 O O . LEU A 1 293 ? 9.270 22.656 -18.500 1.00 43.66 293 LEU A O 1
ATOM 2453 N N . LYS A 1 294 ? 10.458 23.559 -20.195 1.00 42.66 294 LYS A N 1
ATOM 2454 C CA . LYS A 1 294 ? 9.354 24.048 -21.019 1.00 42.66 294 LYS A CA 1
ATOM 2455 C C . LYS A 1 294 ? 8.989 22.903 -21.967 1.00 42.66 294 LYS A C 1
ATOM 2457 O O . LYS A 1 294 ? 9.830 22.473 -22.749 1.00 42.66 294 LYS A O 1
ATOM 2462 N N . GLU A 1 295 ? 7.771 22.389 -21.854 1.00 39.31 295 GLU A N 1
ATOM 2463 C CA . GLU A 1 295 ? 7.168 21.542 -22.883 1.00 39.31 295 GLU A CA 1
ATOM 2464 C C . GLU A 1 295 ? 6.632 22.453 -23.991 1.00 39.31 295 GLU A C 1
ATOM 2466 O O . GLU A 1 295 ? 5.566 23.051 -23.843 1.00 39.31 295 GLU A O 1
ATOM 2471 N N . ASP A 1 296 ? 7.373 22.559 -25.093 1.00 43.41 296 ASP A N 1
ATOM 2472 C CA . ASP A 1 296 ? 6.815 23.030 -26.356 1.00 43.41 296 ASP A CA 1
ATOM 2473 C C . ASP A 1 296 ? 6.058 21.875 -27.015 1.00 43.41 296 ASP A C 1
ATOM 2475 O O . ASP A 1 296 ? 6.606 20.825 -27.363 1.00 43.41 296 ASP A O 1
ATOM 2479 N N . ARG A 1 297 ? 4.746 22.080 -27.137 1.00 49.62 297 ARG A N 1
ATOM 2480 C CA . ARG A 1 297 ? 3.808 21.209 -27.838 1.00 49.62 297 ARG A CA 1
ATOM 2481 C C . ARG A 1 297 ? 4.117 21.252 -29.330 1.00 49.62 297 ARG A C 1
ATOM 2483 O O . ARG A 1 297 ? 3.836 22.244 -29.993 1.00 49.62 297 ARG A O 1
ATOM 2490 N N . LYS A 1 298 ? 4.649 20.152 -29.861 1.00 47.41 298 LYS A N 1
ATOM 2491 C CA . LYS A 1 298 ? 4.599 19.862 -31.295 1.00 47.41 298 LYS A CA 1
ATOM 2492 C C . LYS A 1 298 ? 3.435 18.907 -31.530 1.00 47.41 298 LYS A C 1
ATOM 2494 O O . LYS A 1 298 ? 3.539 17.718 -31.224 1.00 47.41 298 LYS A O 1
ATOM 2499 N N . ASP A 1 299 ? 2.330 19.459 -32.027 1.00 51.66 299 ASP A N 1
ATOM 2500 C CA . ASP A 1 299 ? 1.213 18.710 -32.594 1.00 51.66 299 ASP A CA 1
ATOM 2501 C C . ASP A 1 299 ? 1.753 17.772 -33.679 1.00 51.66 299 ASP A C 1
ATOM 2503 O O . ASP A 1 299 ? 2.211 18.205 -34.738 1.00 51.66 299 ASP A O 1
ATOM 2507 N N . LYS A 1 300 ? 1.759 16.469 -33.384 1.00 47.19 300 LYS A N 1
ATOM 2508 C CA . LYS A 1 300 ? 1.920 15.432 -34.396 1.00 47.19 300 LYS A CA 1
ATOM 2509 C C . LYS A 1 300 ? 0.546 14.896 -34.740 1.00 47.19 300 LYS A C 1
ATOM 2511 O O . LYS A 1 300 ? -0.099 14.222 -33.941 1.00 47.19 300 LYS A O 1
ATOM 2516 N N . ASP A 1 301 ? 0.176 15.241 -35.960 1.00 43.41 301 ASP A N 1
ATOM 2517 C CA . ASP A 1 301 ? -0.853 14.660 -36.797 1.00 43.41 301 ASP A CA 1
ATOM 2518 C C . ASP A 1 301 ? -1.107 13.178 -36.480 1.00 43.41 301 ASP A C 1
ATOM 2520 O O . ASP A 1 301 ? -0.202 12.332 -36.515 1.00 43.41 301 ASP A O 1
ATOM 2524 N N . ASN A 1 302 ? -2.359 12.877 -36.138 1.00 41.78 302 ASN A N 1
ATOM 2525 C CA . ASN A 1 302 ? -2.850 11.542 -35.831 1.00 41.78 302 ASN A CA 1
ATOM 2526 C C . ASN A 1 302 ? -2.899 10.706 -37.116 1.00 41.78 302 ASN A C 1
ATOM 2528 O O . ASN A 1 302 ? -3.948 10.531 -37.736 1.00 41.78 302 ASN A O 1
ATOM 2532 N N . GLY A 1 303 ? -1.756 10.127 -37.482 1.00 39.50 303 GLY A N 1
ATOM 2533 C CA . GLY A 1 303 ? -1.698 8.981 -38.380 1.00 39.50 303 GLY A CA 1
ATOM 2534 C C . GLY A 1 303 ? -2.559 7.852 -37.812 1.00 39.50 303 GLY A C 1
ATOM 2535 O O . GLY A 1 303 ? -2.232 7.255 -36.785 1.00 39.50 303 GLY A O 1
ATOM 2536 N N . GLY A 1 304 ? -3.695 7.601 -38.466 1.00 48.06 304 GLY A N 1
ATOM 2537 C CA . GLY A 1 304 ? -4.709 6.649 -38.040 1.00 48.06 304 GLY A CA 1
ATOM 2538 C C . GLY A 1 304 ? -4.140 5.258 -37.774 1.00 48.06 304 GLY A C 1
ATOM 2539 O O . GLY A 1 304 ? -3.882 4.485 -38.698 1.00 48.06 304 GLY A O 1
ATOM 2540 N N . LYS A 1 305 ? -4.039 4.896 -36.492 1.00 44.59 305 LYS A N 1
ATOM 2541 C CA . LYS A 1 305 ? -3.993 3.497 -36.063 1.00 44.59 305 LYS A CA 1
ATOM 2542 C C . LYS A 1 305 ? -5.351 2.868 -36.360 1.00 44.59 305 LYS A C 1
ATOM 2544 O O . LYS A 1 305 ? -6.232 2.806 -35.508 1.00 44.59 305 LYS A O 1
ATOM 2549 N N . LYS A 1 306 ? -5.521 2.398 -37.595 1.00 45.91 306 LYS A N 1
ATOM 2550 C CA . LYS A 1 306 ? -6.557 1.425 -37.928 1.00 45.91 306 LYS A CA 1
ATOM 2551 C C . LYS A 1 306 ? -6.263 0.175 -37.102 1.00 45.91 306 LYS A C 1
ATOM 2553 O O . LYS A 1 306 ? -5.248 -0.484 -37.312 1.00 45.91 306 LYS A O 1
ATOM 2558 N N . ASN A 1 307 ? -7.130 -0.117 -36.137 1.00 42.31 307 ASN A N 1
ATOM 2559 C CA . ASN A 1 307 ? -7.138 -1.382 -35.414 1.00 42.31 307 ASN A CA 1
ATOM 2560 C C . ASN A 1 307 ? -7.325 -2.510 -36.440 1.00 42.31 307 ASN A C 1
ATOM 2562 O O . ASN A 1 307 ? -8.442 -2.784 -36.867 1.00 42.31 307 ASN A O 1
ATOM 2566 N N . SER A 1 308 ? -6.231 -3.157 -36.842 1.00 46.97 308 SER A N 1
ATOM 2567 C CA . SER A 1 308 ? -6.151 -4.151 -37.925 1.00 46.97 308 SER A CA 1
ATOM 2568 C C . SER A 1 308 ? -6.898 -5.469 -37.658 1.00 46.97 308 SER A C 1
ATOM 2570 O O . SER A 1 308 ? -6.741 -6.425 -38.409 1.00 46.97 308 SER A O 1
ATOM 2572 N N . PHE A 1 309 ? -7.726 -5.533 -36.612 1.00 47.78 309 PHE A N 1
ATOM 2573 C CA . PHE A 1 309 ? -8.440 -6.743 -36.197 1.00 47.78 309 PHE A CA 1
ATOM 2574 C C . PHE A 1 309 ? -9.971 -6.600 -36.186 1.00 47.78 309 PHE A C 1
ATOM 2576 O O . PHE A 1 309 ? -10.678 -7.563 -35.905 1.00 47.78 309 PHE A O 1
ATOM 2583 N N . LEU A 1 310 ? -10.504 -5.411 -36.483 1.00 47.34 310 LEU A N 1
ATOM 2584 C CA . LEU A 1 310 ? -11.942 -5.179 -36.618 1.00 47.34 310 LEU A CA 1
ATOM 2585 C C . LEU A 1 310 ? -12.219 -4.945 -38.103 1.00 47.34 310 LEU A C 1
ATOM 2587 O O . LEU A 1 310 ? -11.858 -3.903 -38.641 1.00 47.34 310 LEU A O 1
ATOM 2591 N N . GLY A 1 311 ? -12.777 -5.953 -38.778 1.00 41.97 311 GLY A N 1
ATOM 2592 C CA . GLY A 1 311 ? -13.131 -5.877 -40.197 1.00 41.97 311 GLY A CA 1
ATOM 2593 C C . GLY A 1 311 ? -13.941 -4.619 -40.537 1.00 41.97 311 GLY A C 1
ATOM 2594 O O . GLY A 1 311 ? -14.588 -4.034 -39.671 1.00 41.97 311 GLY A O 1
ATOM 2595 N N . ALA A 1 312 ? -13.907 -4.227 -41.811 1.00 46.31 312 ALA A N 1
ATOM 2596 C CA . ALA A 1 312 ? -14.358 -2.948 -42.379 1.00 46.31 312 ALA A CA 1
ATOM 2597 C C . ALA A 1 312 ? -15.841 -2.538 -42.165 1.00 46.31 312 ALA A C 1
ATOM 2599 O O . ALA A 1 312 ? -16.290 -1.574 -42.772 1.00 46.31 312 ALA A O 1
ATOM 2600 N N . ASN A 1 313 ? -16.595 -3.227 -41.304 1.00 46.75 313 ASN A N 1
ATOM 2601 C CA . ASN A 1 313 ? -18.035 -3.050 -41.093 1.00 46.75 313 ASN A CA 1
ATOM 2602 C C . ASN A 1 313 ? -18.393 -2.527 -39.688 1.00 46.75 313 ASN A C 1
ATOM 2604 O O . ASN A 1 313 ? -19.491 -2.787 -39.199 1.00 46.75 313 ASN A O 1
ATOM 2608 N N . ALA A 1 314 ? -17.486 -1.829 -38.997 1.00 48.84 314 ALA A N 1
ATOM 2609 C CA . ALA A 1 314 ? -17.848 -1.148 -37.755 1.00 48.84 314 ALA A CA 1
ATOM 2610 C C . ALA A 1 314 ? -18.682 0.106 -38.097 1.00 48.84 314 ALA A C 1
ATOM 2612 O O . ALA A 1 314 ? -18.168 0.975 -38.798 1.00 48.84 314 ALA A O 1
ATOM 2613 N N . PRO A 1 315 ? -19.950 0.217 -37.654 1.00 52.19 315 PRO A N 1
ATOM 2614 C CA . PRO A 1 315 ? -20.761 1.397 -37.933 1.00 52.19 315 PRO A CA 1
ATOM 2615 C C . PRO A 1 315 ? -20.136 2.634 -37.275 1.00 52.19 315 PRO A C 1
ATOM 2617 O O . PRO A 1 315 ? -19.878 2.625 -36.068 1.00 52.19 315 PRO A O 1
ATOM 2620 N N . ASP A 1 316 ? -19.919 3.690 -38.064 1.00 48.94 316 ASP A N 1
ATOM 2621 C CA . ASP A 1 316 ? -19.519 5.015 -37.581 1.00 48.94 316 ASP A CA 1
ATOM 2622 C C . ASP A 1 316 ? -20.656 5.593 -36.729 1.00 48.94 316 ASP A C 1
ATOM 2624 O O . ASP A 1 316 ? -21.611 6.200 -37.216 1.00 48.94 316 ASP A O 1
ATOM 2628 N N . LEU A 1 317 ? -20.595 5.334 -35.424 1.00 54.16 317 LEU A N 1
ATOM 2629 C CA . LEU A 1 317 ? -21.537 5.891 -34.466 1.00 54.16 317 LEU A CA 1
ATOM 2630 C C . LEU A 1 317 ? -21.144 7.349 -34.179 1.00 54.16 317 LEU A C 1
ATOM 2632 O O . LEU A 1 317 ? -19.970 7.613 -33.901 1.00 54.16 317 LEU A O 1
ATOM 2636 N N . PRO A 1 318 ? -22.097 8.303 -34.191 1.00 54.06 318 PRO A N 1
ATOM 2637 C CA . PRO A 1 318 ? -21.806 9.682 -33.822 1.00 54.06 318 PRO A CA 1
ATOM 2638 C C . PRO A 1 318 ? -21.204 9.706 -32.412 1.00 54.06 318 PRO A C 1
ATOM 2640 O O . PRO A 1 318 ? -21.731 9.060 -31.505 1.00 54.06 318 PRO A O 1
ATOM 2643 N N . LYS A 1 319 ? -20.116 10.466 -32.216 1.00 55.00 319 LYS A N 1
ATOM 2644 C CA . LYS A 1 319 ? -19.408 10.667 -30.927 1.00 55.00 319 LYS A CA 1
ATOM 2645 C C . LYS A 1 319 ? -20.269 11.330 -29.831 1.00 55.00 319 LYS A C 1
ATOM 2647 O O . LYS A 1 319 ? -19.733 11.821 -28.842 1.00 55.00 319 LYS A O 1
ATOM 2652 N N . ALA A 1 320 ? -21.586 11.378 -30.010 1.00 50.72 320 ALA A N 1
ATOM 2653 C CA . ALA A 1 320 ? -22.531 11.959 -29.080 1.00 50.72 320 ALA A CA 1
ATOM 2654 C C . ALA A 1 320 ? -22.506 11.194 -27.744 1.00 50.72 320 ALA A C 1
ATOM 2656 O O . ALA A 1 320 ? -22.999 10.073 -27.631 1.00 50.72 320 ALA A O 1
ATOM 2657 N N . GLU A 1 321 ? -21.882 11.836 -26.755 1.00 67.38 321 GLU A N 1
ATOM 2658 C CA . GLU A 1 321 ? -22.179 11.761 -25.319 1.00 67.38 321 GLU A CA 1
ATOM 2659 C C . GLU A 1 321 ? -22.201 10.358 -24.690 1.00 67.38 321 GLU A C 1
ATOM 2661 O O . GLU A 1 321 ? -23.052 10.023 -23.862 1.00 67.38 321 GLU A O 1
ATOM 2666 N N . PHE A 1 322 ? -21.215 9.520 -25.020 1.00 71.69 322 PHE A N 1
ATOM 2667 C CA . PHE A 1 322 ? -20.977 8.285 -24.272 1.00 71.69 322 PHE A CA 1
ATOM 2668 C C . PHE A 1 322 ? -20.348 8.575 -22.909 1.00 71.69 322 PHE A C 1
ATOM 2670 O O . PHE A 1 322 ? -19.142 8.442 -22.716 1.00 71.69 322 PHE A O 1
ATOM 2677 N N . CYS A 1 323 ? -21.190 8.919 -21.939 1.00 80.06 323 CYS A N 1
ATOM 2678 C CA . CYS A 1 323 ? -20.783 9.113 -20.557 1.00 80.06 323 CYS A CA 1
ATOM 2679 C C . CYS A 1 323 ? -21.042 7.841 -19.735 1.00 80.06 323 CYS A C 1
ATOM 2681 O O . CYS A 1 323 ? -22.160 7.330 -19.662 1.00 80.06 323 CYS A O 1
ATOM 2683 N N . ALA A 1 324 ? -20.023 7.363 -19.017 1.00 86.81 324 ALA A N 1
ATOM 2684 C CA . ALA A 1 324 ? -20.186 6.394 -17.932 1.00 86.81 324 ALA A CA 1
ATOM 2685 C C . ALA A 1 324 ? -19.574 6.945 -16.643 1.00 86.81 324 ALA A C 1
ATOM 2687 O O . ALA A 1 324 ? -18.575 7.654 -16.669 1.00 86.81 324 ALA A O 1
ATOM 2688 N N . CYS A 1 325 ? -20.162 6.615 -15.493 1.00 92.12 325 CYS A N 1
ATOM 2689 C CA . CYS A 1 325 ? -19.593 7.001 -14.204 1.00 92.12 325 CYS A CA 1
ATOM 2690 C C . CYS A 1 325 ? -18.680 5.894 -13.656 1.00 92.12 325 CYS A C 1
ATOM 2692 O O . CYS A 1 325 ? -18.848 4.712 -13.974 1.00 92.12 325 CYS A O 1
ATOM 2694 N N . VAL A 1 326 ? -17.719 6.254 -12.796 1.00 92.12 326 VAL A N 1
ATOM 2695 C CA . VAL A 1 326 ? -16.651 5.344 -12.320 1.00 92.12 326 VAL A CA 1
ATOM 2696 C C . VAL A 1 326 ? -17.208 4.037 -11.739 1.00 92.12 326 VAL A C 1
ATOM 2698 O O . VAL A 1 326 ? -16.620 2.965 -11.885 1.00 92.12 326 VAL A O 1
ATOM 2701 N N . ARG A 1 327 ? -18.365 4.106 -11.071 1.00 91.25 327 ARG A N 1
ATOM 2702 C CA . ARG A 1 327 ? -19.024 2.927 -10.490 1.00 91.25 327 ARG A CA 1
ATOM 2703 C C . ARG A 1 327 ? -19.550 1.970 -11.550 1.00 91.25 327 ARG A C 1
ATOM 2705 O O . ARG A 1 327 ? -19.452 0.760 -11.361 1.00 91.25 327 ARG A O 1
ATOM 2712 N N . CYS A 1 328 ? -20.119 2.502 -12.624 1.00 91.31 328 CYS A N 1
ATOM 2713 C CA . CYS A 1 328 ? -20.662 1.701 -13.710 1.00 91.31 328 CYS A CA 1
ATOM 2714 C C . CYS A 1 328 ? -19.535 0.995 -14.467 1.00 91.31 328 CYS A C 1
ATOM 2716 O O . CYS A 1 328 ? -19.645 -0.203 -14.687 1.00 91.31 328 CYS A O 1
ATOM 2718 N N . ILE A 1 329 ? -18.403 1.667 -14.704 1.00 91.75 329 ILE A N 1
ATOM 2719 C CA . ILE A 1 329 ? -17.207 1.046 -15.309 1.00 91.75 329 ILE A CA 1
ATOM 2720 C C . ILE A 1 329 ? -16.652 -0.083 -14.438 1.00 91.75 329 ILE A C 1
ATOM 2722 O O . ILE A 1 329 ? -16.398 -1.180 -14.921 1.00 91.75 329 ILE A O 1
ATOM 2726 N N . ARG A 1 330 ? -16.530 0.129 -13.122 1.00 92.31 330 ARG A N 1
ATOM 2727 C CA . ARG A 1 330 ? -16.117 -0.954 -12.206 1.00 92.31 330 ARG A CA 1
ATOM 2728 C C . ARG A 1 330 ? -17.074 -2.135 -12.203 1.00 92.31 330 ARG A C 1
ATOM 2730 O O . ARG A 1 330 ? -16.675 -3.238 -11.857 1.00 92.31 330 ARG A O 1
ATOM 2737 N N . SER A 1 331 ? -18.338 -1.888 -12.513 1.00 91.12 331 SER A N 1
ATOM 2738 C CA . SER A 1 331 ? -19.323 -2.954 -12.568 1.00 91.12 331 SER A CA 1
ATOM 2739 C C . SER A 1 331 ? -19.307 -3.670 -13.927 1.00 91.12 331 SER A C 1
ATOM 2741 O O . SER A 1 331 ? -19.494 -4.879 -13.949 1.00 91.12 331 SER A O 1
ATOM 2743 N N . LEU A 1 332 ? -18.964 -2.971 -15.020 1.00 89.31 332 LEU A N 1
ATOM 2744 C CA . LEU A 1 332 ? -18.663 -3.574 -16.329 1.00 89.31 332 LEU A CA 1
ATOM 2745 C C . LEU A 1 332 ? -17.511 -4.588 -16.256 1.00 89.31 332 LEU A C 1
ATOM 2747 O O . LEU A 1 332 ? -17.530 -5.615 -16.928 1.00 89.31 332 LEU A O 1
ATOM 2751 N N . ALA A 1 333 ? -16.534 -4.337 -15.382 1.00 90.06 333 ALA A N 1
ATOM 2752 C CA . ALA A 1 333 ? -15.445 -5.275 -15.122 1.00 90.06 333 ALA A CA 1
ATOM 2753 C C . ALA A 1 333 ? -15.925 -6.622 -14.544 1.00 90.06 333 ALA A C 1
ATOM 2755 O O . ALA A 1 333 ? -15.282 -7.644 -14.765 1.00 90.06 333 ALA A O 1
ATOM 2756 N N . THR A 1 334 ? -17.045 -6.652 -13.811 1.00 89.38 334 THR A N 1
ATOM 2757 C CA . THR A 1 334 ? -17.558 -7.883 -13.184 1.00 89.38 334 THR A CA 1
ATOM 2758 C C . THR A 1 334 ? -18.668 -8.543 -13.991 1.00 89.38 334 THR A C 1
ATOM 2760 O O . THR A 1 334 ? -18.748 -9.769 -14.039 1.00 89.38 334 THR A O 1
ATOM 2763 N N . SER A 1 335 ? -19.506 -7.772 -14.676 1.00 86.50 335 SER A N 1
ATOM 2764 C CA . SER A 1 335 ? -20.489 -8.314 -15.611 1.00 86.50 335 SER A CA 1
ATOM 2765 C C . SER A 1 335 ? -20.660 -7.356 -16.793 1.00 86.50 335 SER A C 1
ATOM 2767 O O . SER A 1 335 ? -20.615 -6.152 -16.594 1.00 86.50 335 SER A O 1
ATOM 2769 N N . PRO A 1 336 ? -20.837 -7.856 -18.025 1.00 76.75 336 PRO A N 1
ATOM 2770 C CA . PRO A 1 336 ? -20.991 -7.012 -19.208 1.00 76.75 336 PRO A CA 1
ATOM 2771 C C . PRO A 1 336 ? -22.418 -6.464 -19.363 1.00 76.75 336 PRO A C 1
ATOM 2773 O O . PRO A 1 336 ? -22.665 -5.639 -20.222 1.00 76.75 336 PRO A O 1
ATOM 2776 N N . LEU A 1 337 ? -23.398 -6.896 -18.562 1.00 76.00 337 LEU A N 1
ATOM 2777 C CA . LEU A 1 337 ? -24.789 -6.441 -18.699 1.00 76.00 337 LEU A CA 1
ATOM 2778 C C . LEU A 1 337 ? -25.009 -5.120 -17.945 1.00 76.00 337 LEU A C 1
ATOM 2780 O O . LEU A 1 337 ? -25.574 -5.098 -16.845 1.00 76.00 337 LEU A O 1
ATOM 2784 N N . PHE A 1 338 ? -24.502 -4.010 -18.489 1.00 69.06 338 PHE A N 1
ATOM 2785 C CA . PHE A 1 338 ? -24.624 -2.697 -17.850 1.00 69.06 338 PHE A CA 1
ATOM 2786 C C . PHE A 1 338 ? -24.973 -1.591 -18.837 1.00 69.06 338 PHE A C 1
ATOM 2788 O O . PHE A 1 338 ? -24.148 -1.179 -19.643 1.00 69.06 338 PHE A O 1
ATOM 2795 N N . SER A 1 339 ? -26.152 -1.001 -18.643 1.00 74.69 339 SER A N 1
ATOM 2796 C CA . SER A 1 339 ? -26.460 0.339 -19.126 1.00 74.69 339 SER A CA 1
ATOM 2797 C C . SER A 1 339 ? -26.160 1.369 -18.030 1.00 74.69 339 SER A C 1
ATOM 2799 O O . SER A 1 339 ? -26.471 1.185 -16.845 1.00 74.69 339 SER A O 1
ATOM 2801 N N . CYS A 1 340 ? -25.492 2.453 -18.417 1.00 81.81 340 CYS A N 1
ATOM 2802 C CA . CYS A 1 340 ? -25.298 3.645 -17.604 1.00 81.81 340 CYS A CA 1
ATOM 2803 C C . CYS A 1 340 ? -25.792 4.826 -18.429 1.00 81.81 340 CYS A C 1
ATOM 2805 O O . CYS A 1 340 ? -25.126 5.215 -19.378 1.00 81.81 340 CYS A O 1
ATOM 2807 N N . VAL A 1 341 ? -26.953 5.368 -18.072 1.00 83.06 341 VAL A N 1
ATOM 2808 C CA . VAL A 1 341 ? -27.530 6.539 -18.741 1.00 83.06 341 VAL A CA 1
ATOM 2809 C C . VAL A 1 341 ? -27.514 7.688 -17.745 1.00 83.06 341 VAL A C 1
ATOM 2811 O O . VAL A 1 341 ? -28.085 7.554 -16.655 1.00 83.06 341 VAL A O 1
ATOM 2814 N N . PHE A 1 342 ? -26.798 8.761 -18.076 1.00 74.62 342 PHE A N 1
ATOM 2815 C CA . PHE A 1 342 ? -26.817 9.990 -17.286 1.00 74.62 342 PHE A CA 1
ATOM 2816 C C . PHE A 1 342 ? -28.167 10.685 -17.431 1.00 74.62 342 PHE A C 1
ATOM 2818 O O . PHE A 1 342 ? -28.806 10.606 -18.475 1.00 74.62 342 PHE A O 1
ATOM 2825 N N . THR A 1 343 ? -28.618 11.293 -16.341 1.00 79.38 343 THR A N 1
ATOM 2826 C CA . THR A 1 343 ? -29.753 12.223 -16.369 1.00 79.38 343 THR A CA 1
ATOM 2827 C C . THR A 1 343 ? -29.281 13.602 -16.834 1.00 79.38 343 THR A C 1
ATOM 2829 O O . THR A 1 343 ? -28.082 13.793 -17.022 1.00 79.38 343 THR A O 1
ATOM 2832 N N . ASP A 1 344 ? -30.184 14.583 -16.913 1.00 78.12 344 ASP A N 1
ATOM 2833 C CA . ASP A 1 344 ? -29.825 15.993 -17.160 1.00 78.12 344 ASP A CA 1
ATOM 2834 C C . ASP A 1 344 ? -28.802 16.538 -16.137 1.00 78.12 344 ASP A C 1
ATOM 2836 O O . ASP A 1 344 ? -28.076 17.491 -16.406 1.00 78.12 344 ASP A O 1
ATOM 2840 N N . ASP A 1 345 ? -28.722 15.912 -14.956 1.00 76.06 345 ASP A N 1
ATOM 2841 C CA . ASP A 1 345 ? -27.673 16.146 -13.965 1.00 76.06 345 ASP A CA 1
ATOM 2842 C C . ASP A 1 345 ? -26.416 15.292 -14.273 1.00 76.06 345 ASP A C 1
ATOM 2844 O O . ASP A 1 345 ? -26.476 14.059 -14.144 1.00 76.06 345 ASP A O 1
ATOM 2848 N N . PRO A 1 346 ? -25.264 15.910 -14.617 1.00 74.62 346 PRO A N 1
ATOM 2849 C CA . PRO A 1 346 ? -24.036 15.201 -14.983 1.00 74.62 346 PRO A CA 1
ATOM 2850 C C . PRO A 1 346 ? -23.397 14.437 -13.814 1.00 74.62 346 PRO A C 1
ATOM 2852 O O . PRO A 1 346 ? -22.521 13.600 -14.030 1.00 74.62 346 PRO A O 1
ATOM 2855 N N . ASP A 1 347 ? -23.835 14.668 -12.573 1.00 78.81 347 ASP A N 1
ATOM 2856 C CA . ASP A 1 347 ? -23.348 13.941 -11.398 1.00 78.81 347 ASP A CA 1
ATOM 2857 C C . ASP A 1 347 ? -24.189 12.705 -11.061 1.00 78.81 347 ASP A C 1
ATOM 2859 O O . ASP A 1 347 ? -23.893 11.968 -10.106 1.00 78.81 347 ASP A O 1
ATOM 2863 N N . LYS A 1 348 ? -25.236 12.428 -11.845 1.00 84.31 348 LYS A N 1
ATOM 2864 C CA . LYS A 1 348 ? -26.161 11.330 -11.582 1.00 84.31 348 LYS A CA 1
ATOM 2865 C C . LYS A 1 348 ? -26.430 10.510 -12.837 1.00 84.31 348 LYS A C 1
ATOM 2867 O O . LYS A 1 348 ? -26.749 11.015 -13.905 1.00 84.31 348 LYS A O 1
ATOM 2872 N N . CYS A 1 349 ? -26.343 9.191 -12.684 1.00 90.31 349 CYS A N 1
ATOM 2873 C CA . CYS A 1 349 ? -26.873 8.262 -13.673 1.00 90.31 349 CYS A CA 1
ATOM 2874 C C . CYS A 1 349 ? -28.066 7.516 -13.092 1.00 90.31 349 CYS A C 1
ATOM 2876 O O . CYS A 1 349 ? -28.063 7.212 -11.895 1.00 90.31 349 CYS A O 1
ATOM 2878 N N . SER A 1 350 ? -29.037 7.189 -13.945 1.00 87.62 350 SER A N 1
ATOM 2879 C CA . SER A 1 350 ? -30.241 6.401 -13.625 1.00 87.62 350 SER A CA 1
ATOM 2880 C C . SER A 1 350 ? -29.935 5.264 -12.650 1.00 87.62 350 SER A C 1
ATOM 2882 O O . SER A 1 350 ? -30.423 5.228 -11.528 1.00 87.62 350 SER A O 1
ATOM 2884 N N . ARG A 1 351 ? -28.953 4.430 -12.990 1.00 86.12 351 ARG A N 1
ATOM 2885 C CA . ARG A 1 351 ? -28.538 3.293 -12.163 1.00 86.12 351 ARG A CA 1
ATOM 2886 C C . ARG A 1 351 ? -28.045 3.659 -10.757 1.00 86.12 351 ARG A C 1
ATOM 2888 O O . ARG A 1 351 ? -28.239 2.897 -9.806 1.00 86.12 351 ARG A O 1
ATOM 2895 N N . CYS A 1 352 ? -27.292 4.747 -10.616 1.00 88.56 352 CYS A N 1
ATOM 2896 C CA . CYS A 1 352 ? -26.805 5.178 -9.305 1.00 88.56 352 CYS A CA 1
ATOM 2897 C C . CYS A 1 352 ? -27.913 5.863 -8.499 1.00 88.56 352 CYS A C 1
ATOM 2899 O O . CYS A 1 352 ? -27.956 5.659 -7.284 1.00 88.56 352 CYS A O 1
ATOM 2901 N N . ILE A 1 353 ? -28.826 6.572 -9.173 1.00 88.06 353 ILE A N 1
ATOM 2902 C CA . ILE A 1 353 ? -30.047 7.137 -8.586 1.00 88.06 353 ILE A CA 1
ATOM 2903 C C . ILE A 1 353 ? -30.918 6.016 -8.014 1.00 88.06 353 ILE A C 1
ATOM 2905 O O . ILE A 1 353 ? -31.212 6.051 -6.822 1.00 88.06 353 ILE A O 1
ATOM 2909 N N . ASP A 1 354 ? -31.218 4.976 -8.798 1.00 86.81 354 ASP A N 1
ATOM 2910 C CA . ASP A 1 354 ? -32.049 3.836 -8.371 1.00 86.81 354 ASP A CA 1
ATOM 2911 C C . ASP A 1 354 ? -31.471 3.123 -7.143 1.00 86.81 354 ASP A C 1
ATOM 2913 O O . ASP A 1 354 ? -32.182 2.573 -6.305 1.00 86.81 354 ASP A O 1
ATOM 2917 N N . ARG A 1 355 ? -30.140 3.138 -7.012 1.00 86.12 355 ARG A N 1
ATOM 2918 C CA . ARG A 1 355 ? -29.421 2.544 -5.878 1.00 86.12 355 ARG A CA 1
ATOM 2919 C C . ARG A 1 355 ? -29.241 3.500 -4.696 1.00 86.12 355 ARG A C 1
ATOM 2921 O O . ARG A 1 355 ? -28.638 3.089 -3.703 1.00 86.12 355 ARG A O 1
ATOM 2928 N N . GLY A 1 356 ? -29.681 4.753 -4.806 1.00 86.94 356 GLY A N 1
ATOM 2929 C CA . GLY A 1 356 ? -29.521 5.790 -3.786 1.00 86.94 356 GLY A CA 1
ATOM 2930 C C . GLY A 1 356 ? -28.060 6.152 -3.506 1.00 86.94 356 GLY A C 1
ATOM 2931 O O . GLY A 1 356 ? -27.689 6.399 -2.359 1.00 86.94 356 GLY A O 1
ATOM 2932 N N . ARG A 1 357 ? -27.183 6.112 -4.518 1.00 86.31 357 ARG A N 1
ATOM 2933 C CA . ARG A 1 357 ? -25.745 6.378 -4.351 1.00 86.31 357 ARG A CA 1
ATOM 2934 C C . ARG A 1 357 ? -25.282 7.511 -5.258 1.00 86.31 357 ARG A C 1
ATOM 2936 O O . ARG A 1 357 ? -25.742 7.633 -6.384 1.00 86.31 357 ARG A O 1
ATOM 2943 N N . SER A 1 358 ? -24.296 8.284 -4.805 1.00 85.44 358 SER A N 1
ATOM 2944 C CA . SER A 1 358 ? -23.655 9.290 -5.656 1.00 85.44 358 SER A CA 1
ATOM 2945 C C . SER A 1 358 ? -22.880 8.629 -6.802 1.00 85.44 358 SER A C 1
ATOM 2947 O O . SER A 1 358 ? -22.109 7.677 -6.588 1.00 85.44 358 SER A O 1
ATOM 2949 N N . CYS A 1 359 ? -23.095 9.124 -8.025 1.00 89.19 359 CYS A N 1
ATOM 2950 C CA . CYS A 1 359 ? -22.185 8.865 -9.134 1.00 89.19 359 CYS A CA 1
ATOM 2951 C C . CYS A 1 359 ? -20.963 9.767 -8.978 1.00 89.19 359 CYS A C 1
ATOM 2953 O O . CYS A 1 359 ? -21.002 10.811 -8.334 1.00 89.19 359 CYS A O 1
ATOM 2955 N N . LYS A 1 360 ? -19.850 9.322 -9.550 1.00 89.75 360 LYS A N 1
ATOM 2956 C CA . LYS A 1 360 ? -18.696 10.183 -9.782 1.00 89.75 360 LYS A CA 1
ATOM 2957 C C . LYS A 1 360 ? -18.397 10.120 -11.271 1.00 89.75 360 LYS A C 1
ATOM 2959 O O . LYS A 1 360 ? -18.204 8.989 -11.749 1.00 89.75 360 LYS A O 1
ATOM 2964 N N . PRO A 1 361 ? -18.386 11.255 -11.984 1.00 89.44 361 PRO A N 1
ATOM 2965 C CA . PRO A 1 361 ? -18.007 11.266 -13.386 1.00 89.44 361 PRO A CA 1
ATOM 2966 C C . PRO A 1 361 ? -16.572 10.755 -13.537 1.00 89.44 361 PRO A C 1
ATOM 2968 O O . PRO A 1 361 ? -15.761 10.792 -12.601 1.00 89.44 361 PRO A O 1
ATOM 2971 N N . VAL A 1 362 ? -16.284 10.184 -14.701 1.00 90.50 362 VAL A N 1
ATOM 2972 C CA . VAL A 1 362 ? -14.927 9.760 -15.049 1.00 90.50 362 VAL A CA 1
ATOM 2973 C C . VAL A 1 362 ? -14.077 11.010 -15.279 1.00 90.50 362 VAL A C 1
ATOM 2975 O O . VAL A 1 362 ? -14.579 11.974 -15.850 1.00 90.50 362 VAL A O 1
ATOM 2978 N N . PRO A 1 363 ? -12.810 11.030 -14.832 1.00 90.31 363 PRO A N 1
ATOM 2979 C CA . PRO A 1 363 ? -11.896 12.119 -15.163 1.00 90.31 363 PRO A CA 1
ATOM 2980 C C . PRO A 1 363 ? -11.788 12.331 -16.680 1.00 90.31 363 PRO A C 1
ATOM 2982 O O . PRO A 1 363 ? -11.663 11.361 -17.424 1.00 90.31 363 PRO A O 1
ATOM 2985 N N . ASN A 1 364 ? -11.764 13.587 -17.135 1.00 88.44 364 ASN A N 1
ATOM 2986 C CA . ASN A 1 364 ? -11.682 13.919 -18.567 1.00 88.44 364 ASN A CA 1
ATOM 2987 C C . ASN A 1 364 ? -10.472 13.271 -19.269 1.00 88.44 364 ASN A C 1
ATOM 2989 O O . ASN A 1 364 ? -10.566 12.904 -20.432 1.00 88.44 364 ASN A O 1
ATOM 2993 N N . SER A 1 365 ? -9.367 13.058 -18.545 1.00 89.50 365 SER A N 1
ATOM 2994 C CA . SER A 1 365 ? -8.154 12.361 -19.007 1.00 89.50 365 SER A CA 1
ATOM 2995 C C . SER A 1 365 ? -8.393 10.922 -19.481 1.00 89.50 365 SER A C 1
ATOM 2997 O O . SER A 1 365 ? -7.592 10.384 -20.240 1.00 89.50 365 SER A O 1
ATOM 2999 N N . LEU A 1 366 ? -9.471 10.282 -19.023 1.00 91.75 366 LEU A N 1
ATOM 3000 C CA . LEU A 1 366 ? -9.832 8.904 -19.357 1.00 91.75 366 LEU A CA 1
ATOM 3001 C C . LEU A 1 366 ? -11.130 8.814 -20.164 1.00 91.75 366 LEU A C 1
ATOM 3003 O O . LEU A 1 366 ? -11.605 7.707 -20.412 1.00 91.75 366 LEU A O 1
ATOM 3007 N N . HIS A 1 367 ? -11.706 9.951 -20.560 1.00 89.94 367 HIS A N 1
ATOM 3008 C CA . HIS A 1 367 ? -12.990 10.002 -21.250 1.00 89.94 367 HIS A CA 1
ATOM 3009 C C . HIS A 1 367 ? -12.955 9.231 -22.575 1.00 89.94 367 HIS A C 1
ATOM 3011 O O . HIS A 1 367 ? -13.773 8.338 -22.772 1.00 89.94 367 HIS A O 1
ATOM 3017 N N . ASP A 1 368 ? -11.953 9.478 -23.423 1.00 89.25 368 ASP A N 1
ATOM 3018 C CA . ASP A 1 368 ? -11.846 8.837 -24.742 1.00 89.25 368 ASP A CA 1
ATOM 3019 C C . ASP A 1 368 ? -11.748 7.309 -24.642 1.00 89.25 368 ASP A C 1
ATOM 3021 O O . ASP A 1 368 ? -12.456 6.580 -25.333 1.00 89.25 368 ASP A O 1
ATOM 3025 N N . VAL A 1 369 ? -10.949 6.817 -23.691 1.00 92.25 369 VAL A N 1
ATOM 3026 C CA . VAL A 1 369 ? -10.782 5.377 -23.429 1.00 92.25 369 VAL A CA 1
ATOM 3027 C C . VAL A 1 369 ? -12.090 4.749 -22.929 1.00 92.25 369 VAL A C 1
ATOM 3029 O O . VAL A 1 369 ? -12.399 3.595 -23.217 1.00 92.25 369 VAL A O 1
ATOM 3032 N N . VAL A 1 370 ? -12.886 5.502 -22.168 1.00 91.50 370 VAL A N 1
ATOM 3033 C CA . VAL A 1 370 ? -14.215 5.058 -21.734 1.00 91.50 370 VAL A CA 1
ATOM 3034 C C . VAL A 1 370 ? -15.204 5.053 -22.892 1.00 91.50 370 VAL A C 1
ATOM 3036 O O . VAL A 1 370 ? -15.999 4.119 -22.983 1.00 91.50 370 VAL A O 1
ATOM 3039 N N . CYS A 1 371 ? -15.153 6.032 -23.794 1.00 89.00 371 CYS A N 1
ATOM 3040 C CA . CYS A 1 371 ? -15.969 6.012 -25.003 1.00 89.00 371 CYS A CA 1
ATOM 3041 C C . CYS A 1 371 ? -15.661 4.774 -25.858 1.00 89.00 371 CYS A C 1
ATOM 3043 O O . CYS A 1 371 ? -16.594 4.099 -26.288 1.00 89.00 371 CYS A O 1
ATOM 3045 N N . GLU A 1 372 ? -14.385 4.414 -26.032 1.00 91.00 372 GLU A N 1
ATOM 3046 C CA . GLU A 1 372 ? -13.979 3.179 -26.724 1.00 91.00 372 GLU A CA 1
ATOM 3047 C C . GLU A 1 372 ? -14.560 1.922 -26.056 1.00 91.00 372 GLU A C 1
ATOM 3049 O O . GLU A 1 372 ? -15.157 1.078 -26.732 1.00 91.00 372 GLU A O 1
ATOM 3054 N N . LEU A 1 373 ? -14.481 1.826 -24.721 1.00 92.31 373 LEU A N 1
ATOM 3055 C CA . LEU A 1 373 ? -15.091 0.727 -23.964 1.00 92.31 373 LEU A CA 1
ATOM 3056 C C . LEU A 1 373 ? -16.609 0.646 -24.195 1.00 92.31 373 LEU A C 1
ATOM 3058 O O . LEU A 1 373 ? -17.163 -0.445 -24.319 1.00 92.31 373 LEU A O 1
ATOM 3062 N N . LEU A 1 374 ? -17.299 1.787 -24.241 1.00 89.81 374 LEU A N 1
ATOM 3063 C CA . LEU A 1 374 ? -18.747 1.831 -24.453 1.00 89.81 374 LEU A CA 1
ATOM 3064 C C . LEU A 1 374 ? -19.136 1.439 -25.884 1.00 89.81 374 LEU A C 1
ATOM 3066 O O . LEU A 1 374 ? -20.176 0.811 -26.082 1.00 89.81 374 LEU A O 1
ATOM 3070 N N . VAL A 1 375 ? -18.291 1.728 -26.874 1.00 89.88 375 VAL A N 1
ATOM 3071 C CA . VAL A 1 375 ? -18.460 1.202 -28.236 1.00 89.88 375 VAL A CA 1
ATOM 3072 C C . VAL A 1 375 ? -18.310 -0.322 -28.245 1.00 89.88 375 VAL A C 1
ATOM 3074 O O . VAL A 1 375 ? -19.159 -1.009 -28.815 1.00 89.88 375 VAL A O 1
ATOM 3077 N N . LEU A 1 376 ? -17.300 -0.872 -27.562 1.00 90.50 376 LEU A N 1
ATOM 3078 C CA . LEU A 1 376 ? -17.136 -2.327 -27.422 1.00 90.50 376 LEU A CA 1
ATOM 3079 C C . LEU A 1 376 ? -18.320 -2.981 -26.703 1.00 90.50 376 LEU A C 1
ATOM 3081 O O . LEU A 1 376 ? -18.756 -4.065 -27.087 1.00 90.50 376 LEU A O 1
ATOM 3085 N N . GLN A 1 377 ? -18.875 -2.312 -25.695 1.00 90.00 377 GLN A N 1
ATOM 3086 C CA . GLN A 1 377 ? -20.079 -2.763 -25.006 1.00 90.00 377 GLN A CA 1
ATOM 3087 C C . GLN A 1 377 ? -21.282 -2.835 -25.958 1.00 90.00 377 GLN A C 1
ATOM 3089 O O . GLN A 1 377 ? -21.986 -3.840 -25.980 1.00 90.00 377 GLN A O 1
ATOM 3094 N N . LYS A 1 378 ? -21.486 -1.820 -26.805 1.00 88.69 378 LYS A N 1
ATOM 3095 C CA . LYS A 1 378 ? -22.546 -1.856 -27.825 1.00 88.69 378 LYS A CA 1
ATOM 3096 C C . LYS A 1 378 ? -22.349 -2.985 -28.835 1.00 88.69 378 LYS A C 1
ATOM 3098 O O . LYS A 1 378 ? -23.320 -3.623 -29.233 1.00 88.69 378 LYS A O 1
ATOM 3103 N N . GLN A 1 379 ? -21.103 -3.252 -29.235 1.00 90.12 379 GLN A N 1
ATOM 3104 C CA . GLN A 1 379 ? -20.788 -4.398 -30.094 1.00 90.12 379 GLN A CA 1
ATOM 3105 C C . GLN A 1 379 ? -21.135 -5.718 -29.402 1.00 90.12 379 GLN A C 1
ATOM 3107 O O . GLN A 1 379 ? -21.717 -6.594 -30.029 1.00 90.12 379 GLN A O 1
ATOM 3112 N N . TYR A 1 380 ? -20.828 -5.850 -28.109 1.00 91.62 380 TYR A N 1
ATOM 3113 C CA . TYR A 1 380 ? -21.211 -7.012 -27.309 1.00 91.62 380 TYR A CA 1
ATOM 3114 C C . TYR A 1 380 ? -22.736 -7.206 -27.257 1.00 91.62 380 TYR A C 1
ATOM 3116 O O . TYR A 1 380 ? -23.211 -8.328 -27.450 1.00 91.62 380 TYR A O 1
ATOM 3124 N N . ASP A 1 381 ? -23.497 -6.127 -27.053 1.00 89.25 381 ASP A N 1
ATOM 3125 C CA . ASP A 1 381 ? -24.962 -6.174 -26.972 1.00 89.25 381 ASP A CA 1
ATOM 3126 C C . ASP A 1 381 ? -25.605 -6.610 -28.305 1.00 89.25 381 ASP A C 1
ATOM 3128 O O . ASP A 1 381 ? -26.600 -7.337 -28.301 1.00 89.25 381 ASP A O 1
ATOM 3132 N N . GLY A 1 382 ? -25.012 -6.219 -29.441 1.00 88.56 382 GLY A N 1
ATOM 3133 C CA . GLY A 1 382 ? -25.462 -6.594 -30.788 1.00 88.56 382 GLY A CA 1
ATOM 3134 C C . GLY A 1 382 ? -24.877 -7.897 -31.350 1.00 88.56 382 GLY A C 1
ATOM 3135 O O . GLY A 1 382 ? -25.320 -8.349 -32.402 1.00 88.56 382 GLY A O 1
ATOM 3136 N N . ALA A 1 383 ? -23.886 -8.506 -30.692 1.00 92.38 383 ALA A N 1
ATOM 3137 C CA . ALA A 1 383 ? -23.167 -9.662 -31.227 1.00 92.38 383 ALA A CA 1
ATOM 3138 C C . ALA A 1 383 ? -23.935 -10.984 -31.091 1.00 92.38 383 ALA A C 1
ATOM 3140 O O . ALA A 1 383 ? -24.662 -11.215 -30.115 1.00 92.38 383 ALA A O 1
ATOM 3141 N N . ASP A 1 384 ? -23.665 -11.903 -32.023 1.00 93.44 384 ASP A N 1
ATOM 3142 C CA . ASP A 1 384 ? -24.168 -13.275 -31.998 1.00 93.44 384 ASP A CA 1
ATOM 3143 C C . ASP A 1 384 ? -23.680 -14.044 -30.759 1.00 93.44 384 ASP A C 1
ATOM 3145 O O . ASP A 1 384 ? -22.558 -13.816 -30.288 1.00 93.44 384 ASP A O 1
ATOM 3149 N N . PRO A 1 385 ? -24.447 -15.035 -30.257 1.00 92.25 385 PRO A N 1
ATOM 3150 C CA . PRO A 1 385 ? -24.082 -15.801 -29.064 1.00 92.25 385 PRO A CA 1
ATOM 3151 C C . PRO A 1 385 ? -22.681 -16.433 -29.110 1.00 92.25 385 PRO A C 1
ATOM 3153 O O . PRO A 1 385 ? -22.034 -16.550 -28.073 1.00 92.25 385 PRO A O 1
ATOM 3156 N N . LYS A 1 386 ? -22.189 -16.807 -30.301 1.00 91.12 386 LYS A N 1
ATOM 3157 C CA . LYS A 1 386 ? -20.867 -17.434 -30.485 1.00 91.12 386 LYS A CA 1
ATOM 3158 C C . LYS A 1 386 ? -19.704 -16.449 -30.301 1.00 91.12 386 LYS A C 1
ATOM 3160 O O . LYS A 1 386 ? -18.691 -16.817 -29.716 1.00 91.12 386 LYS A O 1
ATOM 3165 N N . SER A 1 387 ? -19.840 -15.207 -30.768 1.00 90.19 387 SER A N 1
ATOM 3166 C CA . SER A 1 387 ? -18.824 -14.145 -30.624 1.00 90.19 387 SER A CA 1
ATOM 3167 C C . SER A 1 387 ? -18.957 -13.355 -29.320 1.00 90.19 387 SER A C 1
ATOM 3169 O O . SER A 1 387 ? -18.021 -12.671 -28.900 1.00 90.19 387 SER A O 1
ATOM 3171 N N . ARG A 1 388 ? -20.119 -13.453 -28.666 1.00 91.81 388 ARG A N 1
ATOM 3172 C CA . ARG A 1 388 ? -20.460 -12.719 -27.446 1.00 91.81 388 ARG A CA 1
ATOM 3173 C C . ARG A 1 388 ? -19.512 -13.021 -26.283 1.00 91.81 388 ARG A C 1
ATOM 3175 O O . ARG A 1 388 ? -19.122 -12.095 -25.578 1.00 91.81 388 ARG A O 1
ATOM 3182 N N . GLU A 1 389 ? -19.081 -14.270 -26.107 1.00 91.75 389 GLU A N 1
ATOM 3183 C CA . GLU A 1 389 ? -18.180 -14.635 -24.999 1.00 91.75 389 GLU A CA 1
ATOM 3184 C C . GLU A 1 389 ? -16.783 -14.004 -25.151 1.00 91.75 389 GLU A C 1
ATOM 3186 O O . GLU A 1 389 ? -16.237 -13.469 -24.190 1.00 91.75 389 GLU A O 1
ATOM 3191 N N . ALA A 1 390 ? -16.234 -13.957 -26.370 1.00 92.06 390 ALA A N 1
ATOM 3192 C CA . ALA A 1 390 ? -14.948 -13.302 -26.622 1.00 92.06 390 ALA A CA 1
ATOM 3193 C C . ALA A 1 390 ? -15.021 -11.782 -26.378 1.00 92.06 390 ALA A C 1
ATOM 3195 O O . ALA A 1 390 ? -14.137 -11.198 -25.743 1.00 92.06 390 ALA A O 1
ATOM 3196 N N . LEU A 1 391 ? -16.104 -11.139 -26.833 1.00 92.06 391 LEU A N 1
ATOM 3197 C CA . LEU A 1 391 ? -16.346 -9.715 -26.587 1.00 92.06 391 LEU A CA 1
ATOM 3198 C C . LEU A 1 391 ? -16.553 -9.420 -25.097 1.00 92.06 391 LEU A C 1
ATOM 3200 O O . LEU A 1 391 ? -16.026 -8.427 -24.601 1.00 92.06 391 LEU A O 1
ATOM 3204 N N . ARG A 1 392 ? -17.229 -10.306 -24.355 1.00 92.69 392 ARG A N 1
ATOM 3205 C CA . ARG A 1 392 ? -17.381 -10.198 -22.898 1.00 92.69 392 ARG A CA 1
ATOM 3206 C C . ARG A 1 392 ? -16.041 -10.139 -22.191 1.00 92.69 392 ARG A C 1
ATOM 3208 O O . ARG A 1 392 ? -15.824 -9.231 -21.391 1.00 92.69 392 ARG A O 1
ATOM 3215 N N . THR A 1 393 ? -15.152 -11.093 -22.469 1.00 92.06 393 THR A N 1
ATOM 3216 C CA . THR A 1 393 ? -13.824 -11.125 -21.848 1.00 92.06 393 THR A CA 1
ATOM 3217 C C . THR A 1 393 ? -13.061 -9.842 -22.156 1.00 92.06 393 THR A C 1
ATOM 3219 O O . THR A 1 393 ? -12.436 -9.270 -21.261 1.00 92.06 393 THR A O 1
ATOM 3222 N N . ARG A 1 394 ? -13.165 -9.329 -23.387 1.00 93.38 394 ARG A N 1
ATOM 3223 C CA . ARG A 1 394 ? -12.510 -8.080 -23.784 1.00 93.38 394 ARG A CA 1
ATOM 3224 C C . ARG A 1 394 ? -13.059 -6.869 -23.030 1.00 93.38 394 ARG A C 1
ATOM 3226 O O . ARG A 1 394 ? -12.275 -6.150 -22.416 1.00 93.38 394 ARG A O 1
ATOM 3233 N N . VAL A 1 395 ? -14.381 -6.693 -22.997 1.00 93.50 395 VAL A N 1
ATOM 3234 C CA . VAL A 1 395 ? -15.045 -5.619 -22.238 1.00 93.50 395 VAL A CA 1
ATOM 3235 C C . VAL A 1 395 ? -14.645 -5.671 -20.762 1.00 93.50 395 VAL A C 1
ATOM 3237 O O . VAL A 1 395 ? -14.259 -4.652 -20.196 1.00 93.50 395 VAL A O 1
ATOM 3240 N N . GLN A 1 396 ? -14.672 -6.850 -20.134 1.00 94.06 396 GLN A N 1
ATOM 3241 C CA . GLN A 1 396 ? -14.278 -7.011 -18.729 1.00 94.06 396 GLN A CA 1
ATOM 3242 C C . GLN A 1 396 ? -12.809 -6.643 -18.489 1.00 94.06 396 GLN A C 1
ATOM 3244 O O . GLN A 1 396 ? -12.486 -5.973 -17.501 1.00 94.06 396 GLN A O 1
ATOM 3249 N N . THR A 1 397 ? -11.921 -7.059 -19.393 1.00 95.12 397 THR A N 1
ATOM 3250 C CA . THR A 1 397 ? -10.483 -6.776 -19.304 1.00 95.12 397 THR A CA 1
ATOM 3251 C C . THR A 1 397 ? -10.210 -5.280 -19.438 1.00 95.12 397 THR A C 1
ATOM 3253 O O . THR A 1 397 ? -9.530 -4.696 -18.592 1.00 95.12 397 THR A O 1
ATOM 3256 N N . GLU A 1 398 ? -10.788 -4.631 -20.449 1.00 94.56 398 GLU A N 1
ATOM 3257 C CA . GLU A 1 398 ? -10.608 -3.197 -20.685 1.00 94.56 398 GLU A CA 1
ATOM 3258 C C . GLU A 1 398 ? -11.253 -2.351 -19.575 1.00 94.56 398 GLU A C 1
ATOM 3260 O O . GLU A 1 398 ? -10.622 -1.430 -19.050 1.00 94.56 398 GLU A O 1
ATOM 3265 N N . ALA A 1 399 ? -12.451 -2.721 -19.108 1.00 94.38 399 ALA A N 1
ATOM 3266 C CA . ALA A 1 399 ? -13.098 -2.077 -17.966 1.00 94.38 399 ALA A CA 1
ATOM 3267 C C . ALA A 1 399 ? -12.260 -2.190 -16.681 1.00 94.38 399 ALA A C 1
ATOM 3269 O O . ALA A 1 399 ? -12.156 -1.222 -15.922 1.00 94.38 399 ALA A O 1
ATOM 3270 N N . SER A 1 400 ? -11.624 -3.343 -16.446 1.00 93.62 400 SER A N 1
ATOM 3271 C CA . SER A 1 400 ? -10.712 -3.548 -15.313 1.00 93.62 400 SER A CA 1
ATOM 3272 C C . SER A 1 400 ? -9.470 -2.662 -15.419 1.00 93.62 400 SER A C 1
ATOM 3274 O O . SER A 1 400 ? -9.092 -2.010 -14.443 1.00 93.62 400 SER A O 1
ATOM 3276 N N . ALA A 1 401 ? -8.868 -2.574 -16.608 1.00 95.25 401 ALA A N 1
ATOM 3277 C CA . ALA A 1 401 ? -7.710 -1.720 -16.855 1.00 95.25 401 ALA A CA 1
ATOM 3278 C C . ALA A 1 401 ? -8.038 -0.232 -16.639 1.00 95.25 401 ALA A C 1
ATOM 3280 O O . ALA A 1 401 ? -7.267 0.489 -16.002 1.00 95.25 401 ALA A O 1
ATOM 3281 N N . ILE A 1 402 ? -9.201 0.232 -17.103 1.00 94.25 402 ILE A N 1
ATOM 3282 C CA . ILE A 1 402 ? -9.664 1.609 -16.880 1.00 94.25 402 ILE A CA 1
ATOM 3283 C C . ILE A 1 402 ? -9.942 1.854 -15.392 1.00 94.25 402 ILE A C 1
ATOM 3285 O O . ILE A 1 402 ? -9.517 2.872 -14.844 1.00 94.25 402 ILE A O 1
ATOM 3289 N N . ALA A 1 403 ? -10.610 0.923 -14.705 1.00 93.25 403 ALA A N 1
ATOM 3290 C CA . ALA A 1 403 ? -10.864 1.033 -13.269 1.00 93.25 403 ALA A CA 1
ATOM 3291 C C . ALA A 1 403 ? -9.564 1.167 -12.457 1.00 93.25 403 ALA A C 1
ATOM 3293 O O . ALA A 1 403 ? -9.525 1.933 -11.486 1.00 93.25 403 ALA A O 1
ATOM 3294 N N . GLU A 1 404 ? -8.510 0.466 -12.873 1.00 93.19 404 GLU A N 1
ATOM 3295 C CA . GLU A 1 404 ? -7.183 0.544 -12.272 1.00 93.19 404 GLU A CA 1
ATOM 3296 C C . GLU A 1 404 ? -6.483 1.875 -12.576 1.00 93.19 404 GLU A C 1
ATOM 3298 O O . GLU A 1 404 ? -5.972 2.515 -11.656 1.00 93.19 404 GLU A O 1
ATOM 3303 N N . LYS A 1 405 ? -6.551 2.373 -13.818 1.00 92.75 405 LYS A N 1
ATOM 3304 C CA . LYS A 1 405 ? -6.057 3.719 -14.170 1.00 92.75 405 LYS A CA 1
ATOM 3305 C C . LYS A 1 405 ? -6.726 4.804 -13.322 1.00 92.75 405 LYS A C 1
ATOM 3307 O O . LYS A 1 405 ? -6.032 5.624 -12.723 1.00 92.75 405 LYS A O 1
ATOM 3312 N N . ILE A 1 406 ? -8.052 4.743 -13.163 1.00 91.62 406 ILE A N 1
ATOM 3313 C CA . ILE A 1 406 ? -8.806 5.658 -12.290 1.00 91.62 406 ILE A CA 1
ATOM 3314 C C . ILE A 1 406 ? -8.325 5.543 -10.834 1.00 91.62 406 ILE A C 1
ATOM 3316 O O . ILE A 1 406 ? -8.219 6.547 -10.129 1.00 91.62 406 ILE A O 1
ATOM 3320 N N . ARG A 1 407 ? -8.041 4.326 -10.346 1.00 91.06 407 ARG A N 1
ATOM 3321 C CA . ARG A 1 407 ? -7.529 4.104 -8.9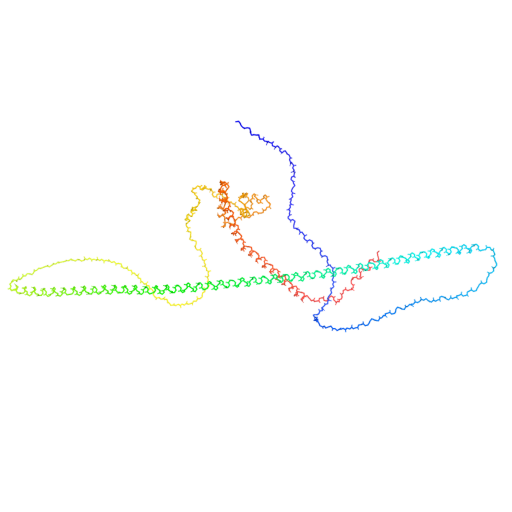83 1.00 91.06 407 ARG A CA 1
ATOM 3322 C C . ARG A 1 407 ? -6.159 4.754 -8.788 1.00 91.06 407 ARG A C 1
ATOM 3324 O O . ARG A 1 407 ? -5.947 5.399 -7.760 1.00 91.06 407 ARG A O 1
ATOM 3331 N N . ILE A 1 408 ? -5.258 4.593 -9.757 1.00 87.25 408 ILE A N 1
ATOM 3332 C CA . ILE A 1 408 ? -3.914 5.177 -9.738 1.00 87.25 408 ILE A CA 1
ATOM 3333 C C . ILE A 1 408 ? -4.007 6.702 -9.780 1.00 87.25 408 ILE A C 1
ATOM 3335 O O . ILE A 1 408 ? -3.413 7.348 -8.929 1.00 87.25 408 ILE A O 1
ATOM 3339 N N . GLU A 1 409 ? -4.808 7.282 -10.672 1.00 86.44 409 GLU A N 1
ATOM 3340 C CA . GLU A 1 409 ? -4.966 8.738 -10.794 1.00 86.44 409 GLU A CA 1
ATOM 3341 C C . GLU A 1 409 ? -5.612 9.374 -9.547 1.00 86.44 409 GLU A C 1
ATOM 3343 O O . GLU A 1 409 ? -5.258 10.477 -9.127 1.00 86.44 409 GLU A O 1
ATOM 3348 N N . GLN A 1 410 ? -6.518 8.654 -8.876 1.00 81.88 410 GLN A N 1
ATOM 3349 C CA . GLN A 1 410 ? -7.115 9.102 -7.613 1.00 81.88 410 GLN A CA 1
ATOM 3350 C C . GLN A 1 410 ? -6.182 8.944 -6.398 1.00 81.88 410 GLN A C 1
ATOM 3352 O O . GLN A 1 410 ? -6.420 9.583 -5.370 1.00 81.88 410 GLN A O 1
ATOM 3357 N N . SER A 1 411 ? -5.136 8.116 -6.476 1.00 79.69 411 SER A N 1
ATOM 3358 C CA . SER A 1 411 ? -4.232 7.824 -5.351 1.00 79.69 411 SER A CA 1
ATOM 3359 C C . SER A 1 411 ? -3.387 9.036 -4.910 1.00 79.69 411 SER A C 1
ATOM 3361 O O . SER A 1 411 ? -3.403 9.344 -3.714 1.00 79.69 411 SER A O 1
ATOM 3363 N N . PRO A 1 412 ? -2.731 9.803 -5.810 1.00 72.56 412 PRO A N 1
ATOM 3364 C CA . PRO A 1 412 ? -2.025 11.032 -5.449 1.00 72.56 412 PRO A CA 1
ATOM 3365 C C . PRO A 1 412 ? -2.919 12.044 -4.735 1.00 72.56 412 PRO A C 1
ATOM 3367 O O . PRO A 1 412 ? -2.510 12.602 -3.722 1.00 72.56 412 PRO A O 1
ATOM 3370 N N . ARG A 1 413 ? -4.163 12.223 -5.208 1.00 67.38 413 ARG A N 1
ATOM 3371 C CA . ARG A 1 413 ? -5.125 13.165 -4.611 1.00 67.38 413 ARG A CA 1
ATOM 3372 C C . ARG A 1 413 ? -5.518 12.780 -3.184 1.00 67.38 413 ARG A C 1
ATOM 3374 O O . ARG A 1 413 ? -5.727 13.655 -2.352 1.00 67.38 413 ARG A O 1
ATOM 3381 N N . ARG A 1 414 ? -5.600 11.480 -2.881 1.00 68.88 414 ARG A N 1
ATOM 3382 C CA . ARG A 1 414 ? -5.854 11.006 -1.511 1.00 68.88 414 ARG A CA 1
ATOM 3383 C C . ARG A 1 414 ? -4.649 11.221 -0.608 1.00 68.88 414 ARG A C 1
ATOM 3385 O O . ARG A 1 414 ? -4.821 11.707 0.501 1.00 68.88 414 ARG A O 1
ATOM 3392 N N . LYS A 1 415 ? -3.438 10.934 -1.097 1.00 70.94 415 LYS A N 1
ATOM 3393 C CA . LYS A 1 415 ? -2.202 11.150 -0.330 1.00 70.94 415 LYS A CA 1
ATOM 3394 C C . LYS A 1 415 ? -1.996 12.620 0.022 1.00 70.94 415 LYS A C 1
ATOM 3396 O O . LYS A 1 415 ? -1.640 12.924 1.154 1.00 70.94 415 LYS A O 1
ATOM 3401 N N . THR A 1 416 ? -2.231 13.537 -0.918 1.00 70.44 416 THR A N 1
ATOM 3402 C CA . THR A 1 416 ? -2.126 14.975 -0.634 1.00 70.44 416 THR A CA 1
ATOM 3403 C C . THR A 1 416 ? -3.182 15.417 0.370 1.00 70.44 416 THR A C 1
ATOM 3405 O O . THR A 1 416 ? -2.835 16.086 1.335 1.00 70.44 416 THR A O 1
ATOM 3408 N N . GLN A 1 417 ? -4.431 14.974 0.219 1.00 75.25 417 GLN A N 1
ATOM 3409 C CA . GLN A 1 417 ? -5.502 15.291 1.163 1.00 75.25 417 GLN A CA 1
ATOM 3410 C C . GLN A 1 417 ? -5.219 14.753 2.578 1.00 75.25 417 GLN A C 1
ATOM 3412 O O . GLN A 1 417 ? -5.371 15.486 3.552 1.00 75.25 417 GLN A O 1
ATOM 3417 N N . GLU A 1 418 ? -4.769 13.503 2.706 1.00 75.38 418 GLU A N 1
ATOM 3418 C CA . GLU A 1 418 ? -4.369 12.901 3.986 1.00 75.38 418 GLU A CA 1
ATOM 3419 C C . GLU A 1 418 ? -3.183 13.642 4.615 1.00 75.38 418 GLU A C 1
ATOM 3421 O O . GLU A 1 418 ? -3.199 13.914 5.815 1.00 75.38 418 GLU A O 1
ATOM 3426 N N . ASN A 1 419 ? -2.193 14.046 3.812 1.00 79.69 419 ASN A N 1
ATOM 3427 C CA . ASN A 1 419 ? -1.071 14.859 4.279 1.00 79.69 419 ASN A CA 1
ATOM 3428 C C . ASN A 1 419 ? -1.528 16.240 4.762 1.00 79.69 419 ASN A C 1
ATOM 3430 O O . ASN A 1 419 ? -1.062 16.695 5.804 1.00 79.69 419 ASN A O 1
ATOM 3434 N N . THR A 1 420 ? -2.466 16.887 4.065 1.00 85.00 420 THR A N 1
ATOM 3435 C CA . THR A 1 420 ? -3.052 18.163 4.498 1.00 85.00 420 THR A CA 1
ATOM 3436 C C . THR A 1 420 ? -3.813 18.003 5.811 1.00 85.00 420 THR A C 1
ATOM 3438 O O . THR A 1 420 ? -3.580 18.770 6.740 1.00 85.00 420 THR A O 1
ATOM 3441 N N . TYR A 1 421 ? -4.667 16.982 5.945 1.00 85.75 421 TYR A N 1
ATOM 3442 C CA . TYR A 1 421 ? -5.355 16.706 7.211 1.00 85.75 421 TYR A CA 1
ATOM 3443 C C . TYR A 1 421 ? -4.372 16.430 8.348 1.00 85.75 421 TYR A C 1
ATOM 3445 O O . TYR A 1 421 ? -4.551 16.934 9.455 1.00 85.75 421 TYR A O 1
ATOM 3453 N N . ARG A 1 422 ? -3.306 15.672 8.078 1.00 88.81 422 ARG A N 1
ATOM 3454 C CA . ARG A 1 422 ? -2.260 15.387 9.060 1.00 88.81 422 ARG A CA 1
ATOM 3455 C C . ARG A 1 422 ? -1.513 16.655 9.478 1.00 88.81 422 ARG A C 1
ATOM 3457 O O . ARG A 1 422 ? -1.294 16.848 10.669 1.00 88.81 422 ARG A O 1
ATOM 3464 N N . ALA A 1 423 ? -1.178 17.530 8.531 1.00 89.44 423 ALA A N 1
ATOM 3465 C CA . ALA A 1 423 ? -0.556 18.822 8.812 1.00 89.44 423 ALA A CA 1
ATOM 3466 C C . ALA A 1 423 ? -1.466 19.721 9.666 1.00 89.44 423 ALA A C 1
ATOM 3468 O O . ALA A 1 423 ? -1.004 20.301 10.643 1.00 89.44 423 ALA A O 1
ATOM 3469 N N . ILE A 1 424 ? -2.769 19.768 9.363 1.00 90.75 424 ILE A N 1
ATOM 3470 C CA . ILE A 1 424 ? -3.755 20.513 10.162 1.00 90.75 424 ILE A CA 1
ATOM 3471 C C . ILE A 1 424 ? -3.824 19.965 11.593 1.00 90.75 424 ILE A C 1
ATOM 3473 O O . ILE A 1 424 ? -3.821 20.740 12.546 1.00 90.75 424 ILE A O 1
ATOM 3477 N N . LEU A 1 425 ? -3.864 18.640 11.762 1.00 91.56 425 LEU A N 1
ATOM 3478 C CA . LEU A 1 425 ? -3.901 18.020 13.089 1.00 91.56 425 LEU A CA 1
ATOM 3479 C C . LEU A 1 425 ? -2.630 18.311 13.896 1.00 91.56 425 LEU A C 1
ATOM 3481 O O . LEU A 1 425 ? -2.734 18.603 15.084 1.00 91.56 425 LEU A O 1
ATOM 3485 N N . PHE A 1 426 ? -1.452 18.286 13.267 1.00 89.44 426 PHE A N 1
ATOM 3486 C CA . PHE A 1 426 ? -0.209 18.681 13.935 1.00 89.44 426 PHE A CA 1
ATOM 3487 C C . PHE A 1 426 ? -0.217 20.156 14.341 1.00 89.44 426 PHE A C 1
ATOM 3489 O O . PHE A 1 426 ? 0.078 20.457 15.495 1.00 89.44 426 PHE A O 1
ATOM 3496 N N . GLY A 1 427 ? -0.662 21.052 13.455 1.00 91.88 427 GLY A N 1
ATOM 3497 C CA . GLY A 1 427 ? -0.820 22.468 13.790 1.00 91.88 427 GLY A CA 1
ATOM 3498 C C . GLY A 1 427 ? -1.784 22.695 14.960 1.00 91.88 427 GLY A C 1
ATOM 3499 O O . GLY A 1 427 ? -1.524 23.522 15.826 1.00 91.88 427 GLY A O 1
ATOM 3500 N N . GLN A 1 428 ? -2.871 21.921 15.066 1.00 92.62 428 GLN A N 1
ATOM 3501 C CA . GLN A 1 428 ? -3.785 22.005 16.214 1.00 92.62 428 GLN A CA 1
ATOM 3502 C C . GLN A 1 428 ? -3.138 21.573 17.537 1.00 92.62 428 GLN A C 1
ATOM 3504 O O . GLN A 1 428 ? -3.464 22.140 18.580 1.00 92.62 428 GLN A O 1
ATOM 3509 N N . VAL A 1 429 ? -2.253 20.571 17.514 1.00 93.50 429 VAL A N 1
ATOM 3510 C CA . VAL A 1 429 ? -1.505 20.138 18.707 1.00 93.50 429 VAL A CA 1
ATOM 3511 C C . VAL A 1 429 ? -0.530 21.228 19.142 1.00 93.50 429 VAL A C 1
ATOM 3513 O O . VAL A 1 429 ? -0.498 21.569 20.321 1.00 93.50 429 VAL 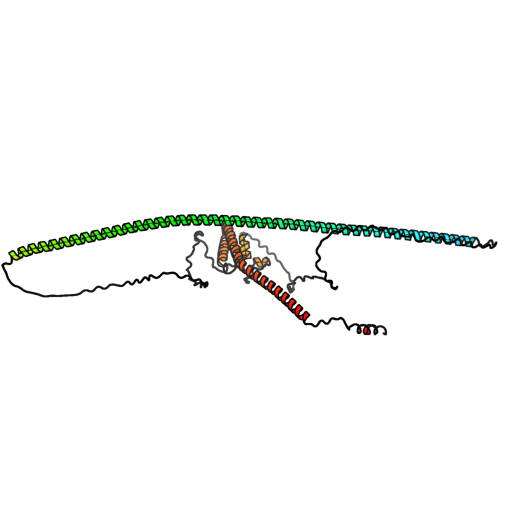A O 1
ATOM 3516 N N . GLU A 1 430 ? 0.196 21.818 18.195 1.00 91.44 430 GLU A N 1
ATOM 3517 C CA . GLU A 1 430 ? 1.136 22.911 18.454 1.00 91.44 430 GLU A CA 1
ATOM 3518 C C . GLU A 1 430 ? 0.424 24.153 19.010 1.00 91.44 430 GLU A C 1
ATOM 3520 O O . GLU A 1 430 ? 0.833 24.704 20.028 1.00 91.44 430 GLU A O 1
ATOM 3525 N N . ILE A 1 431 ? -0.719 24.533 18.429 1.00 93.44 431 ILE A N 1
ATOM 3526 C CA . ILE A 1 431 ? -1.536 25.644 18.936 1.00 93.44 431 ILE A CA 1
ATOM 3527 C C . ILE A 1 431 ? -2.009 25.374 20.369 1.00 93.44 431 ILE A C 1
ATOM 3529 O O . ILE A 1 431 ? -1.940 26.272 21.205 1.00 93.44 431 ILE A O 1
ATOM 3533 N N . LYS A 1 432 ? -2.481 24.158 20.678 1.00 93.06 432 LYS A N 1
ATOM 3534 C CA . LYS A 1 432 ? -2.902 23.806 22.045 1.00 93.06 432 LYS A CA 1
ATOM 3535 C C . LYS A 1 432 ? -1.746 23.874 23.033 1.00 93.06 432 LYS A C 1
ATOM 3537 O O . LYS A 1 432 ? -1.926 24.404 24.124 1.00 93.06 432 LYS A O 1
ATOM 3542 N N . HIS A 1 433 ? -0.577 23.377 22.644 1.00 93.19 433 HIS A N 1
ATOM 3543 C CA . HIS A 1 433 ? 0.617 23.448 23.474 1.00 93.19 433 HIS A CA 1
ATOM 3544 C C . HIS A 1 433 ? 1.007 24.904 23.762 1.00 93.19 433 HIS A C 1
ATOM 3546 O O . HIS A 1 433 ? 1.125 25.290 24.922 1.00 93.19 433 HIS A O 1
ATOM 3552 N N . ASN A 1 434 ? 1.057 25.749 22.728 1.00 92.56 434 ASN A N 1
ATOM 3553 C CA . ASN A 1 434 ? 1.337 27.178 22.878 1.00 92.56 434 ASN A CA 1
ATOM 3554 C C . ASN A 1 434 ? 0.292 27.877 23.767 1.00 92.56 434 ASN A C 1
ATOM 3556 O O . ASN A 1 434 ? 0.635 28.716 24.597 1.00 92.56 434 ASN A O 1
ATOM 3560 N N . GLN A 1 435 ? -0.991 27.520 23.644 1.00 93.44 435 GLN A N 1
ATOM 3561 C CA . GLN A 1 435 ? -2.045 28.030 24.528 1.00 93.44 435 GLN A CA 1
ATOM 3562 C C . GLN A 1 435 ? -1.823 27.623 25.992 1.00 93.44 435 GLN A C 1
ATOM 3564 O O . GLN A 1 435 ? -2.032 28.441 26.888 1.00 93.44 435 GLN A O 1
ATOM 3569 N N . GLU A 1 436 ? -1.394 26.388 26.257 1.00 94.75 436 GLU A N 1
ATOM 3570 C CA . GLU A 1 436 ? -1.072 25.922 27.609 1.00 94.75 436 GLU A CA 1
ATOM 3571 C C . GLU A 1 436 ? 0.126 26.667 28.205 1.00 94.75 436 GLU A C 1
ATOM 3573 O O . GLU A 1 436 ? 0.072 27.058 29.374 1.00 94.75 436 GLU A O 1
ATOM 3578 N N . GLU A 1 437 ? 1.167 26.925 27.411 1.00 95.31 437 GLU A N 1
ATOM 3579 C CA . GLU A 1 437 ? 2.323 27.717 27.837 1.00 95.31 437 GLU A CA 1
ATOM 3580 C C . GLU A 1 437 ? 1.945 29.166 28.147 1.00 95.31 437 GLU A C 1
ATOM 3582 O O . GLU A 1 437 ? 2.299 29.677 29.213 1.00 95.31 437 GLU A O 1
ATOM 3587 N N . ILE A 1 438 ? 1.151 29.809 27.283 1.00 94.62 438 ILE A N 1
ATOM 3588 C CA . ILE A 1 438 ? 0.631 31.162 27.526 1.00 94.62 438 ILE A CA 1
ATOM 3589 C C . ILE A 1 438 ? -0.205 31.185 28.808 1.00 94.62 438 ILE A C 1
ATOM 3591 O O . ILE A 1 438 ? -0.010 32.053 29.657 1.00 94.62 438 ILE A O 1
ATOM 3595 N N . LEU A 1 439 ? -1.109 30.221 29.004 1.00 93.69 439 LEU A N 1
ATOM 3596 C CA . LEU A 1 439 ? -1.907 30.137 30.230 1.00 93.69 439 LEU A CA 1
ATOM 3597 C C . LEU A 1 439 ? -1.039 29.898 31.471 1.00 93.69 439 LEU A C 1
ATOM 3599 O O . LEU A 1 439 ? -1.363 30.409 32.543 1.00 93.69 439 LEU A O 1
ATOM 3603 N N . LYS A 1 440 ? 0.051 29.135 31.351 1.00 94.50 440 LYS A N 1
ATOM 3604 C CA . LYS A 1 440 ? 1.016 28.906 32.434 1.00 94.50 440 LYS A CA 1
ATOM 3605 C C . LYS A 1 440 ? 1.772 30.191 32.786 1.00 94.50 440 LYS A C 1
ATOM 3607 O O . LYS A 1 440 ? 1.867 30.517 33.967 1.00 94.50 440 LYS A O 1
ATOM 3612 N N . LEU A 1 441 ? 2.228 30.944 31.785 1.00 94.62 441 LEU A N 1
ATOM 3613 C CA . LEU A 1 441 ? 2.834 32.269 31.951 1.00 94.62 441 LEU A CA 1
ATOM 3614 C C . LEU A 1 441 ? 1.856 33.245 32.610 1.00 94.62 441 LEU A C 1
ATOM 3616 O O . LEU A 1 441 ? 2.180 33.835 33.637 1.00 94.62 441 LEU A O 1
ATOM 3620 N N . LEU A 1 442 ? 0.628 33.357 32.104 1.00 92.19 442 LEU A N 1
ATOM 3621 C CA . LEU A 1 442 ? -0.394 34.229 32.690 1.00 92.19 442 LEU A CA 1
ATOM 3622 C C . LEU A 1 442 ? -0.698 33.865 34.150 1.00 92.19 442 LEU A C 1
ATOM 3624 O O . LEU A 1 442 ? -0.796 34.757 34.989 1.00 92.19 442 LEU A O 1
ATOM 3628 N N . ARG A 1 443 ? -0.769 32.570 34.489 1.00 90.56 443 ARG A N 1
ATOM 3629 C CA . ARG A 1 443 ? -0.905 32.120 35.887 1.00 90.56 443 ARG A CA 1
ATOM 3630 C C . ARG A 1 443 ? 0.281 32.521 36.766 1.00 90.56 443 ARG A C 1
ATOM 3632 O O . ARG A 1 443 ? 0.073 32.720 37.954 1.00 90.56 443 ARG A O 1
ATOM 3639 N N . SER A 1 444 ? 1.487 32.633 36.209 1.00 88.69 444 SER A N 1
ATOM 3640 C CA . SER A 1 444 ? 2.672 33.085 36.954 1.00 88.69 444 SER A CA 1
ATOM 3641 C C . SER A 1 444 ? 2.707 34.601 37.183 1.00 88.69 444 SER A C 1
ATOM 3643 O O . SER A 1 444 ? 3.248 35.043 38.192 1.00 88.69 444 SER A O 1
ATOM 3645 N N . PHE A 1 445 ? 2.103 35.392 36.286 1.00 88.19 445 PHE A N 1
ATOM 3646 C CA . PHE A 1 445 ? 2.019 36.853 36.416 1.00 88.19 445 PHE A CA 1
ATOM 3647 C C . PHE A 1 445 ? 0.855 37.327 37.279 1.00 88.19 445 PHE A C 1
ATOM 3649 O O . PHE A 1 445 ? 0.902 38.439 37.801 1.00 88.19 445 PHE A O 1
ATOM 3656 N N . LEU A 1 446 ? -0.194 36.516 37.428 1.00 85.50 446 LEU A N 1
ATOM 3657 C CA . LEU A 1 446 ? -1.247 36.819 38.384 1.00 85.50 446 LEU A CA 1
ATOM 3658 C C . LEU A 1 446 ? -0.643 36.707 39.790 1.00 85.50 446 LEU A C 1
ATOM 3660 O O . LEU A 1 446 ? -0.235 35.607 40.173 1.00 85.50 446 LEU A O 1
ATOM 3664 N N . PRO A 1 447 ? -0.553 37.816 40.555 1.00 70.19 447 PRO A N 1
ATOM 3665 C CA . PRO A 1 447 ? -0.034 37.769 41.909 1.00 70.19 447 PRO A CA 1
ATOM 3666 C C . PRO A 1 447 ? -0.860 36.737 42.653 1.00 70.19 447 PRO A C 1
ATOM 3668 O O . PRO A 1 447 ? -2.092 36.782 42.610 1.00 70.19 447 PRO A O 1
ATOM 3671 N N . GLY A 1 448 ? -0.175 35.766 43.256 1.00 59.97 448 GLY A N 1
ATOM 3672 C CA . GLY A 1 448 ? -0.809 34.741 44.056 1.00 59.97 448 GLY A CA 1
ATOM 3673 C C . GLY A 1 448 ? -1.620 35.421 45.145 1.00 59.97 448 GLY A C 1
ATOM 3674 O O . GLY A 1 448 ? -1.106 35.695 46.223 1.00 59.97 448 GLY A O 1
ATOM 3675 N N . HIS A 1 449 ? -2.901 35.670 44.880 1.00 51.47 449 HIS A N 1
ATOM 3676 C CA . HIS A 1 449 ? -3.907 35.781 45.909 1.00 51.47 449 HIS A CA 1
ATOM 3677 C C . HIS A 1 449 ? -3.988 34.386 46.516 1.00 51.47 449 HIS A C 1
ATOM 3679 O O . HIS A 1 449 ? -4.880 33.593 46.223 1.00 51.47 449 HIS A O 1
ATOM 3685 N N . SER A 1 450 ? -2.992 34.068 47.344 1.00 54.00 450 SER A N 1
ATOM 3686 C CA . SER A 1 450 ? -3.136 33.127 48.424 1.00 54.00 450 SER A CA 1
ATOM 3687 C C . SER A 1 450 ? -4.386 33.583 49.158 1.00 54.00 450 SER A C 1
ATOM 3689 O O . SER A 1 450 ? -4.357 34.545 49.924 1.00 54.00 450 SER A O 1
ATOM 3691 N N . ALA A 1 451 ? -5.507 32.930 48.864 1.00 55.25 451 ALA A N 1
ATOM 3692 C CA . ALA A 1 451 ? -6.769 33.039 49.577 1.00 55.25 451 ALA A CA 1
ATOM 3693 C C . ALA A 1 451 ? -6.614 32.415 50.975 1.00 55.25 451 ALA A C 1
ATOM 3695 O O . ALA A 1 451 ? -7.356 31.532 51.392 1.00 55.25 451 ALA A O 1
ATOM 3696 N N . LYS A 1 452 ? -5.570 32.846 51.675 1.00 55.28 452 LYS A N 1
ATOM 3697 C CA . LYS A 1 452 ? -5.161 32.448 53.002 1.00 55.28 452 LYS A CA 1
ATOM 3698 C C . LYS A 1 452 ? -4.966 33.750 53.757 1.00 55.28 452 LYS A C 1
ATOM 3700 O O . LYS A 1 452 ? -3.845 34.165 53.981 1.00 55.28 452 LYS A O 1
ATOM 3705 N N . GLU A 1 453 ? -6.087 34.431 53.979 1.00 53.16 453 GLU A N 1
ATOM 3706 C CA . GLU A 1 453 ? -6.375 35.350 55.085 1.00 53.16 453 GLU A CA 1
ATOM 3707 C C . GLU A 1 453 ? -7.522 36.290 54.686 1.00 53.16 453 GLU A C 1
ATOM 3709 O O . GLU A 1 453 ? -7.462 36.975 53.673 1.00 53.16 453 GLU A O 1
ATOM 3714 N N . LYS A 1 454 ? -8.551 36.346 55.542 1.00 54.72 454 LYS A N 1
ATOM 3715 C CA . LYS A 1 454 ? -9.668 37.316 55.549 1.00 54.72 454 LYS A CA 1
ATOM 3716 C C . LYS A 1 454 ? -10.820 37.037 54.574 1.00 54.72 454 LYS A C 1
ATOM 3718 O O . LYS A 1 454 ? -11.060 37.767 53.622 1.00 54.72 454 LYS A O 1
ATOM 3723 N N . GLY A 1 455 ? -11.624 36.020 54.894 1.00 50.59 455 GLY A N 1
ATOM 3724 C CA . GLY A 1 455 ? -12.903 35.788 54.213 1.00 50.59 455 GLY A CA 1
ATOM 3725 C C . GLY A 1 455 ? -13.936 34.963 54.985 1.00 50.59 455 GLY A C 1
ATOM 3726 O O . GLY A 1 455 ? -14.761 34.322 54.354 1.00 50.59 455 GLY A O 1
ATOM 3727 N N . SER A 1 456 ? -13.906 34.949 56.324 1.00 49.69 456 SER A N 1
ATOM 3728 C CA . SER A 1 456 ? -14.868 34.209 57.169 1.00 49.69 456 SER A CA 1
ATOM 3729 C C . SER A 1 456 ? -15.608 35.131 58.149 1.00 49.69 456 SER A C 1
ATOM 3731 O O . SER A 1 456 ? -15.663 34.862 59.343 1.00 49.69 456 SER A O 1
ATOM 3733 N N . ALA A 1 457 ? -16.142 36.256 57.668 1.00 53.06 457 ALA A N 1
ATOM 3734 C CA . ALA A 1 457 ? -16.956 37.148 58.509 1.00 53.06 457 ALA A CA 1
ATOM 3735 C C . ALA A 1 457 ? -18.275 37.612 57.865 1.00 53.06 457 ALA A C 1
ATOM 3737 O O . ALA A 1 457 ? -19.083 38.254 58.530 1.00 53.06 457 ALA A O 1
ATOM 3738 N N . LEU A 1 458 ? -18.531 37.295 56.589 1.00 52.78 458 LEU A N 1
ATOM 3739 C CA . LEU A 1 458 ? -19.744 37.754 55.894 1.00 52.78 458 LEU A CA 1
ATOM 3740 C C . LEU A 1 458 ? -20.807 36.668 55.687 1.00 52.78 458 LEU A C 1
ATOM 3742 O O . LEU A 1 458 ? -21.953 37.008 55.404 1.00 52.78 458 LEU 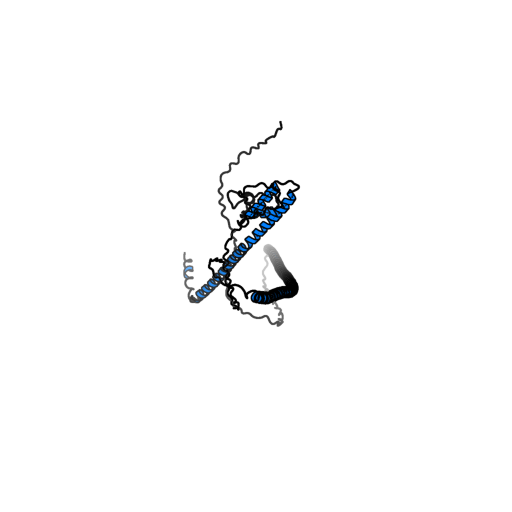A O 1
ATOM 3746 N N . SER A 1 459 ? -20.486 35.385 55.894 1.00 50.00 459 SER A N 1
ATOM 3747 C CA . SER A 1 459 ? -21.474 34.305 55.737 1.00 50.00 459 SER A CA 1
ATOM 3748 C C . SER A 1 459 ? -22.361 34.089 56.974 1.00 50.00 459 SER A C 1
ATOM 3750 O O . SER A 1 459 ? -23.453 33.542 56.835 1.00 50.00 459 SER A O 1
ATOM 3752 N N . ASP A 1 460 ? -21.964 34.582 58.152 1.00 51.38 460 ASP A N 1
ATOM 3753 C CA . ASP A 1 460 ? -22.737 34.399 59.394 1.00 51.38 460 ASP A CA 1
ATOM 3754 C C . ASP A 1 460 ? -23.845 35.448 59.595 1.00 51.38 460 ASP A C 1
ATOM 3756 O O . ASP A 1 460 ? -24.792 35.219 60.347 1.00 51.38 460 ASP A O 1
ATOM 3760 N N . ARG A 1 461 ? -23.816 36.579 58.873 1.00 52.22 461 ARG A N 1
ATOM 3761 C CA . ARG A 1 461 ? -24.877 37.602 58.976 1.00 52.22 461 ARG A CA 1
ATOM 3762 C C . ARG A 1 461 ? -26.174 37.238 58.249 1.00 52.22 461 ARG A C 1
ATOM 3764 O O . ARG A 1 461 ? -27.225 37.749 58.620 1.00 52.22 461 ARG A O 1
ATOM 3771 N N . ILE A 1 462 ? -26.139 36.331 57.271 1.00 53.88 462 ILE A N 1
ATOM 3772 C CA . ILE A 1 462 ? -27.343 35.927 56.518 1.00 53.88 462 ILE A CA 1
ATOM 3773 C C . ILE A 1 462 ? -28.118 34.810 57.247 1.00 53.88 462 ILE A C 1
ATOM 3775 O O . ILE A 1 462 ? -29.319 34.646 57.039 1.00 53.88 462 ILE A O 1
ATOM 3779 N N . ALA A 1 463 ? -27.475 34.077 58.163 1.00 52.22 463 ALA A N 1
ATOM 3780 C CA . ALA A 1 463 ? -28.121 33.001 58.918 1.00 52.22 463 ALA A CA 1
ATOM 3781 C C . ALA A 1 463 ? -28.970 33.491 60.110 1.00 52.22 463 ALA A C 1
ATOM 3783 O O . ALA A 1 463 ? -29.876 32.780 60.542 1.00 52.22 463 ALA A O 1
ATOM 3784 N N . ILE A 1 464 ? -28.731 34.704 60.625 1.00 53.78 464 ILE A N 1
ATOM 3785 C CA . ILE A 1 464 ? -29.450 35.229 61.802 1.00 53.78 464 ILE A CA 1
ATOM 3786 C C . ILE A 1 464 ? -30.784 35.893 61.413 1.00 53.78 464 ILE A C 1
ATOM 3788 O O . ILE A 1 464 ? -31.746 35.827 62.171 1.00 53.78 464 ILE A O 1
ATOM 3792 N N . GLN A 1 465 ? -30.912 36.426 60.194 1.00 51.47 465 GLN A N 1
ATOM 3793 C CA . GLN A 1 465 ? -32.135 37.115 59.749 1.00 51.47 465 GLN A CA 1
ATOM 3794 C C . GLN A 1 465 ? -33.298 36.181 59.356 1.00 51.47 465 GLN A C 1
ATOM 3796 O O . GLN A 1 465 ? -34.387 36.655 59.053 1.00 51.47 465 GLN A O 1
ATOM 3801 N N . LYS A 1 466 ? -33.094 34.855 59.379 1.00 54.03 466 LYS A N 1
ATOM 3802 C CA . LYS A 1 466 ? -34.135 33.844 59.098 1.00 54.03 466 LYS A CA 1
ATOM 3803 C C . LYS A 1 466 ? -34.710 33.158 60.343 1.00 54.03 466 LYS A C 1
ATOM 3805 O O . LYS A 1 466 ? -35.472 32.210 60.201 1.00 54.03 466 LYS A O 1
ATOM 3810 N N . ARG A 1 467 ? -34.347 33.599 61.553 1.00 50.94 467 ARG A N 1
ATOM 3811 C CA . ARG A 1 467 ? -34.891 33.056 62.817 1.00 50.94 467 ARG A CA 1
ATOM 3812 C C . ARG A 1 467 ? -35.822 34.014 63.565 1.00 50.94 467 ARG A C 1
ATOM 3814 O O . ARG A 1 467 ? -36.242 33.694 64.668 1.00 50.94 467 ARG A O 1
ATOM 3821 N N . SER A 1 468 ? -36.146 35.164 62.981 1.00 49.72 468 SER A N 1
ATOM 3822 C CA . SER A 1 468 ? -37.023 36.176 63.585 1.00 49.72 468 SER A CA 1
ATOM 3823 C C . SER A 1 468 ? -38.191 36.579 62.676 1.00 49.72 468 SER A C 1
ATOM 3825 O O . SER A 1 468 ? -38.622 37.728 62.724 1.00 49.72 468 SER A O 1
ATOM 3827 N N . ALA A 1 469 ? -38.670 35.662 61.833 1.00 44.69 469 ALA A N 1
ATOM 3828 C CA . ALA A 1 469 ? -39.915 35.805 61.082 1.00 44.69 469 ALA A CA 1
ATOM 3829 C C . ALA A 1 469 ? -40.786 34.570 61.303 1.00 44.69 469 ALA A C 1
ATOM 3831 O O . ALA A 1 469 ? -40.214 33.455 61.228 1.00 44.69 469 ALA A O 1
#